Protein AF-0000000069050521 (afdb_homodimer)

Solvent-accessible surface area (backbone atoms only — not comparable to full-atom values): 21936 Å² total; per-residue (Å²): 131,89,45,38,37,39,38,28,54,64,47,48,44,74,40,25,31,47,51,43,47,36,32,61,61,69,49,73,60,46,79,45,59,38,55,73,89,50,40,84,80,48,33,83,77,32,97,81,53,61,76,31,32,44,26,51,71,82,47,79,38,56,48,55,67,33,51,38,49,44,50,17,50,78,59,73,24,44,47,96,46,65,68,51,25,30,54,37,41,30,54,43,50,53,49,50,55,53,49,49,55,52,47,56,44,71,68,41,81,48,65,69,61,27,54,57,40,48,54,46,37,68,71,41,50,49,52,56,52,50,49,50,52,30,49,41,15,50,76,15,69,48,20,70,48,85,48,42,86,33,47,44,50,47,38,54,50,38,32,41,62,45,49,31,61,73,68,71,45,75,82,53,65,97,27,66,40,48,47,50,33,45,51,55,55,51,58,37,65,46,37,33,54,44,64,70,67,50,80,84,53,61,90,71,126,130,89,45,37,36,39,38,26,53,61,43,49,42,74,39,24,32,46,51,44,48,36,30,62,60,69,48,75,61,46,80,44,60,39,57,72,90,52,40,84,80,47,33,84,77,32,96,82,54,60,74,31,33,43,26,51,71,81,47,78,36,57,47,53,68,33,51,38,50,44,50,18,51,79,60,72,22,44,48,96,46,65,69,49,25,30,53,37,42,29,54,42,50,52,48,49,55,51,51,49,54,53,47,55,44,71,67,42,83,49,64,69,62,28,53,56,41,47,53,46,37,68,71,41,50,48,52,56,53,50,50,50,50,32,49,41,15,51,75,14,70,49,19,70,48,85,48,40,86,33,47,44,49,47,40,54,49,38,32,41,62,47,49,31,62,74,67,71,44,72,81,52,68,97,27,67,40,48,47,49,33,43,52,55,55,52,58,36,65,46,38,32,54,44,64,71,68,51,78,84,50,63,86,75,125

Organism: Acyrthosiphon pisum (NCBI:txid7029)

Secondary structure (DSSP, 8-state):
---EEEEEESSSTTHHHHHHHHHHTT---EEEEEPGGGHHHHGGGSTTS-S-EEEETTEEEE-HHHHHHHHHHHTT-S-SSHHHHHHHHHHHHHHHHHHHHHHHHHT---HHHHHHHHHHIIIIIHHHHHHHHHHHHHHTTTSSBTTB--HHHHHHHHHHHHHHHHHTS-TTTT-HHHHHHHHHHHHSHHHHHHHHHSPP-S---/---EEEEEESSSTTHHHHHHHHHHTT---EEEEEPGGGHHHHGGGSTTS-S-EEEETTEEEE-HHHHHHHHHHHTT-S-SSHHHHHHHHHHHHHHHHHHHHHHHHHT---HHHHHHHHHHIIIIIHHHHHHHHHHHHHHTTTSSBTTB--HHHHHHHHHHHHHHHHHTS-TTTT-HHHHHHHHHHHHSHHHHHHHHHSPP-----

Nearest PDB structures (foldseek):
  5h5l-assembly1_B  TM=9.749E-01  e=8.889E-20  Nilaparvata lugens
  4q5r-assembly3_F  TM=9.549E-01  e=2.628E-19  Blattella germanica
  1m0u-assembly1_B  TM=9.582E-01  e=4.302E-19  Drosophila melanogaster
  4q5r-assembly3_E  TM=9.580E-01  e=6.886E-17  Blattella germanica
  3vpq-assembly1_A  TM=9.291E-01  e=2.139E-16  Bombyx mori

InterPro domains:
  IPR004045 Glutathione S-transferase, N-terminal [PF02798] (5-72)
  IPR004045 Glutathione S-transferase, N-terminal [PS50404] (2-79)
  IPR004046 Glutathione S-transferase, C-terminal [PF14497] (97-198)
  IPR010987 Glutathione S-transferase, C-terminal-like [PS50405] (81-202)
  IPR036249 Thioredoxin-like superfamily [SSF52833] (3-75)
  IPR036282 Glutathione S-transferase, C-terminal domain superfamily [SSF47616] (77-200)
  IPR040079 Glutathione transferase family [SFLDS00019] (1-200)
  IPR050213 Glutathione S-transferase superfamily [PTHR11571] (1-200)

Radius of gyration: 21.15 Å; Cα contacts (8 Å, |Δi|>4): 574; chains: 2; bounding box: 50×60×46 Å

pLDDT: mean 96.15, std 6.9, range [38.5, 98.94]

Sequence (410 aa):
MTSYKLTYFNFTGLGEPIRFLLSYLDIDFEDNRIEIVQWPSVKHTMPYGTLPLLEIDGKVLNQSSAICRYLAKKANLAGSDDWESLLIDIAVDNYKDFALCLKSYWFEPNEETKAAKHIILVNETIPFYMEKFEKIVGENNGYFVNGKLSWADLFFVAVLDHLIYRLNIDLLKDRPNLQALQEKVLAVPKIKSWIERRPVSFDIAMTSYKLTYFNFTGLGEPIRFLLSYLDIDFEDNRIEIVQWPSVKHTMPYGTLPLLEIDGKVLNQSSAICRYLAKKANLAGSDDWESLLIDIAVDNYKDFALCLKSYWFEPNEETKAAKHIILVNETIPFYMEKFEKIVGENNGYFVNGKLSWADLFFVAVLDHLIYRLNIDLLKDRPNLQALQEKVLAVPKIKSWIERRPVSFDIA

Foldseek 3Di:
DKAKEKEEALAQALSQLLVLLCLLLVHDYHDHHDHPVCLVVCLVVDPNSDDTWMAINRRIDDDSVVSSCVSQVVSVQCAPDDVQNVQLSVLQVLVVVLVVLVVCLVPPPDPVVSVVSLVCCVPPSLCVSLVVQLVCCVVCCLHNTNVDHHSSLSSCLSNQLVSCVSNVDDSCVPRVSNVSSNVVSCVSPSNVVCVVPRDDRDPSD/DKAKEKEEALAQALSQLLVLLCLLLVHDYHDHHDHPVCLVVCLVVDPNSDDTWMAINRRTDDDSVVSSCVSQVVSVQCAPDDVQNVQLSVLQVLVVVLVVLVVCLVPPPDPVVNVVSLVCCVPPSLCVSLVVQLVCCVVCCLHNTNVDHHSSLSSCLSNQVVSCVSNVDDSCVPRVSNVSSNVVSCVSPSNVVCVVPRDDRDPPD

Structure (mmCIF, N/CA/C/O backbone):
data_AF-0000000069050521-model_v1
#
loop_
_entity.id
_entity.type
_entity.pdbx_description
1 polymer 'glutathione transferase'
#
loop_
_atom_site.group_PDB
_atom_site.id
_atom_site.type_symbol
_atom_site.label_atom_id
_atom_site.label_alt_id
_atom_site.label_comp_id
_atom_site.label_asym_id
_atom_site.label_entity_id
_atom_site.label_seq_id
_atom_site.pdbx_PDB_ins_code
_atom_site.Cartn_x
_atom_site.Cartn_y
_atom_site.Cartn_z
_atom_site.occupancy
_atom_site.B_iso_or_equiv
_atom_site.auth_seq_id
_atom_site.auth_comp_id
_atom_site.auth_asym_id
_atom_site.auth_atom_id
_atom_site.pdbx_PDB_model_num
ATOM 1 N N . MET A 1 1 ? 15.562 19.688 -19.312 1 87.31 1 MET A N 1
ATOM 2 C CA . MET A 1 1 ? 15.258 19.578 -17.891 1 87.31 1 MET A CA 1
ATOM 3 C C . MET A 1 1 ? 14.078 18.641 -17.656 1 87.31 1 MET A C 1
ATOM 5 O O . MET A 1 1 ? 13.172 18.562 -18.484 1 87.31 1 MET A O 1
ATOM 9 N N . THR A 1 2 ? 14.078 17.734 -16.594 1 95.12 2 THR A N 1
ATOM 10 C CA . THR A 1 2 ? 13.008 16.781 -16.312 1 95.12 2 THR A CA 1
ATOM 11 C C . THR A 1 2 ? 11.711 17.516 -15.992 1 95.12 2 THR A C 1
ATOM 13 O O . THR A 1 2 ? 11.711 18.5 -15.25 1 95.12 2 THR A O 1
ATOM 16 N N . SER A 1 3 ? 10.656 17.219 -16.641 1 98.25 3 SER A N 1
ATOM 17 C CA . SER A 1 3 ? 9.359 17.844 -16.391 1 98.25 3 SER A CA 1
ATOM 18 C C . SER A 1 3 ? 8.5 16.984 -15.461 1 98.25 3 SER A C 1
ATOM 20 O O . SER A 1 3 ? 8.516 15.75 -15.562 1 98.25 3 SER A O 1
ATOM 22 N N . TYR A 1 4 ? 7.828 17.609 -14.586 1 98.81 4 TYR A N 1
ATOM 23 C CA . TYR A 1 4 ? 6.914 16.953 -13.648 1 98.81 4 TYR A CA 1
ATOM 24 C C . TYR A 1 4 ? 5.512 17.547 -13.766 1 98.81 4 TYR A C 1
ATOM 26 O O . TYR A 1 4 ? 5.348 18.781 -13.766 1 98.81 4 TYR A O 1
ATOM 34 N N . LYS A 1 5 ? 4.477 16.688 -13.852 1 98.88 5 LYS A N 1
ATOM 35 C CA . LYS A 1 5 ? 3.074 17.094 -13.82 1 98.88 5 LYS A CA 1
ATOM 36 C C . LYS A 1 5 ? 2.266 16.203 -12.891 1 98.88 5 LYS A C 1
ATOM 38 O O . LYS A 1 5 ? 2.176 14.984 -13.109 1 98.88 5 LYS A O 1
ATOM 43 N N . LEU A 1 6 ? 1.746 16.781 -11.836 1 98.88 6 LEU A N 1
ATOM 44 C CA . LEU A 1 6 ? 0.874 16.062 -10.922 1 98.88 6 LEU A CA 1
ATOM 45 C C . LEU A 1 6 ? -0.593 16.328 -11.234 1 98.88 6 LEU A C 1
ATOM 47 O O . LEU A 1 6 ? -1.011 17.484 -11.32 1 98.88 6 LEU A O 1
ATOM 51 N N . THR A 1 7 ? -1.342 15.297 -11.484 1 98.75 7 THR A N 1
ATOM 52 C CA . THR A 1 7 ? -2.781 15.406 -11.68 1 98.75 7 THR A CA 1
ATOM 53 C C . THR A 1 7 ? -3.539 14.828 -10.492 1 98.75 7 THR A C 1
ATOM 55 O O . THR A 1 7 ? -3.33 13.672 -10.117 1 98.75 7 THR A O 1
ATOM 58 N N . TYR A 1 8 ? -4.367 15.617 -9.875 1 98.31 8 TYR A N 1
ATOM 59 C CA . TYR A 1 8 ? -5.223 15.227 -8.766 1 98.31 8 TYR A CA 1
ATOM 60 C C . TYR A 1 8 ? -6.43 16.156 -8.656 1 98.31 8 TYR A C 1
ATOM 62 O O . TYR A 1 8 ? -6.582 17.078 -9.453 1 98.31 8 TYR A O 1
ATOM 70 N N . PHE A 1 9 ? -7.312 15.867 -7.758 1 97.19 9 PHE A N 1
ATOM 71 C CA . PHE A 1 9 ? -8.492 16.688 -7.535 1 97.19 9 PHE A CA 1
ATOM 72 C C . PHE A 1 9 ? -8.094 18.047 -6.953 1 97.19 9 PHE A C 1
ATOM 74 O O . PHE A 1 9 ? -7.008 18.203 -6.395 1 97.19 9 PHE A O 1
ATOM 81 N N . ASN A 1 10 ? -9.008 18.938 -7.082 1 95.94 10 ASN A N 1
ATOM 82 C CA . ASN A 1 10 ? -8.773 20.281 -6.582 1 95.94 10 ASN A CA 1
ATOM 83 C C . ASN A 1 10 ? -8.945 20.359 -5.066 1 95.94 10 ASN A C 1
ATOM 85 O O . ASN A 1 10 ? -9.758 21.141 -4.566 1 95.94 10 ASN A O 1
ATOM 89 N N . PHE A 1 11 ? -8.164 19.594 -4.367 1 95.19 11 PHE A N 1
ATOM 90 C CA . PHE A 1 11 ? -7.984 19.578 -2.92 1 95.19 11 PHE A CA 1
ATOM 91 C C . PHE A 1 11 ? -6.711 18.844 -2.539 1 95.19 11 PHE A C 1
ATOM 93 O O . PHE A 1 11 ? -5.992 18.344 -3.408 1 95.19 11 PHE A O 1
ATOM 100 N N . THR A 1 12 ? -6.23 18.781 -1.382 1 95.75 12 THR A N 1
ATOM 101 C CA . THR A 1 12 ? -4.938 18.234 -0.973 1 95.75 12 THR A CA 1
ATOM 102 C C . THR A 1 12 ? -4.945 16.719 -1.054 1 95.75 12 THR A C 1
ATOM 104 O O . THR A 1 12 ? -4.426 16.141 -2.012 1 95.75 12 THR A O 1
ATOM 107 N N . GLY A 1 13 ? -5.801 15.992 -0.242 1 95.31 13 GLY A N 1
ATOM 108 C CA . GLY A 1 13 ? -5.941 14.539 -0.252 1 95.31 13 GLY A CA 1
ATOM 109 C C . GLY A 1 13 ? -4.645 13.82 -0.56 1 95.31 13 GLY A C 1
ATOM 110 O O . GLY A 1 13 ? -3.578 14.211 -0.08 1 95.31 13 GLY A O 1
ATOM 111 N N . LEU A 1 14 ? -4.68 12.781 -1.39 1 97.62 14 LEU A N 1
ATOM 112 C CA . LEU A 1 14 ? -3.541 11.906 -1.641 1 97.62 14 LEU A CA 1
ATOM 113 C C . LEU A 1 14 ? -2.549 12.562 -2.596 1 97.62 14 LEU A C 1
ATOM 115 O O . LEU A 1 14 ? -1.416 12.094 -2.738 1 97.62 14 LEU A O 1
ATOM 119 N N . GLY A 1 15 ? -2.939 13.617 -3.248 1 98.31 15 GLY A N 1
ATOM 120 C CA . GLY A 1 15 ? -1.998 14.375 -4.059 1 98.31 15 GLY A CA 1
ATOM 121 C C . GLY A 1 15 ? -1.01 15.172 -3.232 1 98.31 15 GLY A C 1
ATOM 122 O O . GLY A 1 15 ? 0.104 15.445 -3.684 1 98.31 15 GLY A O 1
ATOM 123 N N . GLU A 1 16 ? -1.381 15.492 -2.008 1 98.44 16 GLU A N 1
ATOM 124 C CA . GLU A 1 16 ? -0.623 16.453 -1.202 1 98.44 16 GLU A CA 1
ATOM 125 C C . GLU A 1 16 ? 0.705 15.852 -0.746 1 98.44 16 GLU A C 1
ATOM 127 O O . GLU A 1 16 ? 1.725 16.547 -0.714 1 98.44 16 GLU A O 1
ATOM 132 N N . PRO A 1 17 ? 0.787 14.547 -0.35 1 98.88 17 PRO A N 1
ATOM 133 C CA . PRO A 1 17 ? 2.102 13.984 -0.029 1 98.88 17 PRO A CA 1
ATOM 134 C C . PRO A 1 17 ? 3.092 14.109 -1.184 1 98.88 17 PRO A C 1
ATOM 136 O O . PRO A 1 17 ? 4.281 14.352 -0.958 1 98.88 17 PRO A O 1
ATOM 139 N N . ILE A 1 18 ? 2.594 13.93 -2.383 1 98.94 18 ILE A N 1
ATOM 140 C CA . ILE A 1 18 ? 3.453 14.055 -3.555 1 98.94 18 ILE A CA 1
ATOM 141 C C . ILE A 1 18 ? 3.889 15.508 -3.723 1 98.94 18 ILE A C 1
ATOM 143 O O . ILE A 1 18 ? 5.062 15.781 -3.979 1 98.94 18 ILE A O 1
ATOM 147 N N . ARG A 1 19 ? 2.971 16.438 -3.518 1 98.81 19 ARG A N 1
ATOM 148 C CA . ARG A 1 19 ? 3.295 17.859 -3.58 1 98.81 19 ARG A CA 1
ATOM 149 C C . ARG A 1 19 ? 4.324 18.234 -2.518 1 98.81 19 ARG A C 1
ATOM 151 O O . ARG A 1 19 ? 5.242 19.016 -2.783 1 98.81 19 ARG A O 1
ATOM 158 N N . PHE A 1 20 ? 4.176 17.688 -1.285 1 98.88 20 PHE A N 1
ATOM 159 C CA . PHE A 1 20 ? 5.141 17.906 -0.215 1 98.88 20 PHE A CA 1
ATOM 160 C C . PHE A 1 20 ? 6.535 17.469 -0.643 1 98.88 20 PHE A C 1
ATOM 162 O O . PHE A 1 20 ? 7.5 18.219 -0.497 1 98.88 20 PHE A O 1
ATOM 169 N N . LEU A 1 21 ? 6.629 16.297 -1.226 1 98.94 21 LEU A N 1
ATOM 170 C CA . LEU A 1 21 ? 7.934 15.742 -1.564 1 98.94 21 LEU A CA 1
ATOM 171 C C . LEU A 1 21 ? 8.562 16.5 -2.729 1 98.94 21 LEU A C 1
ATOM 173 O O . LEU A 1 21 ? 9.766 16.781 -2.719 1 98.94 21 LEU A O 1
ATOM 177 N N . LEU A 1 22 ? 7.73 16.812 -3.758 1 98.94 22 LEU A N 1
ATOM 178 C CA . LEU A 1 22 ? 8.25 17.609 -4.867 1 98.94 22 LEU A CA 1
ATOM 179 C C . LEU A 1 22 ? 8.75 18.969 -4.375 1 98.94 22 LEU A C 1
ATOM 181 O O . LEU A 1 22 ? 9.812 19.438 -4.805 1 98.94 22 LEU A O 1
ATOM 185 N N . SER A 1 23 ? 8.031 19.547 -3.469 1 98.81 23 SER A N 1
ATOM 186 C CA . SER A 1 23 ? 8.422 20.844 -2.914 1 98.81 23 SER A CA 1
ATOM 187 C C . SER A 1 23 ? 9.672 20.719 -2.053 1 98.81 23 SER A C 1
ATOM 189 O O . SER A 1 23 ? 10.578 21.547 -2.143 1 98.81 23 SER A O 1
ATOM 191 N N . TYR A 1 24 ? 9.734 19.688 -1.244 1 98.81 24 TYR A N 1
ATOM 192 C CA . TYR A 1 24 ? 10.906 19.422 -0.421 1 98.81 24 TYR A CA 1
ATOM 193 C C . TYR A 1 24 ? 12.164 19.312 -1.278 1 98.81 24 TYR A C 1
ATOM 195 O O . TYR A 1 24 ? 13.234 19.766 -0.874 1 98.81 24 TYR A O 1
ATOM 203 N N . LEU A 1 25 ? 12.023 18.797 -2.463 1 98.69 25 LEU A N 1
ATOM 204 C CA . LEU A 1 25 ? 13.125 18.578 -3.398 1 98.69 25 LEU A CA 1
ATOM 205 C C . LEU A 1 25 ? 13.375 19.812 -4.246 1 98.69 25 LEU A C 1
ATOM 207 O O . LEU A 1 25 ? 14.281 19.828 -5.082 1 98.69 25 LEU A O 1
ATOM 211 N N . ASP A 1 26 ? 12.547 20.828 -4.105 1 98.12 26 ASP A N 1
ATOM 212 C CA . ASP A 1 26 ? 12.617 22.047 -4.898 1 98.12 26 ASP A CA 1
ATOM 213 C C . ASP A 1 26 ? 12.445 21.75 -6.387 1 98.12 26 ASP A C 1
ATOM 215 O O . ASP A 1 26 ? 13.156 22.312 -7.223 1 98.12 26 ASP A O 1
ATOM 219 N N . ILE A 1 27 ? 11.578 20.859 -6.668 1 98.38 27 ILE A N 1
ATOM 220 C CA . ILE A 1 27 ? 11.273 20.484 -8.047 1 98.38 27 ILE A CA 1
ATOM 221 C C . ILE A 1 27 ? 10.031 21.25 -8.516 1 98.38 27 ILE A C 1
ATOM 223 O O . ILE A 1 27 ? 8.977 21.172 -7.891 1 98.38 27 ILE A O 1
ATOM 227 N N . ASP A 1 28 ? 10.203 21.984 -9.57 1 97.75 28 ASP A N 1
ATOM 228 C CA . ASP A 1 28 ? 9.047 22.609 -10.203 1 97.75 28 ASP A CA 1
ATOM 229 C C . ASP A 1 28 ? 8.148 21.547 -10.859 1 97.75 28 ASP A C 1
ATOM 231 O O . ASP A 1 28 ? 8.641 20.609 -11.477 1 97.75 28 ASP A O 1
ATOM 235 N N . PHE A 1 29 ? 6.84 21.812 -10.68 1 98.56 29 PHE A N 1
ATOM 236 C CA . PHE A 1 29 ? 5.906 20.875 -11.289 1 98.56 29 PHE A CA 1
ATOM 237 C C . PHE A 1 29 ? 4.613 21.578 -11.68 1 98.56 29 PHE A C 1
ATOM 239 O O . PHE A 1 29 ? 4.25 22.594 -11.086 1 98.56 29 PHE A O 1
ATOM 246 N N . GLU A 1 30 ? 4.004 21.047 -12.695 1 98.5 30 GLU A N 1
ATOM 247 C CA . GLU A 1 30 ? 2.645 21.453 -13.023 1 98.5 30 GLU A CA 1
ATOM 248 C C . GLU A 1 30 ? 1.628 20.797 -12.094 1 98.5 30 GLU A C 1
ATOM 250 O O . GLU A 1 30 ? 1.547 19.578 -12.023 1 98.5 30 GLU A O 1
ATOM 255 N N . ASP A 1 31 ? 0.918 21.562 -11.352 1 98.31 31 ASP A N 1
ATOM 256 C CA . ASP A 1 31 ? -0.136 21.094 -10.461 1 98.31 31 ASP A CA 1
ATOM 257 C C . ASP A 1 31 ? -1.491 21.094 -11.164 1 98.31 31 ASP A C 1
ATOM 259 O O . ASP A 1 31 ? -2.285 22.016 -11 1 98.31 31 ASP A O 1
ATOM 263 N N . ASN A 1 32 ? -1.771 20.031 -11.891 1 98.19 32 ASN A N 1
ATOM 264 C CA . ASN A 1 32 ? -3.018 19.906 -12.641 1 98.19 32 ASN A CA 1
ATOM 265 C C . ASN A 1 32 ? -4.164 19.438 -11.742 1 98.19 32 ASN A C 1
ATOM 267 O O . ASN A 1 32 ? -4.234 18.266 -11.375 1 98.19 32 ASN A O 1
ATOM 271 N N . ARG A 1 33 ? -5.027 20.297 -11.422 1 97.25 33 ARG A N 1
ATOM 272 C CA . ARG A 1 33 ? -6.141 20.016 -10.516 1 97.25 33 ARG A CA 1
ATOM 273 C C . ARG A 1 33 ? -7.441 19.828 -11.289 1 97.25 33 ARG A C 1
ATOM 275 O O . ARG A 1 33 ? -7.84 20.688 -12.07 1 97.25 33 ARG A O 1
ATOM 282 N N . ILE A 1 34 ? -8.008 18.703 -11.039 1 96.19 34 ILE A N 1
ATOM 283 C CA . ILE A 1 34 ? -9.266 18.344 -11.68 1 96.19 34 ILE A CA 1
ATOM 284 C C . ILE A 1 34 ? -10.43 18.656 -10.734 1 96.19 34 ILE A C 1
ATOM 286 O O . ILE A 1 34 ? -10.375 18.312 -9.547 1 96.19 34 ILE A O 1
ATOM 290 N N . GLU A 1 35 ? -11.461 19.297 -11.297 1 95.62 35 GLU A N 1
ATOM 291 C CA . GLU A 1 35 ? -12.68 19.469 -10.508 1 95.62 35 GLU A CA 1
ATOM 292 C C . GLU A 1 35 ? -13.445 18.156 -10.398 1 95.62 35 GLU A C 1
ATOM 294 O O . GLU A 1 35 ? -13.586 17.422 -11.375 1 95.62 35 GLU A O 1
ATOM 299 N N . ILE A 1 36 ? -13.945 17.922 -9.281 1 93.44 36 ILE A N 1
ATOM 300 C CA . ILE A 1 36 ? -14.609 16.656 -8.984 1 93.44 36 ILE A CA 1
ATOM 301 C C . ILE A 1 36 ? -15.742 16.438 -9.984 1 93.44 36 ILE A C 1
ATOM 303 O O . ILE A 1 36 ? -16 15.289 -10.375 1 93.44 36 ILE A O 1
ATOM 307 N N . VAL A 1 37 ? -16.422 17.406 -10.383 1 95.44 37 VAL A N 1
ATOM 308 C CA . VAL A 1 37 ? -17.562 17.297 -11.289 1 95.44 37 VAL A CA 1
ATOM 309 C C . VAL A 1 37 ? -17.109 16.766 -12.641 1 95.44 37 VAL A C 1
ATOM 311 O O . VAL A 1 37 ? -17.906 16.203 -13.398 1 95.44 37 VAL A O 1
ATOM 314 N N . GLN A 1 38 ? -15.812 16.859 -12.953 1 96.69 38 GLN A N 1
ATOM 315 C CA . GLN A 1 38 ? -15.258 16.406 -14.227 1 96.69 38 GLN A CA 1
ATOM 316 C C . GLN A 1 38 ? -14.859 14.938 -14.172 1 96.69 38 GLN A C 1
ATOM 318 O O . GLN A 1 38 ? -14.633 14.305 -15.203 1 96.69 38 GLN A O 1
ATOM 323 N N . TRP A 1 39 ? -14.836 14.398 -13.055 1 96.69 39 TRP A N 1
ATOM 324 C CA . TRP A 1 39 ? -14.211 13.102 -12.82 1 96.69 39 TRP A CA 1
ATOM 325 C C . TRP A 1 39 ? -14.914 12.008 -13.625 1 96.69 39 TRP A C 1
ATOM 327 O O . TRP A 1 39 ? -14.258 11.234 -14.32 1 96.69 39 TRP A O 1
ATOM 337 N N . PRO A 1 40 ? -16.25 11.969 -13.656 1 96.25 40 PRO A N 1
ATOM 338 C CA . PRO A 1 40 ? -16.906 10.898 -14.406 1 96.25 40 PRO A CA 1
ATOM 339 C C . PRO A 1 40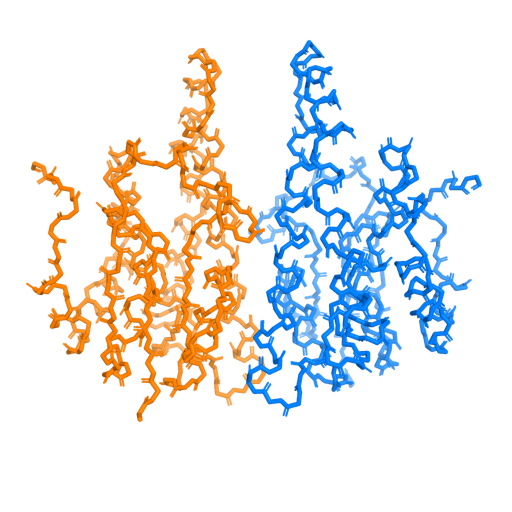 ? -16.531 10.898 -15.883 1 96.25 40 PRO A C 1
ATOM 341 O O . PRO A 1 40 ? -16.484 9.836 -16.516 1 96.25 40 PRO A O 1
ATOM 344 N N . SER A 1 41 ? -16.203 12.023 -16.391 1 97.06 41 SER A N 1
ATOM 345 C CA . SER A 1 41 ? -15.93 12.117 -17.828 1 97.06 41 SER A CA 1
ATOM 346 C C . SER A 1 41 ? -14.461 11.844 -18.125 1 97.06 41 SER A C 1
ATOM 348 O O . SER A 1 41 ? -14.102 11.562 -19.266 1 97.06 41 SER A O 1
ATOM 350 N N . VAL A 1 42 ? -13.586 11.922 -17.094 1 97.12 42 VAL A N 1
ATOM 351 C CA . VAL A 1 42 ? -12.164 11.82 -17.406 1 97.12 42 VAL A CA 1
ATOM 352 C C . VAL A 1 42 ? -11.578 10.562 -16.766 1 97.12 42 VAL A C 1
ATOM 354 O O . VAL A 1 42 ? -10.453 10.164 -17.094 1 97.12 42 VAL A O 1
ATOM 357 N N . LYS A 1 43 ? -12.305 9.93 -15.906 1 97.38 43 LYS A N 1
ATOM 358 C CA . LYS A 1 43 ? -11.828 8.766 -15.156 1 97.38 43 LYS A CA 1
ATOM 359 C C . LYS A 1 43 ? -11.305 7.684 -16.109 1 97.38 43 LYS A C 1
ATOM 361 O O . LYS A 1 43 ? -10.281 7.055 -15.82 1 97.38 43 LYS A O 1
ATOM 366 N N . HIS A 1 44 ? -11.992 7.469 -17.219 1 95.88 44 HIS A N 1
ATOM 367 C CA . HIS A 1 44 ? -11.664 6.406 -18.156 1 95.88 44 HIS A CA 1
ATOM 368 C C . HIS A 1 44 ? -10.328 6.66 -18.844 1 95.88 44 HIS A C 1
ATOM 370 O O . HIS A 1 44 ? -9.742 5.75 -19.438 1 95.88 44 HIS A O 1
ATOM 376 N N . THR A 1 45 ? -9.875 7.91 -18.766 1 96.62 45 THR A N 1
ATOM 377 C CA . THR A 1 45 ? -8.609 8.242 -19.422 1 96.62 45 THR A CA 1
ATOM 378 C C . THR A 1 45 ? -7.434 7.93 -18.5 1 96.62 45 THR A C 1
ATOM 380 O O . THR A 1 45 ? -6.281 7.934 -18.938 1 96.62 45 THR A O 1
ATOM 383 N N . MET A 1 46 ? -7.691 7.684 -17.219 1 97.81 46 MET A N 1
ATOM 384 C CA . MET A 1 46 ? -6.637 7.316 -16.281 1 97.81 46 MET A CA 1
ATOM 385 C C . MET A 1 46 ? -6.25 5.848 -16.453 1 97.81 46 MET A C 1
ATOM 387 O O . MET A 1 46 ? -7.109 5 -16.688 1 97.81 46 MET A O 1
ATOM 391 N N . PRO A 1 47 ? -4.996 5.52 -16.297 1 97.5 47 PRO A N 1
ATOM 392 C CA . PRO A 1 47 ? -4.555 4.141 -16.516 1 97.5 47 PRO A CA 1
ATOM 393 C C . PRO A 1 47 ? -5.371 3.123 -15.727 1 97.5 47 PRO A C 1
ATOM 395 O O . PRO A 1 47 ? -5.715 2.061 -16.25 1 97.5 47 PRO A O 1
ATOM 398 N N . TYR A 1 48 ? -5.691 3.379 -14.5 1 98.19 48 TYR A N 1
ATOM 399 C CA . TYR A 1 48 ? -6.465 2.473 -13.656 1 98.19 48 TYR A CA 1
ATOM 400 C C . TYR A 1 48 ? -7.695 3.17 -13.086 1 98.19 48 TYR A C 1
ATOM 402 O O . TYR A 1 48 ? -8.25 2.742 -12.07 1 98.19 48 TYR A O 1
ATOM 410 N N . GLY A 1 49 ? -8.016 4.336 -13.695 1 97.38 49 GLY A N 1
ATOM 411 C CA . GLY A 1 49 ? -9.195 5.066 -13.266 1 97.38 49 GLY A CA 1
ATOM 412 C C . GLY A 1 49 ? -9.047 5.688 -11.891 1 97.38 49 GLY A C 1
ATOM 413 O O . GLY A 1 49 ? -10.023 5.82 -11.148 1 97.38 49 GLY A O 1
ATOM 414 N N . THR A 1 50 ? -7.809 5.926 -11.523 1 97.25 50 THR A N 1
ATOM 415 C CA . THR A 1 50 ? -7.559 6.5 -10.211 1 97.25 50 THR A CA 1
ATOM 416 C C . THR A 1 50 ? -6.625 7.703 -10.312 1 97.25 50 THR A C 1
ATOM 418 O O . THR A 1 50 ? -5.941 7.883 -11.32 1 97.25 50 THR A O 1
ATOM 421 N N . LEU A 1 51 ? -6.668 8.562 -9.406 1 98.12 51 LEU A N 1
ATOM 422 C CA . LEU A 1 51 ? -5.75 9.656 -9.125 1 98.12 51 LEU A CA 1
ATOM 423 C C . LEU A 1 51 ? -5.148 9.523 -7.734 1 98.12 51 LEU A C 1
ATOM 425 O O . LEU A 1 51 ? -5.727 8.867 -6.863 1 98.12 51 LEU A O 1
ATOM 429 N N . PRO A 1 52 ? -3.941 10 -7.531 1 98.62 52 PRO A N 1
ATOM 430 C CA . PRO A 1 52 ? -3.111 10.914 -8.312 1 98.62 52 PRO A CA 1
ATOM 431 C C . PRO A 1 52 ? -2.297 10.195 -9.391 1 98.62 52 PRO A C 1
ATOM 433 O O . PRO A 1 52 ? -2.062 8.992 -9.289 1 98.62 52 PRO A O 1
ATOM 436 N N . LEU A 1 53 ? -1.955 10.961 -10.422 1 98.88 53 LEU A N 1
ATOM 437 C CA . LEU A 1 53 ? -0.96 10.594 -11.422 1 98.88 53 LEU A CA 1
ATOM 438 C C . LEU A 1 53 ? 0.213 11.562 -11.414 1 98.88 53 LEU A C 1
ATOM 440 O O . LEU A 1 53 ? 0.017 12.781 -11.312 1 98.88 53 LEU A O 1
ATOM 444 N N . LEU A 1 54 ? 1.397 11.078 -11.398 1 98.94 54 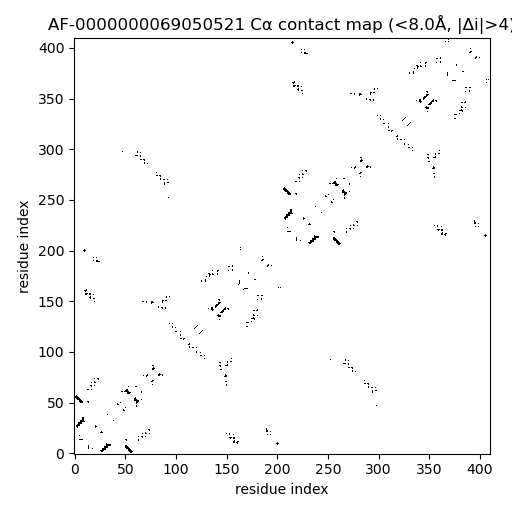LEU A N 1
ATOM 445 C CA . LEU A 1 54 ? 2.58 11.898 -11.641 1 98.94 54 LEU A CA 1
ATOM 446 C C . LEU A 1 54 ? 3.203 11.562 -12.992 1 98.94 54 LEU A C 1
ATOM 448 O O . LEU A 1 54 ? 3.486 10.391 -13.281 1 98.94 54 LEU A O 1
ATOM 452 N N . GLU A 1 55 ? 3.289 12.492 -13.844 1 98.88 55 GLU A N 1
ATOM 453 C CA . GLU A 1 55 ? 3.994 12.359 -15.117 1 98.88 55 GLU A CA 1
ATOM 454 C C . GLU A 1 55 ? 5.418 12.898 -15.016 1 98.88 55 GLU A C 1
ATOM 456 O O . GLU A 1 55 ? 5.625 14.047 -14.609 1 98.88 55 GLU A O 1
ATOM 461 N N . ILE A 1 56 ? 6.395 12.117 -15.281 1 98.69 56 ILE A N 1
ATOM 462 C CA . ILE A 1 56 ? 7.797 12.523 -15.352 1 98.69 56 ILE A CA 1
ATOM 463 C C . ILE A 1 56 ? 8.32 12.344 -16.766 1 98.69 56 ILE A C 1
ATOM 465 O O . ILE A 1 56 ? 8.414 11.219 -17.266 1 98.69 56 ILE A O 1
ATOM 469 N N . ASP A 1 57 ? 8.641 13.414 -17.453 1 98.31 57 ASP A N 1
ATOM 470 C CA . ASP A 1 57 ? 9.094 13.406 -18.828 1 98.31 57 ASP A CA 1
ATOM 471 C C . ASP A 1 57 ? 8.156 12.586 -19.719 1 98.31 57 ASP A C 1
ATOM 473 O O . ASP A 1 57 ? 8.602 11.742 -20.5 1 98.31 57 ASP A O 1
ATOM 477 N N . GLY A 1 58 ? 6.891 12.766 -19.438 1 97.38 58 GLY A N 1
ATOM 478 C CA . GLY A 1 58 ? 5.871 12.172 -20.281 1 97.38 58 GLY A CA 1
ATOM 479 C C . GLY A 1 58 ? 5.469 10.773 -19.844 1 97.38 58 GLY A C 1
ATOM 480 O O . GLY A 1 58 ? 4.473 10.234 -20.328 1 97.38 58 GLY A O 1
ATOM 481 N N . LYS A 1 59 ? 6.172 10.141 -18.938 1 98.06 59 LYS A N 1
ATOM 482 C CA . LYS A 1 59 ? 5.812 8.828 -18.406 1 98.06 59 LYS A CA 1
ATOM 483 C C . LYS A 1 59 ? 4.809 8.953 -17.266 1 98.06 59 LYS A C 1
ATOM 485 O O . LYS A 1 59 ? 5.09 9.602 -16.25 1 98.06 59 LYS A O 1
ATOM 490 N N . VAL A 1 60 ? 3.643 8.359 -17.375 1 98.56 60 VAL A N 1
ATOM 491 C CA . VAL A 1 60 ? 2.545 8.5 -16.422 1 98.56 60 VAL A CA 1
ATOM 492 C C . VAL A 1 60 ? 2.664 7.43 -15.344 1 98.56 60 VAL A C 1
ATOM 494 O O . VAL A 1 60 ? 2.727 6.234 -15.641 1 98.56 60 VAL A O 1
ATOM 497 N N . LEU A 1 61 ? 2.74 7.875 -14.156 1 98.81 61 LEU A N 1
ATOM 498 C CA . LEU A 1 61 ? 2.883 7.012 -12.984 1 98.81 61 LEU A CA 1
ATOM 499 C C . LEU A 1 61 ? 1.67 7.133 -12.07 1 98.81 61 LEU A C 1
ATOM 501 O O . LEU A 1 61 ? 1.209 8.242 -11.789 1 98.81 61 LEU A O 1
ATOM 505 N N . ASN A 1 62 ? 1.143 5.969 -11.719 1 98.75 62 ASN A N 1
A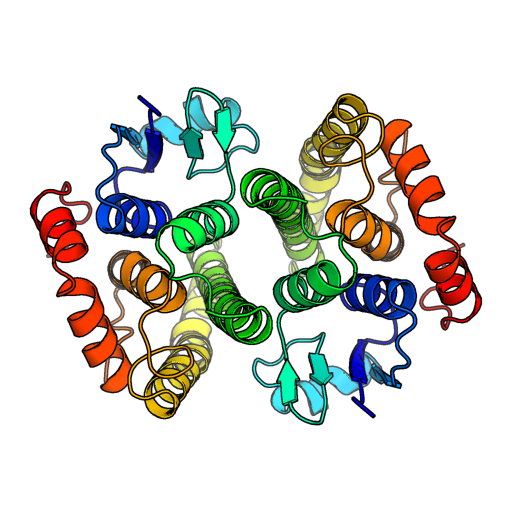TOM 506 C CA . ASN A 1 62 ? 0.09 5.957 -10.711 1 98.75 62 ASN A CA 1
ATOM 507 C C . ASN A 1 62 ? 0.583 5.359 -9.398 1 98.75 62 ASN A C 1
ATOM 509 O O . ASN A 1 62 ? 1.755 4.996 -9.273 1 98.75 62 ASN A O 1
ATOM 513 N N . GLN A 1 63 ? -0.295 5.34 -8.383 1 98.75 63 GLN A N 1
ATOM 514 C CA . GLN A 1 63 ? -0.052 4.785 -7.059 1 98.75 63 GLN A CA 1
ATOM 515 C C . GLN A 1 63 ? 0.751 5.758 -6.195 1 98.75 63 GLN A C 1
ATOM 517 O O . GLN A 1 63 ? 1.982 5.758 -6.238 1 98.75 63 GLN A O 1
ATOM 522 N N . SER A 1 64 ? 0.092 6.41 -5.336 1 98.75 64 SER A N 1
ATOM 523 C CA . SER A 1 64 ? 0.622 7.535 -4.574 1 98.75 64 SER A CA 1
ATOM 524 C C . SER A 1 64 ? 1.76 7.102 -3.658 1 98.75 64 SER A C 1
ATOM 526 O O . SER A 1 64 ? 2.793 7.77 -3.582 1 98.75 64 SER A O 1
ATOM 528 N N . SER A 1 65 ? 1.618 5.902 -3.025 1 98.69 65 SER A N 1
ATOM 529 C CA . SER A 1 65 ? 2.646 5.469 -2.086 1 98.69 65 SER A CA 1
ATOM 530 C C . SER A 1 65 ? 3.945 5.125 -2.807 1 98.69 65 SER A C 1
ATOM 532 O O . SER A 1 65 ? 5.035 5.434 -2.322 1 98.69 65 SER A O 1
ATOM 534 N N . ALA A 1 66 ? 3.807 4.457 -3.979 1 98.88 66 ALA A N 1
ATOM 535 C CA . ALA A 1 66 ? 4.984 4.129 -4.777 1 98.88 66 ALA A CA 1
ATOM 536 C C . ALA A 1 66 ? 5.691 5.391 -5.258 1 98.88 66 ALA A C 1
ATOM 538 O O . ALA A 1 66 ? 6.922 5.488 -5.184 1 98.88 66 ALA A O 1
ATOM 539 N N . ILE A 1 67 ? 4.918 6.352 -5.695 1 98.94 67 ILE A N 1
ATOM 540 C CA . ILE A 1 67 ? 5.445 7.621 -6.184 1 98.94 67 ILE A CA 1
ATOM 541 C C . ILE A 1 67 ? 6.145 8.359 -5.043 1 98.94 67 ILE A C 1
ATOM 543 O O . ILE A 1 67 ? 7.262 8.852 -5.211 1 98.94 67 ILE A O 1
ATOM 547 N N . CYS A 1 68 ? 5.508 8.359 -3.885 1 98.94 68 CYS A N 1
ATOM 548 C CA . CYS A 1 68 ? 6.09 9.039 -2.729 1 98.94 68 CYS A CA 1
ATOM 549 C C . CYS A 1 68 ? 7.402 8.375 -2.316 1 98.94 68 CYS A C 1
ATOM 551 O O . CYS A 1 68 ? 8.383 9.062 -2.02 1 98.94 68 CYS A O 1
ATOM 553 N N . ARG A 1 69 ? 7.402 7.059 -2.283 1 98.81 69 ARG A N 1
ATOM 554 C CA . ARG A 1 69 ? 8.617 6.34 -1.905 1 98.81 69 ARG A CA 1
ATOM 555 C C . ARG A 1 69 ? 9.758 6.648 -2.865 1 98.81 69 ARG A C 1
ATOM 557 O O . ARG A 1 69 ? 10.906 6.82 -2.439 1 98.81 69 ARG A O 1
ATOM 564 N N . TYR A 1 70 ? 9.477 6.754 -4.148 1 98.88 70 TYR A N 1
ATOM 565 C CA . TYR A 1 70 ? 10.461 7.082 -5.176 1 98.88 70 TYR A CA 1
ATOM 566 C C . TYR A 1 70 ? 11.039 8.477 -4.957 1 98.88 70 TYR A C 1
ATOM 568 O O . TYR A 1 70 ? 12.258 8.656 -4.949 1 98.88 70 TYR A O 1
ATOM 576 N N . LEU A 1 71 ? 10.188 9.484 -4.754 1 98.94 71 LEU A N 1
ATOM 577 C CA . LEU A 1 71 ? 10.625 10.859 -4.527 1 98.94 71 LEU A CA 1
ATOM 578 C C . LEU A 1 71 ? 11.375 10.984 -3.209 1 98.94 71 LEU A C 1
ATOM 580 O O . LEU A 1 71 ? 12.305 11.781 -3.092 1 98.94 71 LEU A O 1
ATOM 584 N N . ALA A 1 72 ? 10.953 10.18 -2.246 1 98.88 72 ALA A N 1
ATOM 585 C CA . ALA A 1 72 ? 11.578 10.211 -0.928 1 98.88 72 ALA A CA 1
ATOM 586 C C . ALA A 1 72 ? 13.031 9.758 -1.005 1 98.88 72 ALA A C 1
ATOM 588 O O . ALA A 1 72 ? 13.883 10.25 -0.258 1 98.88 72 ALA A O 1
ATOM 589 N N . LYS A 1 73 ? 13.289 8.766 -1.882 1 98.38 73 LYS A N 1
ATOM 590 C CA . LYS A 1 73 ? 14.672 8.344 -2.082 1 98.38 73 LYS A CA 1
ATOM 591 C C . LYS A 1 73 ? 15.539 9.508 -2.57 1 98.38 73 LYS A C 1
ATOM 593 O O . LYS A 1 73 ? 16.641 9.727 -2.057 1 98.38 73 LYS A O 1
ATOM 598 N N . LYS A 1 74 ? 15.016 10.227 -3.486 1 98 74 LYS A N 1
ATOM 599 C CA . LYS A 1 74 ? 15.727 11.391 -4.016 1 98 74 LYS A CA 1
ATOM 600 C C . LYS A 1 74 ? 15.938 12.445 -2.93 1 98 74 LYS A C 1
ATOM 602 O O . LYS A 1 74 ? 16.938 13.164 -2.943 1 98 74 LYS A O 1
ATOM 607 N N . ALA A 1 75 ? 15.039 12.516 -2.023 1 98.44 75 ALA A N 1
ATOM 608 C CA . ALA A 1 75 ? 15.039 13.539 -0.98 1 98.44 75 ALA A CA 1
ATOM 609 C C . ALA A 1 75 ? 15.859 13.086 0.228 1 98.44 75 ALA A C 1
ATOM 611 O O . ALA A 1 75 ? 16 13.828 1.203 1 98.44 75 ALA A O 1
ATOM 612 N N . ASN A 1 76 ? 16.359 11.836 0.206 1 98.19 76 ASN A N 1
ATOM 613 C CA . ASN A 1 76 ? 17.016 11.227 1.35 1 98.19 76 ASN A CA 1
ATOM 614 C C . ASN A 1 76 ? 16.094 11.156 2.564 1 98.19 76 ASN A C 1
ATOM 616 O O . ASN A 1 76 ? 16.531 11.438 3.686 1 98.19 76 ASN A O 1
ATOM 620 N N . LEU A 1 77 ? 14.844 10.805 2.299 1 98.69 77 LEU A N 1
ATOM 621 C CA . LEU A 1 77 ? 13.836 10.68 3.346 1 98.69 77 LEU A CA 1
ATOM 622 C C . LEU A 1 77 ? 13.305 9.258 3.424 1 98.69 77 LEU A C 1
ATOM 624 O O . LEU A 1 77 ? 12.375 8.977 4.191 1 98.69 77 LEU A O 1
ATOM 628 N N . ALA A 1 78 ? 13.734 8.148 2.523 1 97.38 78 ALA A N 1
ATOM 629 C CA . ALA A 1 78 ? 13.266 6.77 2.453 1 97.38 78 ALA A CA 1
ATOM 630 C C . ALA A 1 78 ? 14.039 5.875 3.416 1 97.38 78 ALA A C 1
ATOM 632 O O . ALA A 1 78 ? 13.93 4.648 3.359 1 97.38 78 ALA A O 1
ATOM 633 N N . GLY A 1 79 ? 14.727 6.207 4.34 1 96.81 79 GLY A N 1
ATOM 634 C CA . GLY A 1 79 ? 15.516 5.484 5.324 1 96.81 79 GLY A CA 1
ATOM 635 C C . GLY A 1 79 ? 16.984 5.387 4.957 1 96.81 79 GLY A C 1
ATOM 636 O O . GLY A 1 79 ? 17.328 5.262 3.779 1 96.81 79 GLY A O 1
ATOM 637 N N . SER A 1 80 ? 17.859 5.355 5.898 1 97.31 80 SER A N 1
ATOM 638 C CA . SER A 1 80 ? 19.312 5.34 5.695 1 97.31 80 SER A CA 1
ATOM 639 C C . SER A 1 80 ? 19.797 3.941 5.344 1 97.31 80 SER A C 1
ATOM 641 O O . SER A 1 80 ? 20.938 3.775 4.879 1 97.31 80 SER A O 1
ATOM 643 N N . ASP A 1 81 ? 19.047 2.939 5.586 1 97.69 81 ASP A N 1
ATOM 644 C CA . ASP A 1 81 ? 19.312 1.557 5.191 1 97.69 81 ASP A CA 1
ATOM 645 C C . ASP A 1 81 ? 18 0.795 4.98 1 97.69 81 ASP A C 1
ATOM 647 O O . ASP A 1 81 ? 16.922 1.362 5.129 1 97.69 81 ASP A O 1
ATOM 651 N N . ASP A 1 82 ? 18.094 -0.453 4.656 1 97.75 82 ASP A N 1
ATOM 652 C CA . ASP A 1 82 ? 16.922 -1.24 4.285 1 97.75 82 ASP A CA 1
ATOM 653 C C . ASP A 1 82 ? 16 -1.438 5.477 1 97.75 82 ASP A C 1
ATOM 655 O O . ASP A 1 82 ? 14.773 -1.442 5.324 1 97.75 82 ASP A O 1
ATOM 659 N N . TRP A 1 83 ? 16.594 -1.642 6.641 1 98.44 83 TRP A N 1
ATOM 660 C CA . TRP A 1 83 ? 15.781 -1.847 7.84 1 98.44 83 TRP A CA 1
ATOM 661 C C . TRP A 1 83 ? 14.969 -0.6 8.172 1 98.44 83 TRP A C 1
ATOM 663 O O . TRP A 1 83 ? 13.766 -0.686 8.422 1 98.44 83 TRP A O 1
ATOM 673 N N . GLU A 1 84 ? 15.609 0.581 8.18 1 98.69 84 GLU A N 1
ATOM 674 C CA . GLU A 1 84 ? 14.906 1.834 8.422 1 98.69 84 GLU A CA 1
ATOM 675 C C . GLU A 1 84 ? 13.828 2.082 7.371 1 98.69 84 GLU A C 1
ATOM 677 O O . GLU A 1 84 ? 12.734 2.539 7.691 1 98.69 84 GLU A O 1
ATOM 682 N N . SER A 1 85 ? 14.148 1.766 6.105 1 98.75 85 SER A N 1
ATOM 683 C CA . SER A 1 85 ? 13.172 1.904 5.027 1 98.75 85 SER A CA 1
ATOM 684 C C . SER A 1 85 ? 11.953 1.021 5.27 1 98.75 85 SER A C 1
ATOM 686 O O . SER A 1 85 ? 10.82 1.438 5.02 1 98.75 85 SER A O 1
ATOM 688 N N . LEU A 1 86 ? 12.188 -0.168 5.754 1 98.88 86 LEU A N 1
ATOM 689 C CA . LEU A 1 86 ? 11.109 -1.092 6.094 1 98.88 86 LEU A CA 1
ATOM 690 C C . LEU A 1 86 ? 10.195 -0.493 7.16 1 98.88 86 LEU A C 1
ATOM 692 O O . LEU A 1 86 ? 8.969 -0.49 7.004 1 98.88 86 LEU A O 1
ATOM 696 N N . LEU A 1 87 ? 10.766 0.04 8.172 1 98.88 87 LEU A N 1
ATOM 697 C CA . LEU A 1 87 ? 9.984 0.611 9.266 1 98.88 87 LEU A CA 1
ATOM 698 C C . LEU A 1 87 ? 9.164 1.805 8.781 1 98.88 87 LEU A C 1
ATOM 700 O O . LEU A 1 87 ? 8.016 1.982 9.195 1 98.88 87 LEU A O 1
ATOM 704 N N . ILE A 1 88 ? 9.75 2.588 7.941 1 98.94 88 ILE A N 1
ATOM 705 C CA . ILE A 1 88 ? 9.062 3.742 7.375 1 98.94 88 ILE A CA 1
ATOM 706 C C . ILE A 1 88 ? 7.891 3.271 6.516 1 98.94 88 ILE A C 1
ATOM 708 O O . ILE A 1 88 ? 6.781 3.801 6.621 1 98.94 88 ILE A O 1
ATOM 712 N N . ASP A 1 89 ? 8.117 2.256 5.703 1 98.88 89 ASP A N 1
ATOM 713 C CA . ASP A 1 89 ? 7.059 1.691 4.871 1 98.88 89 ASP A CA 1
ATOM 714 C C . ASP A 1 89 ? 5.918 1.146 5.734 1 98.88 89 ASP A C 1
ATOM 716 O O . ASP A 1 89 ? 4.746 1.306 5.395 1 98.88 89 ASP A O 1
ATOM 720 N N . ILE A 1 90 ? 6.262 0.513 6.793 1 98.88 90 ILE A N 1
ATOM 721 C CA . ILE A 1 90 ? 5.266 -0.054 7.695 1 98.88 90 ILE A CA 1
ATOM 722 C C . ILE A 1 90 ? 4.418 1.064 8.297 1 98.88 90 ILE A C 1
ATOM 724 O O . ILE A 1 90 ? 3.193 0.951 8.367 1 98.88 90 ILE A O 1
ATOM 728 N N . ALA A 1 91 ? 5.023 2.137 8.703 1 98.88 91 ALA A N 1
ATOM 729 C CA . ALA A 1 91 ? 4.293 3.27 9.258 1 98.88 91 ALA A CA 1
ATOM 730 C C . ALA A 1 91 ? 3.275 3.812 8.258 1 98.88 91 ALA A C 1
ATOM 732 O O . ALA A 1 91 ? 2.115 4.039 8.609 1 98.88 91 ALA A O 1
ATOM 733 N N . VAL A 1 92 ? 3.699 3.951 7.016 1 98.81 92 VAL A N 1
ATOM 734 C CA . VAL A 1 92 ? 2.826 4.496 5.984 1 98.81 92 VAL A CA 1
ATOM 735 C C . VAL A 1 92 ? 1.698 3.508 5.688 1 98.81 92 VAL A C 1
ATOM 737 O O . VAL A 1 92 ? 0.536 3.902 5.57 1 98.81 92 VAL A O 1
ATOM 740 N N . ASP A 1 93 ? 2.045 2.254 5.59 1 98.81 93 ASP A N 1
ATOM 741 C CA . ASP A 1 93 ? 1.039 1.248 5.27 1 98.81 93 ASP A CA 1
ATOM 742 C C . ASP A 1 93 ? 0.028 1.102 6.406 1 98.81 93 ASP A C 1
ATOM 744 O O . ASP A 1 93 ? -1.149 0.829 6.164 1 98.81 93 ASP A O 1
ATOM 748 N N . ASN A 1 94 ? 0.479 1.244 7.656 1 98.81 94 ASN A N 1
ATOM 749 C CA . ASN A 1 94 ? -0.465 1.252 8.766 1 98.81 94 ASN A CA 1
ATOM 750 C C . ASN A 1 94 ? -1.438 2.424 8.672 1 98.81 94 ASN A C 1
ATOM 752 O O . ASN A 1 94 ? -2.631 2.27 8.93 1 98.81 94 ASN A O 1
ATOM 756 N N . TYR A 1 95 ? -0.945 3.545 8.328 1 98.5 95 TYR A N 1
ATOM 757 C CA . TYR A 1 95 ? -1.85 4.664 8.094 1 98.5 95 TYR A CA 1
ATOM 758 C C . TYR A 1 95 ? -2.828 4.352 6.969 1 98.5 95 TYR A C 1
ATOM 760 O O . TYR A 1 95 ? -4.012 4.688 7.059 1 98.5 95 TYR A O 1
ATOM 768 N N . LYS A 1 96 ? -2.318 3.766 5.902 1 98.06 96 LYS A N 1
ATOM 769 C CA . LYS A 1 96 ? -3.182 3.463 4.766 1 98.06 96 LYS A CA 1
ATOM 770 C C . LYS A 1 96 ? -4.297 2.5 5.16 1 98.06 96 LYS A C 1
ATOM 772 O O . LYS A 1 96 ? -5.414 2.586 4.641 1 98.06 96 LYS A O 1
ATOM 777 N N . ASP A 1 97 ? -4 1.555 6.043 1 97.94 97 ASP A N 1
ATOM 778 C CA . ASP A 1 97 ? -5.055 0.701 6.578 1 97.94 97 ASP A CA 1
ATOM 779 C C . ASP A 1 97 ? -6.113 1.526 7.312 1 97.94 97 ASP A C 1
ATOM 781 O O . ASP A 1 97 ? -7.312 1.277 7.168 1 97.94 97 ASP A O 1
ATOM 785 N N . PHE A 1 98 ? -5.676 2.502 8.102 1 98.25 98 PHE A N 1
ATOM 786 C CA . PHE A 1 98 ? -6.582 3.424 8.781 1 98.25 98 PHE A CA 1
ATOM 787 C C . PHE A 1 98 ? -7.434 4.184 7.77 1 98.25 98 PHE A C 1
ATOM 789 O O . PHE A 1 98 ? -8.648 4.277 7.922 1 98.25 98 PHE A O 1
ATOM 796 N N . ALA A 1 99 ? -6.773 4.676 6.715 1 96.62 99 ALA A N 1
ATOM 797 C CA . ALA A 1 99 ? -7.461 5.449 5.684 1 96.62 99 ALA A CA 1
ATOM 798 C C . ALA A 1 99 ? -8.523 4.605 4.98 1 96.62 99 ALA A C 1
ATOM 800 O O . ALA A 1 99 ? -9.57 5.121 4.582 1 96.62 99 ALA A O 1
ATOM 801 N N . LEU A 1 100 ? -8.258 3.344 4.832 1 95.44 100 LEU A N 1
ATOM 802 C CA . LEU A 1 100 ? -9.234 2.455 4.211 1 95.44 100 LEU A CA 1
ATOM 803 C C . LEU A 1 100 ? -10.484 2.328 5.074 1 95.44 100 LEU A C 1
ATOM 805 O O . LEU A 1 100 ? -11.594 2.229 4.555 1 95.44 100 LEU A O 1
ATOM 809 N N . CYS A 1 101 ? -10.266 2.285 6.355 1 95.38 101 CYS A N 1
ATOM 810 C CA . CYS A 1 101 ? -11.414 2.271 7.258 1 95.38 101 CYS A CA 1
ATOM 811 C C . CYS A 1 101 ? -12.266 3.523 7.074 1 95.38 101 CYS A C 1
ATOM 813 O O . CYS A 1 101 ? -13.492 3.441 7.012 1 95.38 101 CYS A O 1
ATOM 815 N N . LEU A 1 102 ? -11.617 4.633 6.973 1 95.81 102 LEU A N 1
ATOM 816 C CA . LEU A 1 102 ? -12.32 5.902 6.789 1 95.81 102 LEU A CA 1
ATOM 817 C C . LEU A 1 102 ? -13.07 5.918 5.461 1 95.81 102 LEU A C 1
ATOM 819 O O . LEU A 1 102 ? -14.219 6.375 5.398 1 95.81 102 LEU A O 1
ATOM 823 N N . LYS A 1 103 ? -12.406 5.426 4.438 1 92.12 103 LYS A N 1
ATOM 824 C CA . LYS A 1 103 ? -13 5.383 3.107 1 92.12 103 LYS A CA 1
ATOM 825 C C . LYS A 1 103 ? -14.258 4.516 3.096 1 92.12 103 LYS A C 1
ATOM 827 O O . LYS A 1 103 ? -15.25 4.855 2.445 1 92.12 103 LYS A O 1
ATOM 832 N N . SER A 1 104 ? -14.148 3.365 3.766 1 91.25 104 SER A N 1
ATOM 833 C CA . SER A 1 104 ? -15.289 2.465 3.85 1 91.25 104 SER A CA 1
ATOM 834 C C . SER A 1 104 ? -16.5 3.172 4.445 1 91.25 104 SER A C 1
ATOM 836 O O . SER A 1 104 ? -17.641 2.951 4.004 1 91.25 104 SER A O 1
ATOM 838 N N . TYR A 1 105 ? -16.266 4.035 5.418 1 93.12 105 TYR A N 1
ATOM 839 C CA . TYR A 1 105 ? -17.328 4.84 6.012 1 93.12 105 TYR A CA 1
ATOM 840 C C . TYR A 1 105 ? -17.828 5.898 5.035 1 93.12 105 TYR A C 1
ATOM 842 O O . TYR A 1 105 ? -19.031 6.023 4.805 1 93.12 105 TYR A O 1
ATOM 850 N N . TRP A 1 106 ? -16.922 6.539 4.438 1 90.69 106 TRP A N 1
ATOM 851 C CA . TRP A 1 106 ? -17.25 7.672 3.578 1 90.69 106 TRP A CA 1
ATOM 852 C C . TRP A 1 106 ? -18.094 7.23 2.389 1 90.69 106 TRP A C 1
ATOM 854 O O . TRP A 1 106 ? -19.047 7.918 2.008 1 90.69 106 TRP A O 1
ATOM 864 N N . PHE A 1 107 ? -17.859 6.082 1.844 1 88.62 107 PHE A N 1
ATOM 865 C CA . PHE A 1 107 ? -18.484 5.68 0.588 1 88.62 107 PHE A CA 1
ATOM 866 C C . PHE A 1 107 ? -19.641 4.711 0.841 1 88.62 107 PHE A C 1
ATOM 868 O O . PHE A 1 107 ? -20.219 4.176 -0.102 1 88.62 107 PHE A O 1
ATOM 875 N N . GLU A 1 108 ? -19.938 4.484 2.123 1 89.88 108 GLU A N 1
ATOM 876 C CA . GLU A 1 108 ? -21.094 3.654 2.441 1 89.88 108 GLU A CA 1
ATOM 877 C C . GLU A 1 108 ? -22.391 4.305 1.963 1 89.88 108 GLU A C 1
ATOM 879 O O . GLU A 1 108 ? -22.766 5.375 2.445 1 89.88 108 GLU A O 1
ATOM 884 N N . PRO A 1 109 ? -23.125 3.664 1.013 1 87.5 109 PRO A N 1
ATOM 885 C CA . PRO A 1 109 ? -24.281 4.316 0.394 1 87.5 109 PRO A CA 1
ATOM 886 C C . PRO A 1 109 ? -25.531 4.246 1.265 1 87.5 109 PRO A C 1
ATOM 888 O O . PRO A 1 109 ? -26.422 5.09 1.135 1 87.5 109 PRO A O 1
ATOM 891 N N . ASN A 1 110 ? -25.625 3.209 2.08 1 90.19 110 ASN A N 1
ATOM 892 C CA . ASN A 1 110 ? -26.797 3.059 2.934 1 90.19 110 ASN A CA 1
ATOM 893 C C . ASN A 1 110 ? -26.688 3.924 4.188 1 90.19 110 ASN A C 1
ATOM 895 O O . ASN A 1 110 ? -25.766 3.756 4.988 1 90.19 110 ASN A O 1
ATOM 899 N N . GLU A 1 111 ? -27.656 4.727 4.352 1 92.94 111 GLU A N 1
ATOM 900 C CA . GLU A 1 111 ? -27.609 5.719 5.422 1 92.94 111 GLU A CA 1
ATOM 901 C C . GLU A 1 111 ? -27.594 5.051 6.793 1 92.94 111 GLU A C 1
ATOM 903 O O . GLU A 1 111 ? -26.891 5.5 7.699 1 92.94 111 GLU A O 1
ATOM 908 N N . GLU A 1 112 ? -28.406 4.078 6.926 1 93.31 112 GLU A N 1
ATOM 909 C CA . GLU A 1 112 ? -28.453 3.373 8.203 1 93.31 112 GLU A CA 1
ATOM 910 C C . GLU A 1 112 ? -27.125 2.682 8.5 1 93.31 112 GLU A C 1
ATOM 912 O O . GLU A 1 112 ? -26.609 2.773 9.609 1 93.31 112 GLU A O 1
ATOM 917 N N . THR A 1 113 ? -26.609 2.014 7.562 1 90.88 113 THR A N 1
ATOM 918 C CA . THR A 1 113 ? -25.312 1.359 7.711 1 90.88 113 THR A CA 1
ATOM 919 C C . THR A 1 113 ? -24.219 2.387 7.961 1 90.88 113 THR A C 1
ATOM 921 O O . THR A 1 113 ? -23.328 2.16 8.773 1 90.88 113 THR A O 1
ATOM 924 N N . LYS A 1 114 ? -24.297 3.486 7.297 1 93.25 114 LYS A N 1
ATOM 925 C CA . LYS A 1 114 ? -23.312 4.555 7.445 1 93.25 114 LYS A CA 1
ATOM 926 C C . LYS A 1 114 ? -23.312 5.105 8.867 1 93.25 114 LYS A C 1
ATOM 928 O O . LYS A 1 114 ? -22.25 5.332 9.453 1 93.25 114 LYS A O 1
ATOM 933 N N . ALA A 1 115 ? -24.469 5.301 9.367 1 95.12 115 ALA A N 1
ATOM 934 C CA . ALA A 1 115 ? -24.578 5.801 10.734 1 95.12 115 ALA A CA 1
ATOM 935 C C . ALA A 1 115 ? -23.969 4.828 11.734 1 95.12 115 ALA A C 1
ATOM 937 O O . ALA A 1 115 ? -23.281 5.242 12.672 1 95.12 115 ALA A O 1
ATOM 938 N N . ALA A 1 116 ? -24.266 3.59 11.516 1 94.69 116 ALA A N 1
ATOM 939 C CA . ALA A 1 116 ? -23.688 2.566 12.383 1 94.69 116 ALA A CA 1
ATOM 940 C C . ALA A 1 116 ? -22.156 2.549 12.273 1 94.69 116 ALA A C 1
ATOM 942 O O . ALA A 1 116 ? -21.469 2.426 13.281 1 94.69 116 ALA A O 1
ATOM 943 N N . LYS A 1 117 ? -21.656 2.707 11.102 1 93.81 117 LYS A N 1
ATOM 944 C CA . LYS A 1 117 ? -20.219 2.748 10.859 1 93.81 117 LYS A CA 1
ATOM 945 C C . LYS A 1 117 ? -19.578 3.971 11.516 1 93.81 117 LYS A C 1
ATOM 947 O O . LYS A 1 117 ? -18.438 3.914 11.977 1 93.81 117 LYS A O 1
ATOM 952 N N . HIS A 1 118 ? -20.344 5.031 11.5 1 95.56 118 HIS A N 1
ATOM 953 C CA . HIS A 1 118 ? -19.828 6.254 12.117 1 95.56 118 HIS A CA 1
ATOM 954 C C . HIS A 1 118 ? -19.562 6.055 13.602 1 95.56 118 HIS A C 1
ATOM 956 O O . HIS A 1 118 ? -18.531 6.512 14.117 1 95.56 118 HIS A O 1
ATOM 962 N N . ILE A 1 119 ? -20.453 5.375 14.234 1 96.5 119 ILE A N 1
ATOM 963 C CA . ILE A 1 119 ? -20.328 5.125 15.664 1 96.5 119 ILE A CA 1
ATOM 964 C C . ILE A 1 119 ? -19.062 4.305 15.938 1 96.5 119 ILE A C 1
ATOM 966 O O . ILE A 1 119 ? -18.281 4.641 16.828 1 96.5 119 ILE A O 1
ATOM 970 N N . ILE A 1 120 ? -18.844 3.301 15.172 1 96.5 120 ILE A N 1
ATOM 971 C CA . ILE A 1 120 ? -17.672 2.438 15.312 1 96.5 120 ILE A CA 1
ATOM 972 C C . ILE A 1 120 ? -16.406 3.225 14.992 1 96.5 120 ILE A C 1
ATOM 974 O O . ILE A 1 120 ? -15.398 3.115 15.695 1 96.5 120 ILE A O 1
ATOM 978 N N . LEU A 1 121 ? -16.484 4.023 13.969 1 96.81 121 LEU A N 1
ATOM 979 C CA . LEU A 1 121 ? -15.352 4.82 13.516 1 96.81 121 LEU A CA 1
ATOM 980 C C . LEU A 1 121 ? -14.891 5.777 14.609 1 96.81 121 LEU A C 1
ATOM 982 O O . LEU A 1 121 ? -13.703 5.809 14.945 1 96.81 121 LEU A O 1
ATOM 986 N N . VAL A 1 122 ? -15.766 6.488 15.195 1 96.06 122 VAL A N 1
ATOM 987 C CA . VAL A 1 122 ? -15.461 7.559 16.141 1 96.06 122 VAL A CA 1
ATOM 988 C C . VAL A 1 122 ? -15.039 6.965 17.484 1 96.06 122 VAL A C 1
ATOM 990 O O . VAL A 1 122 ? -14.109 7.457 18.125 1 96.06 122 VAL A O 1
ATOM 993 N N . ASN A 1 123 ? -15.625 5.832 17.797 1 97.06 123 ASN A N 1
ATOM 994 C CA . ASN A 1 123 ? -15.438 5.336 19.156 1 97.06 123 ASN A CA 1
ATOM 995 C C . ASN A 1 123 ? -14.359 4.254 19.203 1 97.06 123 ASN A C 1
ATOM 997 O O . ASN A 1 123 ? -13.828 3.961 20.281 1 97.06 123 ASN A O 1
ATOM 1001 N N . GLU A 1 124 ? -14.086 3.668 18.094 1 97.56 124 GLU A N 1
ATOM 1002 C CA . GLU A 1 124 ? -13.18 2.529 18.125 1 97.56 124 GLU A CA 1
ATOM 1003 C C . GLU A 1 124 ? -12.031 2.715 17.141 1 97.56 124 GLU A C 1
ATOM 1005 O O . GLU A 1 124 ? -10.867 2.777 17.531 1 97.56 124 GLU A O 1
ATOM 1010 N N . THR A 1 125 ? -12.383 2.938 15.914 1 98 125 THR A N 1
ATOM 1011 C CA . THR A 1 125 ? -11.391 2.902 14.844 1 98 125 THR A CA 1
ATOM 1012 C C . THR A 1 125 ? -10.406 4.062 14.984 1 98 125 THR A C 1
ATOM 1014 O O . THR A 1 125 ? -9.195 3.857 15 1 98 125 THR A O 1
ATOM 1017 N N . ILE A 1 126 ? -10.914 5.273 15.07 1 98 126 ILE A N 1
ATOM 1018 C CA . ILE A 1 126 ? -10.07 6.457 15.141 1 98 126 ILE A CA 1
ATOM 1019 C C . ILE A 1 126 ? -9.203 6.398 16.406 1 98 126 ILE A C 1
ATOM 1021 O O . ILE A 1 126 ? -7.977 6.512 16.328 1 98 126 ILE A O 1
ATOM 1025 N N . PRO A 1 127 ? -9.766 6.109 17.578 1 98.06 127 PRO A N 1
ATOM 1026 C CA . PRO A 1 127 ? -8.906 6.012 18.75 1 98.06 127 PRO A CA 1
ATOM 1027 C C . PRO A 1 127 ? -7.848 4.922 18.625 1 98.06 127 PRO A C 1
ATOM 1029 O O . PRO A 1 127 ? -6.695 5.125 19.031 1 98.06 127 PRO A O 1
ATOM 1032 N N . PHE A 1 128 ? -8.188 3.795 18.078 1 98.44 128 PHE A N 1
ATOM 1033 C CA . PHE A 1 128 ? -7.273 2.672 17.922 1 98.44 128 PHE A CA 1
ATOM 1034 C C . PHE A 1 128 ? -6.035 3.08 17.141 1 98.44 128 PHE A C 1
ATOM 1036 O O . PHE A 1 128 ? -4.91 2.932 17.625 1 98.44 128 PHE A O 1
ATOM 1043 N N . TYR A 1 129 ? -6.207 3.645 16.016 1 98.62 129 TYR A N 1
ATOM 1044 C CA . TYR A 1 129 ? -5.098 3.975 15.125 1 98.62 129 TYR A CA 1
ATOM 1045 C C . TYR A 1 129 ? -4.371 5.223 15.602 1 98.62 129 TYR A C 1
ATOM 1047 O O . TYR A 1 129 ? -3.139 5.246 15.672 1 98.62 129 TYR A O 1
ATOM 1055 N N . MET A 1 130 ? -5.102 6.266 15.977 1 98.62 130 MET A N 1
ATOM 1056 C CA . MET A 1 130 ? -4.48 7.539 16.328 1 98.62 130 MET A CA 1
ATOM 1057 C C . MET A 1 130 ? -3.689 7.422 17.625 1 98.62 130 MET A C 1
ATOM 1059 O O . MET A 1 130 ? -2.66 8.078 17.781 1 98.62 130 MET A O 1
ATOM 1063 N N . GLU A 1 131 ? -4.141 6.566 18.516 1 98.5 131 GLU A N 1
ATOM 1064 C CA . GLU A 1 131 ? -3.373 6.344 19.75 1 98.5 131 GLU A CA 1
ATOM 1065 C C . GLU A 1 131 ? -2.07 5.605 19.453 1 98.5 131 GLU A C 1
ATOM 1067 O O . GLU A 1 131 ? -1.043 5.879 20.078 1 98.5 131 GLU A O 1
ATOM 1072 N N . LYS A 1 132 ? -2.162 4.68 18.594 1 98.69 132 LYS A N 1
ATOM 1073 C CA . LYS A 1 132 ? -0.947 3.971 18.203 1 98.69 132 LYS A CA 1
ATOM 1074 C C . LYS A 1 132 ? 0.038 4.91 17.516 1 98.69 132 LYS A C 1
ATOM 1076 O O . LYS A 1 132 ? 1.24 4.859 17.781 1 98.69 132 LYS A O 1
ATOM 1081 N N . PHE A 1 133 ? -0.473 5.781 16.594 1 98.88 133 PHE A N 1
ATOM 1082 C CA . PHE A 1 133 ? 0.391 6.754 15.93 1 98.88 133 PHE A CA 1
ATOM 1083 C C . PHE A 1 133 ? 0.989 7.723 16.938 1 98.88 133 PHE A C 1
ATOM 1085 O O . PHE A 1 133 ? 2.18 8.031 16.891 1 98.88 133 PHE A O 1
ATOM 1092 N N . GLU A 1 134 ? 0.162 8.172 17.891 1 98.94 134 GLU A N 1
ATOM 1093 C CA . GLU A 1 134 ? 0.629 9.039 18.953 1 98.94 134 GLU A CA 1
ATOM 1094 C C . GLU A 1 134 ? 1.766 8.383 19.734 1 98.94 134 GLU A C 1
ATOM 1096 O O . GLU A 1 134 ? 2.781 9.031 20.016 1 98.94 134 GLU A O 1
ATOM 1101 N N . LYS A 1 135 ? 1.555 7.168 20.078 1 98.75 135 LYS A N 1
ATOM 1102 C CA . LYS A 1 135 ? 2.541 6.414 20.844 1 98.75 135 LYS A CA 1
ATOM 1103 C C . LYS A 1 135 ? 3.836 6.238 20.062 1 98.75 135 LYS A C 1
ATOM 1105 O O . LYS A 1 135 ? 4.926 6.453 20.594 1 98.75 135 LYS A O 1
ATOM 1110 N N . ILE A 1 136 ? 3.775 5.84 18.797 1 98.69 136 ILE A N 1
ATOM 1111 C CA . ILE A 1 136 ? 4.938 5.578 17.953 1 98.69 136 ILE A CA 1
ATOM 1112 C C . ILE A 1 136 ? 5.762 6.855 17.797 1 98.69 136 ILE A C 1
ATOM 1114 O O . ILE A 1 136 ? 6.988 6.832 17.922 1 98.69 136 ILE A O 1
ATOM 1118 N N . VAL A 1 137 ? 5.125 7.93 17.547 1 98.88 137 VAL A N 1
ATOM 1119 C CA . VAL A 1 137 ? 5.816 9.203 17.375 1 98.88 137 VAL A CA 1
ATOM 1120 C C . VAL A 1 137 ? 6.504 9.602 18.672 1 98.88 137 VAL A C 1
ATOM 1122 O O . VAL A 1 137 ? 7.637 10.086 18.672 1 98.88 137 VAL A O 1
ATOM 1125 N N . GLY A 1 138 ? 5.824 9.406 19.75 1 98.75 138 GLY A N 1
ATOM 1126 C CA . GLY A 1 138 ? 6.43 9.664 21.047 1 98.75 138 GLY A CA 1
ATOM 1127 C C . GLY A 1 138 ? 7.66 8.82 21.312 1 98.75 138 GLY A C 1
ATOM 1128 O O . GLY A 1 138 ? 8.664 9.32 21.812 1 98.75 138 GLY A O 1
ATOM 1129 N N . GLU A 1 139 ? 7.594 7.57 20.953 1 98.5 139 GLU A N 1
ATOM 1130 C CA . GLU A 1 139 ? 8.672 6.621 21.203 1 98.5 139 GLU A CA 1
ATOM 1131 C C . GLU A 1 139 ? 9.859 6.863 20.281 1 98.5 139 GLU A C 1
ATOM 1133 O O . GLU A 1 139 ? 10.969 6.391 20.531 1 98.5 139 GLU A O 1
ATOM 1138 N N . ASN A 1 140 ? 9.656 7.574 19.25 1 98.62 140 ASN A N 1
ATOM 1139 C CA . ASN A 1 140 ? 10.688 7.848 18.266 1 98.62 140 ASN A CA 1
ATOM 1140 C C . ASN A 1 140 ? 11.078 9.32 18.25 1 98.62 140 ASN A C 1
ATOM 1142 O O . ASN A 1 140 ? 11.266 9.914 17.188 1 98.62 140 ASN A O 1
ATOM 1146 N N . ASN A 1 141 ? 11.047 9.922 19.406 1 98.5 141 ASN A N 1
ATOM 1147 C CA . ASN A 1 141 ? 11.555 11.273 19.609 1 98.5 141 ASN A CA 1
ATOM 1148 C C . ASN A 1 141 ? 10.875 12.273 18.688 1 98.5 141 ASN A C 1
ATOM 1150 O O . ASN A 1 141 ? 11.539 13.133 18.094 1 98.5 141 ASN A O 1
ATOM 1154 N N . GLY A 1 142 ? 9.547 12.07 18.453 1 98.81 142 GLY A N 1
ATOM 1155 C CA . GLY A 1 142 ? 8.766 13.102 17.781 1 98.81 142 GLY A CA 1
ATOM 1156 C C . GLY A 1 142 ? 8.578 12.836 16.297 1 98.81 142 GLY A C 1
ATOM 1157 O O . GLY A 1 142 ? 8.023 13.672 15.586 1 98.81 142 GLY A O 1
ATOM 1158 N N . TYR A 1 143 ? 9.102 11.664 15.828 1 98.94 143 TYR A N 1
ATOM 1159 C CA . TYR A 1 143 ? 8.898 11.234 14.445 1 98.94 143 TYR A CA 1
ATOM 1160 C C . TYR A 1 143 ? 8.375 9.805 14.398 1 98.94 143 TYR A C 1
ATOM 1162 O O . TYR A 1 143 ? 8.312 9.125 15.422 1 98.94 143 TYR A O 1
ATOM 1170 N N . PHE A 1 144 ? 7.977 9.359 13.25 1 98.94 144 PHE A N 1
ATOM 1171 C CA . PHE A 1 144 ? 7.445 8.008 13.133 1 98.94 144 PHE A CA 1
ATOM 1172 C C . PHE A 1 144 ? 8.555 6.973 13.297 1 98.94 144 PHE A C 1
ATOM 1174 O O . PHE A 1 144 ? 8.336 5.906 13.875 1 98.94 144 PHE A O 1
ATOM 1181 N N . VAL A 1 145 ? 9.742 7.332 12.75 1 98.81 145 VAL A N 1
ATOM 1182 C CA . VAL A 1 145 ? 10.773 6.301 12.734 1 98.81 145 VAL A CA 1
ATOM 1183 C C . VAL A 1 145 ? 12.117 6.91 13.109 1 98.81 145 VAL A C 1
ATOM 1185 O O . VAL A 1 145 ? 12.523 7.934 12.547 1 98.81 145 VAL A O 1
ATOM 1188 N N . ASN A 1 146 ? 12.766 6.43 14.086 1 98.19 146 ASN A N 1
ATOM 1189 C CA . ASN A 1 146 ? 14.172 6.582 14.461 1 98.19 146 ASN A CA 1
ATOM 1190 C C . ASN A 1 146 ? 14.508 8.031 14.781 1 98.19 146 ASN A C 1
ATOM 1192 O O . ASN A 1 146 ? 15.633 8.484 14.531 1 98.19 146 ASN A O 1
ATOM 1196 N N . GLY A 1 147 ? 13.594 8.805 15.102 1 98.38 147 GLY A N 1
ATOM 1197 C CA . GLY A 1 147 ? 13.836 10.133 15.641 1 98.38 147 GLY A CA 1
ATOM 1198 C C . GLY A 1 147 ? 14.273 11.133 14.594 1 98.38 147 GLY A C 1
ATOM 1199 O O . GLY A 1 147 ? 14.922 12.133 14.906 1 98.38 147 GLY A O 1
ATOM 1200 N N . LYS A 1 148 ? 13.977 10.867 13.398 1 98 148 LYS A N 1
ATOM 1201 C CA . LYS A 1 148 ? 14.344 11.797 12.344 1 98 148 LYS A CA 1
ATOM 1202 C C . LYS A 1 148 ? 13.25 11.883 11.281 1 98 148 LYS A C 1
ATOM 1204 O O . LYS A 1 148 ? 12.453 10.945 11.125 1 98 148 LYS A O 1
ATOM 1209 N N . LEU A 1 149 ? 13.273 12.977 10.547 1 98.81 149 LEU A N 1
ATOM 1210 C CA . LEU A 1 149 ? 12.281 13.242 9.508 1 98.81 149 LEU A CA 1
ATOM 1211 C C . LEU A 1 149 ? 12.359 12.195 8.398 1 98.81 149 LEU A C 1
ATOM 1213 O O . LEU A 1 149 ? 13.453 11.883 7.922 1 98.81 149 LEU A O 1
ATOM 1217 N N . SER A 1 150 ? 11.273 11.609 8.055 1 98.94 150 SER A N 1
ATOM 1218 C CA . SER A 1 150 ? 11.156 10.703 6.914 1 98.94 150 SER A CA 1
ATOM 1219 C C . SER A 1 150 ? 9.891 11 6.109 1 98.94 150 SER A C 1
ATOM 1221 O O . SER A 1 150 ? 9.086 11.844 6.5 1 98.94 150 SER A O 1
ATOM 1223 N N . TRP A 1 151 ? 9.695 10.281 4.996 1 98.94 151 TRP A N 1
ATOM 1224 C CA . TRP A 1 151 ? 8.523 10.531 4.164 1 98.94 151 TRP A CA 1
ATOM 1225 C C . TRP A 1 151 ? 7.258 10.016 4.836 1 98.94 151 TRP A C 1
ATOM 1227 O O . TRP A 1 151 ? 6.145 10.391 4.453 1 98.94 151 TRP A O 1
ATOM 1237 N N . ALA A 1 152 ? 7.344 9.148 5.879 1 98.94 152 ALA A N 1
ATOM 1238 C CA . ALA A 1 152 ? 6.164 8.781 6.656 1 98.94 152 ALA A CA 1
ATOM 1239 C C . ALA A 1 152 ? 5.57 9.992 7.363 1 98.94 152 ALA A C 1
ATOM 1241 O O . ALA A 1 152 ? 4.348 10.148 7.434 1 98.94 152 ALA A O 1
ATOM 1242 N N . ASP A 1 153 ? 6.438 10.836 7.902 1 98.94 153 ASP A N 1
ATOM 1243 C CA . ASP A 1 153 ? 5.992 12.055 8.57 1 98.94 153 ASP A CA 1
ATOM 1244 C C . ASP A 1 153 ? 5.305 13 7.59 1 98.94 153 ASP A C 1
ATOM 1246 O O . ASP A 1 153 ? 4.223 13.516 7.875 1 98.94 153 ASP A O 1
ATOM 1250 N N . LEU A 1 154 ? 5.949 13.188 6.453 1 98.94 154 LEU A N 1
ATOM 1251 C CA . LEU A 1 154 ? 5.395 14.062 5.43 1 98.94 154 LEU A CA 1
ATOM 1252 C C . LEU A 1 154 ? 4.051 13.539 4.938 1 98.94 154 LEU A C 1
ATOM 1254 O O . LEU A 1 154 ? 3.094 14.297 4.789 1 98.94 154 LEU A O 1
ATOM 1258 N N . PHE A 1 155 ? 3.971 12.25 4.676 1 98.94 155 PHE A N 1
ATOM 1259 C CA . PHE A 1 155 ? 2.762 11.617 4.164 1 98.94 155 PHE A CA 1
ATOM 1260 C C . PHE A 1 155 ? 1.596 11.82 5.121 1 98.94 155 PHE A C 1
ATOM 1262 O O . PHE A 1 155 ? 0.537 12.312 4.727 1 98.94 155 PHE A O 1
ATOM 1269 N N . PHE A 1 156 ? 1.839 11.5 6.387 1 98.88 156 PHE A N 1
ATOM 1270 C CA . PHE A 1 156 ? 0.807 11.57 7.414 1 98.88 156 PHE A CA 1
ATOM 1271 C C . PHE A 1 156 ? 0.301 13 7.566 1 98.88 156 PHE A C 1
ATOM 1273 O O . PHE A 1 156 ? -0.908 13.242 7.555 1 98.88 156 PHE A O 1
ATOM 1280 N N . VAL A 1 157 ? 1.195 13.938 7.684 1 98.81 157 VAL A N 1
ATOM 1281 C CA . VAL A 1 157 ? 0.823 15.32 7.93 1 98.81 157 VAL A CA 1
ATOM 1282 C C . VAL A 1 157 ? 0.132 15.898 6.695 1 98.81 157 VAL A C 1
ATOM 1284 O O . VAL A 1 157 ? -0.827 16.672 6.816 1 98.81 157 VAL A O 1
ATOM 1287 N N . ALA A 1 158 ? 0.589 15.531 5.551 1 98.56 158 ALA A N 1
ATOM 1288 C CA . ALA A 1 158 ? 0.051 16.062 4.301 1 98.56 158 ALA A CA 1
ATOM 1289 C C . ALA A 1 158 ? -1.428 15.719 4.148 1 98.56 158 ALA A C 1
ATOM 1291 O O . ALA A 1 158 ? -2.207 16.516 3.625 1 98.56 158 ALA A O 1
ATOM 1292 N N . VAL A 1 159 ? -1.829 14.555 4.578 1 97.81 159 VAL A N 1
ATOM 1293 C CA . VAL A 1 159 ? -3.199 14.117 4.328 1 97.81 159 VAL A CA 1
ATOM 1294 C C . VAL A 1 159 ? -4.098 14.562 5.48 1 97.81 159 VAL A C 1
ATOM 1296 O O . VAL A 1 159 ? -5.328 14.492 5.379 1 97.81 159 VAL A O 1
ATOM 1299 N N . LEU A 1 160 ? -3.559 15.039 6.582 1 96.38 160 LEU A N 1
ATOM 1300 C CA . LEU A 1 160 ? -4.262 15.25 7.844 1 96.38 160 LEU A CA 1
ATOM 1301 C C . LEU A 1 160 ? -5.352 16.312 7.684 1 96.38 160 LEU A C 1
ATOM 1303 O O . LEU A 1 160 ? -6.477 16.109 8.148 1 96.38 160 LEU A O 1
ATOM 1307 N N . ASP A 1 161 ? -4.996 17.406 7.047 1 91.19 161 ASP A N 1
ATOM 1308 C CA . ASP A 1 161 ? -5.949 18.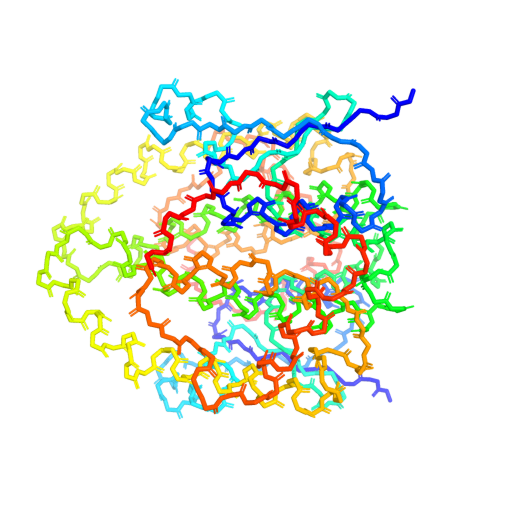5 6.938 1 91.19 161 ASP A CA 1
ATOM 1309 C C . ASP A 1 161 ? -7.211 18.062 6.199 1 91.19 161 ASP A C 1
ATOM 1311 O O . ASP A 1 161 ? -8.328 18.391 6.617 1 91.19 161 ASP A O 1
ATOM 1315 N N . HIS A 1 162 ? -6.992 17.344 5.129 1 93.25 162 HIS A N 1
ATOM 1316 C CA . HIS A 1 162 ? -8.125 16.875 4.352 1 93.25 162 HIS A CA 1
ATOM 1317 C C . HIS A 1 162 ? -8.969 15.891 5.16 1 93.25 162 HIS A C 1
ATOM 1319 O O . HIS A 1 162 ? -10.203 15.922 5.105 1 93.25 162 HIS A O 1
ATOM 1325 N N . LEU A 1 163 ? -8.359 15.023 5.914 1 93.25 163 LEU A N 1
ATOM 1326 C CA . LEU A 1 163 ? -9.062 14.055 6.738 1 93.25 163 LEU A CA 1
ATOM 1327 C C . LEU A 1 163 ? -9.906 14.75 7.801 1 93.25 163 LEU A C 1
ATOM 1329 O O . LEU A 1 163 ? -11.07 14.406 7.996 1 93.25 163 LEU A O 1
ATOM 1333 N N . ILE A 1 164 ? -9.281 15.68 8.445 1 91.56 164 ILE A N 1
ATOM 1334 C CA . ILE A 1 164 ? -9.969 16.422 9.5 1 91.56 164 ILE A CA 1
ATOM 1335 C C . ILE A 1 164 ? -11.172 17.172 8.914 1 91.56 164 ILE A C 1
ATOM 1337 O O . ILE A 1 164 ? -12.258 17.156 9.492 1 91.56 164 ILE A O 1
ATOM 1341 N N . TYR A 1 165 ? -10.984 17.719 7.781 1 90.44 165 TYR A N 1
ATOM 1342 C CA . TYR A 1 165 ? -12.062 18.438 7.113 1 90.44 165 TYR A CA 1
ATOM 1343 C C . TYR A 1 165 ? -13.211 17.484 6.762 1 90.44 165 TYR A C 1
ATOM 1345 O O . TYR A 1 165 ? -14.375 17.766 7.066 1 90.44 165 TYR A O 1
ATOM 1353 N N . ARG A 1 166 ? -12.945 16.359 6.195 1 89.06 166 ARG A N 1
ATOM 1354 C CA . ARG A 1 166 ? -13.953 15.43 5.711 1 89.06 166 ARG A CA 1
ATOM 1355 C C . ARG A 1 166 ? -14.695 14.781 6.871 1 89.06 166 ARG A C 1
ATOM 1357 O O . ARG A 1 166 ? -15.914 14.57 6.793 1 89.06 166 ARG A O 1
ATOM 1364 N N . LEU A 1 167 ? -13.969 14.484 7.887 1 90.94 167 LEU A N 1
ATOM 1365 C CA . LEU A 1 167 ? -14.562 13.781 9.023 1 90.94 167 LEU A CA 1
ATOM 1366 C C . LEU A 1 167 ? -15.266 14.766 9.953 1 90.94 167 LEU A C 1
ATOM 1368 O O . LEU A 1 167 ? -16.141 14.367 10.734 1 90.94 167 LEU A O 1
ATOM 1372 N N . ASN A 1 168 ? -14.773 16.016 9.906 1 91.62 168 ASN A N 1
ATOM 1373 C CA . ASN A 1 168 ? -15.211 17.016 10.867 1 91.62 168 ASN A CA 1
ATOM 1374 C C . ASN A 1 168 ? -14.945 16.578 12.305 1 91.62 168 ASN A C 1
ATOM 1376 O O . ASN A 1 168 ? -15.828 16.672 13.156 1 91.62 168 ASN A O 1
ATOM 1380 N N . ILE A 1 169 ? -13.859 15.938 12.516 1 93.31 169 ILE A N 1
ATOM 1381 C CA . ILE A 1 169 ? -13.352 15.469 13.805 1 93.31 169 ILE A CA 1
ATOM 1382 C C . ILE A 1 169 ? -11.914 15.945 13.992 1 93.31 169 ILE A C 1
ATOM 1384 O O . ILE A 1 169 ? -11.102 15.883 13.07 1 93.31 169 ILE A O 1
ATOM 1388 N N . ASP A 1 170 ? -11.633 16.438 15.141 1 95.19 170 ASP A N 1
ATOM 1389 C CA . ASP A 1 170 ? -10.25 16.797 15.469 1 95.19 170 ASP A CA 1
ATOM 1390 C C . ASP A 1 170 ? -9.422 15.562 15.781 1 95.19 170 ASP A C 1
ATOM 1392 O O . ASP A 1 170 ? -9.32 15.141 16.938 1 95.19 170 ASP A O 1
ATOM 1396 N N . LEU A 1 171 ? -8.773 15.047 14.844 1 97.44 171 LEU A N 1
ATOM 1397 C CA . LEU A 1 171 ? -8.016 13.805 14.953 1 97.44 171 LEU A CA 1
ATOM 1398 C C . LEU A 1 171 ? -6.816 13.984 15.875 1 97.44 171 LEU A C 1
ATOM 1400 O O . LEU A 1 171 ? -6.238 13 16.344 1 97.44 171 LEU A O 1
ATOM 1404 N N . LEU A 1 172 ? -6.395 15.188 16.141 1 98 172 LEU A N 1
ATOM 1405 C CA . LEU A 1 172 ? -5.184 15.445 16.922 1 98 172 LEU A CA 1
ATOM 1406 C C . LEU A 1 172 ? -5.527 15.82 18.359 1 98 172 LEU A C 1
ATOM 1408 O O . LEU A 1 172 ? -4.629 16.031 19.172 1 98 172 LEU A O 1
ATOM 1412 N N . LYS A 1 173 ? -6.812 15.82 18.625 1 96.81 173 LYS A N 1
ATOM 1413 C CA . LYS A 1 173 ? -7.234 16.156 19.984 1 96.81 173 LYS A CA 1
ATOM 1414 C C . LYS A 1 173 ? -6.562 15.266 21.016 1 96.81 173 LYS A C 1
ATOM 1416 O O . LYS A 1 173 ? -6.555 14.039 20.875 1 96.81 173 LYS A O 1
ATOM 1421 N N . ASP A 1 174 ? -5.918 15.852 22.047 1 97.75 174 ASP A N 1
ATOM 1422 C CA . ASP A 1 174 ? -5.273 15.172 23.156 1 97.75 174 ASP A CA 1
ATOM 1423 C C . ASP A 1 174 ? -4.125 14.289 22.688 1 97.75 174 ASP A C 1
ATOM 1425 O O . ASP A 1 174 ? -3.877 13.219 23.25 1 97.75 174 ASP A O 1
ATOM 1429 N N . ARG A 1 175 ? -3.508 14.664 21.594 1 98.69 175 ARG A N 1
ATOM 1430 C CA . ARG A 1 175 ? -2.377 13.945 21.031 1 98.69 175 ARG A CA 1
ATOM 1431 C C . ARG A 1 175 ? -1.198 14.875 20.781 1 98.69 175 ARG A C 1
ATOM 1433 O O . ARG A 1 175 ? -0.925 15.242 19.625 1 98.69 175 ARG A O 1
ATOM 1440 N N . PRO A 1 176 ? -0.505 15.195 21.875 1 98.81 176 PRO A N 1
ATOM 1441 C CA . PRO A 1 176 ? 0.516 16.234 21.797 1 98.81 176 PRO A CA 1
ATOM 1442 C C . PRO A 1 176 ? 1.681 15.875 20.891 1 98.81 176 PRO A C 1
ATOM 1444 O O . PRO A 1 176 ? 2.277 16.75 20.25 1 98.81 176 PRO A O 1
ATOM 1447 N N . ASN A 1 177 ? 2.109 14.586 20.844 1 98.88 177 ASN A N 1
ATOM 1448 C CA . ASN A 1 177 ? 3.205 14.195 19.969 1 98.88 177 ASN A CA 1
ATOM 1449 C C . ASN A 1 177 ? 2.844 14.398 18.5 1 98.88 177 ASN A C 1
ATOM 1451 O O . ASN A 1 177 ? 3.658 14.898 17.719 1 98.88 177 ASN A O 1
ATOM 1455 N N . LEU A 1 178 ? 1.629 14.047 18.156 1 98.88 178 LEU A N 1
ATOM 1456 C CA . LEU A 1 178 ? 1.185 14.211 16.781 1 98.88 178 LEU A CA 1
ATOM 1457 C C . LEU A 1 178 ? 0.985 15.688 16.453 1 98.88 178 LEU A C 1
ATOM 1459 O O . LEU A 1 178 ? 1.244 16.125 15.328 1 98.88 178 LEU A O 1
ATOM 1463 N N . GLN A 1 179 ? 0.447 16.453 17.406 1 98.81 179 GLN A N 1
ATOM 1464 C CA . GLN A 1 179 ? 0.344 17.891 17.203 1 98.81 179 GLN A CA 1
ATOM 1465 C C . GLN A 1 179 ? 1.712 18.516 16.938 1 98.81 179 GLN A C 1
ATOM 1467 O O . GLN A 1 179 ? 1.862 19.312 16 1 98.81 179 GLN A O 1
ATOM 1472 N N . ALA A 1 180 ? 2.705 18.109 17.719 1 98.88 180 ALA A N 1
ATOM 1473 C CA . ALA A 1 180 ? 4.062 18.625 17.547 1 98.88 180 ALA A CA 1
ATOM 1474 C C . ALA A 1 180 ? 4.645 18.188 16.203 1 98.88 180 ALA A C 1
ATOM 1476 O O . ALA A 1 180 ? 5.348 18.953 15.539 1 98.88 180 ALA A O 1
ATOM 1477 N N . LEU A 1 181 ? 4.375 16.953 15.82 1 98.94 181 LEU A N 1
ATOM 1478 C CA . LEU A 1 181 ? 4.836 16.469 14.531 1 98.94 181 LEU A CA 1
ATOM 1479 C C . LEU A 1 181 ? 4.258 17.297 13.391 1 98.94 181 LEU A C 1
ATOM 1481 O O . LEU A 1 181 ? 4.977 17.656 12.453 1 98.94 181 LEU A O 1
ATOM 1485 N N . GLN A 1 182 ? 2.947 17.562 13.461 1 98.75 182 GLN A N 1
ATOM 1486 C CA . GLN A 1 182 ? 2.318 18.391 12.445 1 98.75 182 GLN A CA 1
ATOM 1487 C C . GLN A 1 182 ? 3.018 19.75 12.336 1 98.75 182 GLN A C 1
ATOM 1489 O O . GLN A 1 182 ? 3.34 20.203 11.234 1 98.75 182 GLN A O 1
ATOM 1494 N N . GLU A 1 183 ? 3.266 20.344 13.438 1 98.56 183 GLU A N 1
ATOM 1495 C CA . GLU A 1 183 ? 3.936 21.641 13.469 1 98.56 183 GLU A CA 1
ATOM 1496 C C . GLU A 1 183 ? 5.332 21.547 12.859 1 98.56 183 GLU A C 1
ATOM 1498 O O . GLU A 1 183 ? 5.723 22.406 12.062 1 98.56 183 GLU A O 1
ATOM 1503 N N . LYS A 1 184 ? 6.109 20.547 13.25 1 98.56 184 LYS A N 1
ATOM 1504 C CA . LYS A 1 184 ? 7.473 20.359 12.766 1 98.56 184 LYS A CA 1
ATOM 1505 C C . LYS A 1 184 ? 7.508 20.203 11.25 1 98.56 184 LYS A C 1
ATOM 1507 O O . LYS A 1 184 ? 8.336 20.812 10.578 1 98.56 184 LYS A O 1
ATOM 1512 N N . VAL A 1 185 ? 6.641 19.391 10.766 1 98.88 185 VAL A N 1
ATOM 1513 C CA . VAL A 1 185 ? 6.621 19.094 9.328 1 98.88 185 VAL A CA 1
ATOM 1514 C C . VAL A 1 185 ? 6.207 20.344 8.562 1 98.88 185 VAL A C 1
ATOM 1516 O O . VAL A 1 185 ? 6.832 20.703 7.555 1 98.88 185 VAL A O 1
ATOM 1519 N N . LEU A 1 186 ? 5.184 21.078 9.031 1 98.31 186 LEU A N 1
ATOM 1520 C CA . LEU A 1 186 ? 4.672 22.25 8.336 1 98.31 186 LEU A CA 1
ATOM 1521 C C . LEU A 1 186 ? 5.668 23.406 8.414 1 98.31 186 LEU A C 1
ATOM 1523 O O . LEU A 1 186 ? 5.59 24.344 7.625 1 98.31 186 LEU A O 1
ATOM 1527 N N . ALA A 1 187 ? 6.617 23.297 9.336 1 98.31 187 ALA A N 1
ATOM 1528 C CA . ALA A 1 187 ? 7.617 24.344 9.508 1 98.31 187 ALA A CA 1
ATOM 1529 C C . ALA A 1 187 ? 8.836 24.094 8.625 1 98.31 187 ALA A C 1
ATOM 1531 O O . ALA A 1 187 ? 9.703 24.969 8.5 1 98.31 187 ALA A O 1
ATOM 1532 N N . VAL A 1 188 ? 9.008 22.875 8.062 1 98.62 188 VAL A N 1
ATOM 1533 C CA . VAL A 1 188 ? 10.078 22.656 7.105 1 98.62 188 VAL A CA 1
ATOM 1534 C C . VAL A 1 188 ? 10.039 23.734 6.02 1 98.62 188 VAL A C 1
ATOM 1536 O O . VAL A 1 188 ? 9.008 23.922 5.367 1 98.62 188 VAL A O 1
ATOM 1539 N N . PRO A 1 189 ? 11.094 24.406 5.762 1 98.31 189 PRO A N 1
ATOM 1540 C CA . PRO A 1 189 ? 11.055 25.625 4.949 1 98.31 189 PRO A CA 1
ATOM 1541 C C . PRO A 1 189 ? 10.406 25.406 3.586 1 98.31 189 PRO A C 1
ATOM 1543 O O . PRO A 1 189 ? 9.516 26.172 3.191 1 98.31 189 PRO A O 1
ATOM 1546 N N . LYS A 1 190 ? 10.766 24.391 2.855 1 98.19 190 LYS A N 1
ATOM 1547 C CA . LYS A 1 190 ? 10.227 24.156 1.518 1 98.19 190 LYS A CA 1
ATOM 1548 C C . LYS A 1 190 ? 8.758 23.75 1.578 1 98.19 190 LYS A C 1
ATOM 1550 O O . LYS A 1 190 ? 7.984 24.062 0.668 1 98.19 190 LYS A O 1
ATOM 1555 N N . ILE A 1 191 ? 8.352 23.062 2.639 1 98.5 191 ILE A N 1
ATOM 1556 C CA . ILE A 1 191 ? 6.961 22.688 2.832 1 98.5 191 ILE A CA 1
ATOM 1557 C C . ILE A 1 191 ? 6.133 23.906 3.205 1 98.5 191 ILE A C 1
ATOM 1559 O O . ILE A 1 191 ? 5.035 24.109 2.678 1 98.5 191 ILE A O 1
ATOM 1563 N N . LYS A 1 192 ? 6.672 24.672 4.125 1 98.25 192 LYS A N 1
ATOM 1564 C CA . LYS A 1 192 ? 6.016 25.906 4.523 1 98.25 192 LYS A CA 1
ATOM 1565 C C . LYS A 1 192 ? 5.762 26.812 3.318 1 98.25 192 LYS A C 1
ATOM 1567 O O . LYS A 1 192 ? 4.668 27.359 3.166 1 98.25 192 LYS A O 1
ATOM 1572 N N . SER A 1 193 ? 6.77 26.969 2.482 1 98.06 193 SER A N 1
ATOM 1573 C CA . SER A 1 193 ? 6.645 27.781 1.274 1 98.06 193 SER A CA 1
ATOM 1574 C C . SER A 1 193 ? 5.547 27.25 0.361 1 98.06 193 SER A C 1
ATOM 1576 O O . SER A 1 193 ? 4.781 28.016 -0.217 1 98.06 193 SER A O 1
ATOM 1578 N N . TRP A 1 194 ? 5.465 25.953 0.199 1 98.06 194 TRP A N 1
ATOM 1579 C CA . TRP A 1 194 ? 4.43 25.328 -0.619 1 98.06 194 TRP A CA 1
ATOM 1580 C C . TRP A 1 194 ? 3.043 25.625 -0.055 1 98.06 194 TRP A C 1
ATOM 1582 O O . TRP A 1 194 ? 2.133 26 -0.794 1 98.06 194 TRP A O 1
ATOM 1592 N N . ILE A 1 195 ? 2.895 25.438 1.23 1 96.44 195 ILE A N 1
ATOM 1593 C CA . ILE A 1 195 ? 1.612 25.641 1.896 1 96.44 195 ILE A CA 1
ATOM 1594 C C . ILE A 1 195 ? 1.142 27.078 1.701 1 96.44 195 ILE A C 1
ATOM 1596 O O . ILE A 1 195 ? -0.05 27.328 1.507 1 96.44 195 ILE A O 1
ATOM 1600 N N . GLU A 1 196 ? 2.012 27.938 1.666 1 95.62 196 GLU A N 1
ATOM 1601 C CA . GLU A 1 196 ? 1.688 29.359 1.538 1 95.62 196 GLU A CA 1
ATOM 1602 C C . GLU A 1 196 ? 1.209 29.688 0.128 1 95.62 196 GLU A C 1
ATOM 1604 O O . GLU A 1 196 ? 0.417 30.609 -0.063 1 95.62 196 GLU A O 1
ATOM 1609 N N . ARG A 1 197 ? 1.662 28.969 -0.813 1 94.94 197 ARG A N 1
ATOM 1610 C CA . ARG A 1 197 ? 1.374 29.359 -2.186 1 94.94 197 ARG A CA 1
ATOM 1611 C C . ARG A 1 197 ? 0.302 28.469 -2.805 1 94.94 197 ARG A C 1
ATOM 1613 O O . ARG A 1 197 ? -0.25 28.797 -3.857 1 94.94 197 ARG A O 1
ATOM 1620 N N . ARG A 1 198 ? 0.073 27.281 -2.207 1 94.69 198 ARG A N 1
ATOM 1621 C CA . ARG A 1 198 ? -0.859 26.359 -2.832 1 94.69 198 ARG A CA 1
ATOM 1622 C C . ARG A 1 198 ? -2.287 26.891 -2.771 1 94.69 198 ARG A C 1
ATOM 1624 O O . ARG A 1 198 ? -2.617 27.688 -1.904 1 94.69 198 ARG A O 1
ATOM 1631 N N . PRO A 1 199 ? -3.115 26.516 -3.699 1 92.44 199 PRO A N 1
ATOM 1632 C CA . PRO A 1 199 ? -4.52 26.922 -3.637 1 92.44 199 PRO A CA 1
ATOM 1633 C C . PRO A 1 199 ? -5.219 26.422 -2.371 1 92.44 199 PRO A C 1
ATOM 1635 O O . PRO A 1 199 ? -4.926 25.328 -1.886 1 92.44 199 PRO A O 1
ATOM 1638 N N . VAL A 1 200 ? -6.195 27.172 -1.951 1 89 200 VAL A N 1
ATOM 1639 C CA . VAL A 1 200 ? -7 26.781 -0.799 1 89 200 VAL A CA 1
ATOM 1640 C C . VAL A 1 200 ? -8.016 25.719 -1.219 1 89 200 VAL A C 1
ATOM 1642 O O . VAL A 1 200 ? -8.719 25.891 -2.215 1 89 200 VAL A O 1
ATOM 1645 N N . SER A 1 201 ? -8.039 24.594 -0.716 1 83.12 201 SER A N 1
ATOM 1646 C CA . SER A 1 201 ? -8.898 23.484 -1.122 1 83.12 201 SER A CA 1
ATOM 1647 C C . SER A 1 201 ? -10.242 23.531 -0.398 1 83.12 201 SER A C 1
ATOM 1649 O O . SER A 1 201 ? -11.281 23.188 -0.974 1 83.12 201 SER A O 1
ATOM 1651 N N . PHE A 1 202 ? -10.25 23.797 0.753 1 72.06 202 PHE A N 1
ATOM 1652 C CA . PHE A 1 202 ? -11.469 23.781 1.547 1 72.06 202 PHE A CA 1
ATOM 1653 C C . PHE A 1 202 ? -11.469 24.938 2.547 1 72.06 202 PHE A C 1
ATOM 1655 O O . PHE A 1 202 ? -10.422 25.531 2.824 1 72.06 202 PHE A O 1
ATOM 1662 N N . ASP A 1 203 ? -12.742 25.422 2.654 1 54.34 203 ASP A N 1
ATOM 1663 C CA . ASP A 1 203 ? -12.867 26.438 3.707 1 54.34 203 ASP A CA 1
ATOM 1664 C C . ASP A 1 203 ? -12.602 25.812 5.082 1 54.34 203 ASP A C 1
ATOM 1666 O O . ASP A 1 203 ? -13.5 25.234 5.691 1 54.34 203 ASP A O 1
ATOM 1670 N N . ILE A 1 204 ? -11.438 25.297 5.16 1 48.84 204 ILE A N 1
ATOM 1671 C CA . ILE A 1 204 ? -11.109 24.797 6.492 1 48.84 204 ILE A CA 1
ATOM 1672 C C . ILE A 1 204 ? -11.094 25.953 7.484 1 48.84 204 ILE A C 1
ATOM 1674 O O . ILE A 1 204 ? -10.453 26.984 7.242 1 48.84 204 ILE A O 1
ATOM 1678 N N . ALA A 1 205 ? -12.242 26.281 8.266 1 43 205 ALA A N 1
ATOM 1679 C CA . ALA A 1 205 ? -12.438 27.328 9.258 1 43 205 ALA A CA 1
ATOM 1680 C C . ALA A 1 205 ? -11.25 27.422 10.211 1 43 205 ALA A C 1
ATOM 1682 O O . ALA A 1 205 ? -10.578 26.406 10.469 1 43 205 ALA A O 1
ATOM 1683 N N . MET B 1 1 ? 22.641 -16.75 14.859 1 86.88 1 MET B N 1
ATOM 1684 C CA . MET B 1 1 ? 22.031 -16.719 13.539 1 86.88 1 MET B CA 1
ATOM 1685 C C . MET B 1 1 ? 20.672 -16.016 13.586 1 86.88 1 MET B C 1
ATOM 1687 O O . MET B 1 1 ? 19.969 -16.078 14.594 1 86.88 1 MET B O 1
ATOM 1691 N N . THR B 1 2 ? 20.281 -15.141 12.578 1 95.12 2 THR B N 1
ATOM 1692 C CA . THR B 1 2 ? 19.031 -14.398 12.547 1 95.12 2 THR B CA 1
ATOM 1693 C C . THR B 1 2 ? 17.844 -15.359 12.5 1 95.12 2 THR B C 1
ATOM 1695 O O . THR B 1 2 ? 17.844 -16.344 11.75 1 95.12 2 THR B O 1
ATOM 1698 N N . SER B 1 3 ? 16.922 -15.25 13.375 1 98.25 3 SER B N 1
ATOM 1699 C CA . SER B 1 3 ? 15.734 -16.094 13.406 1 98.25 3 SER B CA 1
ATOM 1700 C C . SER B 1 3 ? 14.562 -15.422 12.711 1 98.25 3 SER B C 1
ATOM 1702 O O . SER B 1 3 ? 14.383 -14.203 12.82 1 98.25 3 SER B O 1
ATOM 1704 N N . TYR B 1 4 ? 13.828 -16.172 11.984 1 98.81 4 TYR B N 1
ATOM 1705 C CA . TYR B 1 4 ? 12.633 -15.719 11.289 1 98.81 4 TYR B CA 1
ATOM 1706 C C . TYR B 1 4 ? 11.422 -16.547 11.695 1 98.81 4 TYR B C 1
ATOM 1708 O O . TYR B 1 4 ? 11.477 -17.781 11.711 1 98.81 4 TYR B O 1
ATOM 1716 N N . LYS B 1 5 ? 10.289 -15.883 12.016 1 98.88 5 LYS B N 1
ATOM 1717 C CA . LYS B 1 5 ? 9.008 -16.531 12.281 1 98.88 5 LYS B CA 1
ATOM 1718 C C . LYS B 1 5 ? 7.871 -15.805 11.57 1 98.88 5 LYS B C 1
ATOM 1720 O O . LYS B 1 5 ? 7.621 -14.625 11.82 1 98.88 5 LYS B O 1
ATOM 1725 N N . LEU B 1 6 ? 7.242 -16.5 10.648 1 98.88 6 LEU B N 1
ATOM 1726 C CA . LEU B 1 6 ? 6.082 -15.953 9.953 1 98.88 6 LEU B CA 1
ATOM 1727 C C . LEU B 1 6 ? 4.785 -16.469 10.578 1 98.88 6 LEU B C 1
ATOM 1729 O O . LEU B 1 6 ? 4.605 -17.672 10.719 1 98.88 6 LEU B O 1
ATOM 1733 N N . THR B 1 7 ? 3.943 -15.578 11 1 98.75 7 THR B N 1
ATOM 1734 C CA . THR B 1 7 ? 2.623 -15.938 11.508 1 98.75 7 THR B CA 1
ATOM 1735 C C . THR B 1 7 ? 1.536 -15.523 10.516 1 98.75 7 THR B C 1
ATOM 1737 O O . THR B 1 7 ? 1.454 -14.352 10.125 1 98.75 7 THR B O 1
ATOM 1740 N N . TYR B 1 8 ? 0.752 -16.469 10.078 1 98.25 8 TYR B N 1
ATOM 1741 C CA . TYR B 1 8 ? -0.383 -16.25 9.188 1 98.25 8 TYR B CA 1
ATOM 1742 C C . TYR B 1 8 ? -1.399 -17.375 9.32 1 98.25 8 TYR B C 1
ATOM 1744 O O . TYR B 1 8 ? -1.209 -18.297 10.109 1 98.25 8 TYR B O 1
ATOM 1752 N N . PHE B 1 9 ? -2.492 -17.266 8.633 1 96.88 9 PHE B N 1
ATOM 1753 C CA . PHE B 1 9 ? -3.525 -18.297 8.656 1 96.88 9 PHE B CA 1
ATOM 1754 C C . PHE B 1 9 ? -3.033 -19.562 7.973 1 96.88 9 PHE B C 1
ATOM 1756 O O . PHE B 1 9 ? -2.082 -19.531 7.191 1 96.88 9 PHE B O 1
ATOM 1763 N N . ASN B 1 10 ? -3.729 -20.594 8.281 1 95.5 10 ASN B N 1
ATOM 1764 C CA . ASN B 1 10 ? -3.379 -21.891 7.707 1 95.5 10 ASN B CA 1
ATOM 1765 C C . ASN B 1 10 ? -3.859 -22.016 6.262 1 95.5 10 ASN B C 1
ATOM 1767 O O . ASN B 1 10 ? -4.633 -22.922 5.938 1 95.5 10 ASN B O 1
ATOM 1771 N N . PHE B 1 11 ? -3.393 -21.141 5.43 1 94.94 11 PHE B N 1
ATOM 1772 C CA . PHE B 1 11 ? -3.543 -21.125 3.979 1 94.94 11 PHE B CA 1
ATOM 1773 C C . PHE B 1 11 ? -2.533 -20.172 3.344 1 94.94 11 PHE B C 1
ATOM 1775 O O . PHE B 1 11 ? -1.743 -19.531 4.047 1 94.94 11 PHE B O 1
ATOM 1782 N N . THR B 1 12 ? -2.346 -20.047 2.115 1 95.62 12 THR B N 1
ATOM 1783 C CA . THR B 1 12 ? -1.296 -19.297 1.444 1 95.62 12 THR B CA 1
ATOM 1784 C C . THR B 1 12 ? -1.555 -17.797 1.558 1 95.62 12 THR B C 1
ATOM 1786 O O . THR B 1 12 ? -0.953 -17.109 2.395 1 95.62 12 THR B O 1
ATOM 1789 N N . GLY B 1 13 ? -2.662 -17.25 0.969 1 95.19 13 GLY B N 1
ATOM 1790 C CA . GLY B 1 13 ? -3.051 -15.844 1.037 1 95.19 13 GLY B CA 1
ATOM 1791 C C . GLY B 1 13 ? -1.864 -14.898 1.082 1 95.19 13 GLY B C 1
ATOM 1792 O O . GLY B 1 13 ? -0.871 -15.109 0.383 1 95.19 13 GLY B O 1
ATOM 1793 N N . LEU B 1 14 ? -1.9 -13.875 1.916 1 97.62 14 LEU B N 1
ATOM 1794 C CA . LEU B 1 14 ? -0.906 -12.805 1.938 1 97.62 14 LEU B CA 1
ATOM 1795 C C . LEU B 1 14 ? 0.367 -13.258 2.641 1 97.62 14 LEU B C 1
ATOM 1797 O O . LEU B 1 14 ? 1.404 -12.602 2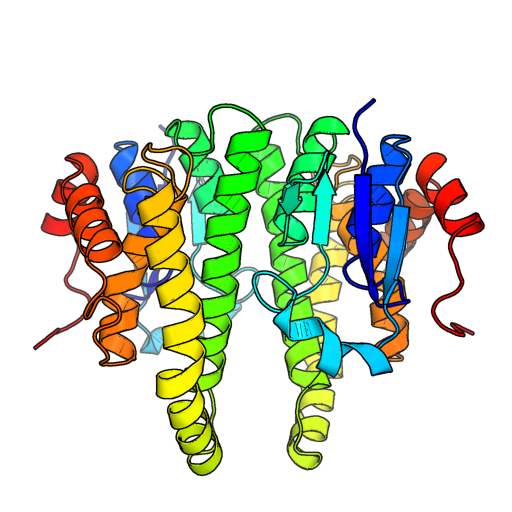.545 1 97.62 14 LEU B O 1
ATOM 1801 N N . GLY B 1 15 ? 0.32 -14.359 3.334 1 98.31 15 GLY B N 1
ATOM 1802 C CA . GLY B 1 15 ? 1.531 -14.93 3.904 1 98.31 15 GLY B CA 1
ATOM 1803 C C . GLY B 1 15 ? 2.441 -15.555 2.865 1 98.31 15 GLY B C 1
ATOM 1804 O O . GLY B 1 15 ? 3.656 -15.625 3.057 1 98.31 15 GLY B O 1
ATOM 1805 N N . GLU B 1 16 ? 1.878 -15.953 1.749 1 98.44 16 GLU B N 1
ATOM 1806 C CA . GLU B 1 16 ? 2.598 -16.766 0.777 1 98.44 16 GLU B CA 1
ATOM 1807 C C . GLU B 1 16 ? 3.666 -15.961 0.055 1 98.44 16 GLU B C 1
ATOM 1809 O O . GLU B 1 16 ? 4.758 -16.453 -0.216 1 98.44 16 GLU B O 1
ATOM 1814 N N . PRO B 1 17 ? 3.428 -14.68 -0.321 1 98.88 17 PRO B N 1
ATOM 1815 C CA . PRO B 1 17 ? 4.52 -13.898 -0.909 1 98.88 17 PRO B CA 1
ATOM 1816 C C . PRO B 1 17 ? 5.746 -13.82 0 1 98.88 17 PRO B C 1
ATOM 1818 O O . PRO B 1 17 ? 6.879 -13.852 -0.484 1 98.88 17 PRO B O 1
ATOM 1821 N N . ILE B 1 18 ? 5.5 -13.711 1.283 1 98.94 18 ILE B N 1
ATOM 1822 C CA . ILE B 1 18 ? 6.602 -13.656 2.236 1 98.94 18 ILE B CA 1
ATOM 1823 C C . ILE B 1 18 ? 7.312 -15.008 2.279 1 98.94 18 ILE B C 1
ATOM 1825 O O . ILE B 1 18 ? 8.547 -15.07 2.268 1 98.94 18 ILE B O 1
ATOM 1829 N N . ARG B 1 19 ? 6.559 -16.094 2.262 1 98.81 19 ARG B N 1
ATOM 1830 C CA . ARG B 1 19 ? 7.133 -17.438 2.225 1 98.81 19 ARG B CA 1
ATOM 1831 C C . ARG B 1 19 ? 7.949 -17.641 0.955 1 98.81 19 ARG B C 1
ATOM 1833 O O . ARG B 1 19 ? 9.023 -18.25 0.996 1 98.81 19 ARG B O 1
ATOM 1840 N N . PHE B 1 20 ? 7.434 -17.156 -0.209 1 98.88 20 PHE B N 1
ATOM 1841 C CA . PHE B 1 20 ? 8.164 -17.219 -1.469 1 98.88 20 PHE B CA 1
ATOM 1842 C C . PHE B 1 20 ? 9.516 -16.531 -1.346 1 98.88 20 PHE B C 1
ATOM 1844 O O . PHE B 1 20 ? 10.547 -17.109 -1.716 1 98.88 20 PHE B O 1
ATOM 1851 N N . LEU B 1 21 ? 9.539 -15.352 -0.776 1 98.94 21 LEU B N 1
ATOM 1852 C CA . LEU B 1 21 ? 10.766 -14.562 -0.72 1 98.94 21 LEU B CA 1
ATOM 1853 C C . LEU B 1 21 ? 11.758 -15.172 0.265 1 98.94 21 LEU B C 1
ATOM 1855 O O . LEU B 1 21 ? 12.953 -15.234 -0.014 1 98.94 21 LEU B O 1
ATOM 1859 N N . LEU B 1 22 ? 11.234 -15.617 1.446 1 98.94 22 LEU B N 1
ATOM 1860 C CA . LEU B 1 22 ? 12.109 -16.281 2.4 1 98.94 22 LEU B CA 1
ATOM 1861 C C . LEU B 1 22 ? 12.727 -17.531 1.783 1 98.94 22 LEU B C 1
ATOM 1863 O O . LEU B 1 22 ? 13.922 -17.797 1.964 1 98.94 22 LEU B O 1
ATOM 1867 N N . SER B 1 23 ? 11.938 -18.25 1.04 1 98.81 23 SER B N 1
ATOM 1868 C CA . SER B 1 23 ? 12.422 -19.469 0.389 1 98.81 23 SER B CA 1
ATOM 1869 C C . SER B 1 23 ? 13.414 -19.141 -0.723 1 98.81 23 SER B C 1
ATOM 1871 O O . SER B 1 23 ? 14.445 -19.797 -0.848 1 98.81 23 SER B O 1
ATOM 1873 N N . TYR B 1 24 ? 13.109 -18.141 -1.504 1 98.81 24 TYR B N 1
ATOM 1874 C CA . TYR B 1 24 ? 14.008 -17.688 -2.557 1 98.81 24 TYR B CA 1
ATOM 1875 C C . TYR B 1 24 ? 15.383 -17.344 -1.994 1 98.81 24 TYR B C 1
ATOM 1877 O O . TYR B 1 24 ? 16.406 -17.609 -2.629 1 98.81 24 TYR B O 1
ATOM 1885 N N . LEU B 1 25 ? 15.43 -16.828 -0.794 1 98.69 25 LEU B N 1
ATOM 1886 C CA . LEU B 1 25 ? 16.641 -16.406 -0.116 1 98.69 25 LEU B CA 1
ATOM 1887 C C . LEU B 1 25 ? 17.297 -17.562 0.633 1 98.69 25 LEU B C 1
ATOM 1889 O O . LEU B 1 25 ? 18.344 -17.391 1.25 1 98.69 25 LEU B O 1
ATOM 1893 N N . ASP B 1 26 ? 16.625 -18.688 0.658 1 98.12 26 ASP B N 1
ATOM 1894 C CA . ASP B 1 26 ? 17.094 -19.875 1.39 1 98.12 26 ASP B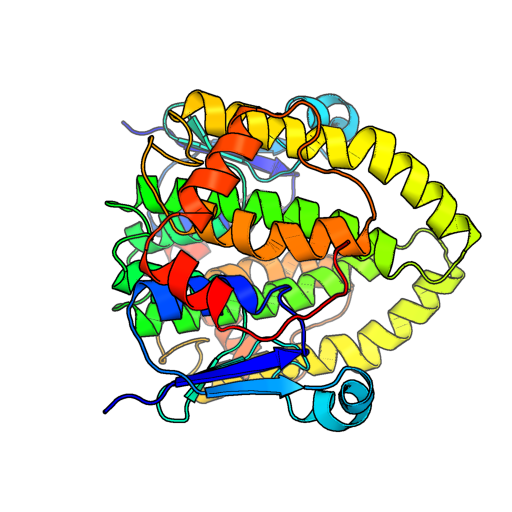 CA 1
ATOM 1895 C C . ASP B 1 26 ? 17.203 -19.578 2.885 1 98.12 26 ASP B C 1
ATOM 1897 O O . ASP B 1 26 ? 18.156 -20 3.533 1 98.12 26 ASP B O 1
ATOM 1901 N N . ILE B 1 27 ? 16.266 -18.859 3.373 1 98.38 27 ILE B N 1
ATOM 1902 C CA . ILE B 1 27 ? 16.203 -18.516 4.789 1 98.38 27 ILE B CA 1
ATOM 1903 C C . ILE B 1 27 ? 15.258 -19.469 5.504 1 98.38 27 ILE B C 1
ATOM 1905 O O . ILE B 1 27 ? 14.094 -19.594 5.125 1 98.38 27 ILE B O 1
ATOM 1909 N N . ASP B 1 28 ? 15.781 -20.156 6.484 1 97.75 28 ASP B N 1
ATOM 1910 C CA . ASP B 1 28 ? 14.922 -20.953 7.344 1 97.75 28 ASP B CA 1
ATOM 1911 C C . ASP B 1 28 ? 14.016 -20.062 8.195 1 97.75 28 ASP B C 1
ATOM 1913 O O . ASP B 1 28 ? 14.461 -19.031 8.711 1 97.75 28 ASP B O 1
ATOM 1917 N N . PHE B 1 29 ? 12.766 -20.562 8.297 1 98.56 29 PHE B N 1
ATOM 1918 C CA . PHE B 1 29 ? 11.836 -19.781 9.117 1 98.56 29 PHE B CA 1
ATOM 1919 C C . PHE B 1 29 ? 10.805 -20.703 9.766 1 98.56 29 PHE B C 1
ATOM 1921 O O . PHE B 1 29 ? 10.5 -21.781 9.242 1 98.56 29 PHE B O 1
ATOM 1928 N N . GLU B 1 30 ? 10.352 -20.266 10.898 1 98.5 30 GLU B N 1
ATOM 1929 C CA . GLU B 1 30 ? 9.188 -20.906 11.508 1 98.5 30 GLU B CA 1
ATOM 1930 C C . GLU B 1 30 ? 7.898 -20.453 10.836 1 98.5 30 GLU B C 1
ATOM 1932 O O . GLU B 1 30 ? 7.586 -19.266 10.812 1 98.5 30 GLU B O 1
ATOM 1937 N N . ASP B 1 31 ? 7.195 -21.359 10.258 1 98.25 31 ASP B N 1
ATOM 1938 C CA . ASP B 1 31 ? 5.906 -21.094 9.625 1 98.25 31 ASP B CA 1
ATOM 1939 C C . ASP B 1 31 ? 4.758 -21.312 10.609 1 98.25 31 ASP B C 1
ATOM 1941 O O . ASP B 1 31 ? 4.113 -22.359 10.594 1 98.25 31 ASP B O 1
ATOM 1945 N N . ASN B 1 32 ? 4.461 -20.297 11.398 1 98.06 32 ASN B N 1
ATOM 1946 C CA . ASN B 1 32 ? 3.408 -20.375 12.406 1 98.06 32 ASN B CA 1
ATOM 1947 C C . ASN B 1 32 ? 2.029 -20.141 11.789 1 98.06 32 ASN B C 1
ATOM 1949 O O . ASN B 1 32 ? 1.67 -19.016 11.477 1 98.06 32 ASN B O 1
ATOM 1953 N N . ARG B 1 33 ? 1.281 -21.156 11.648 1 97 33 ARG B N 1
ATOM 1954 C CA . ARG B 1 33 ? -0.031 -21.094 11.008 1 97 33 ARG B CA 1
ATOM 1955 C C . ARG B 1 33 ? -1.146 -21.109 12.047 1 97 33 ARG B C 1
ATOM 1957 O O . ARG B 1 33 ? -1.2 -22.016 12.891 1 97 33 ARG B O 1
ATOM 1964 N N . ILE B 1 34 ? -1.946 -20.125 11.938 1 95.81 34 ILE B N 1
ATOM 1965 C CA . ILE B 1 34 ? -3.082 -19.984 12.844 1 95.81 34 ILE B CA 1
ATOM 1966 C C . ILE B 1 34 ? -4.348 -20.5 12.164 1 95.81 34 ILE B C 1
ATOM 1968 O O . ILE B 1 34 ? -4.609 -20.188 11 1 95.81 34 ILE B O 1
ATOM 1972 N N . GLU B 1 35 ? -5.105 -21.312 12.922 1 95.19 35 GLU B N 1
ATOM 1973 C CA . GLU B 1 35 ? -6.414 -21.719 12.406 1 95.19 35 GLU B CA 1
ATOM 1974 C C . GLU B 1 35 ? -7.41 -20.562 12.492 1 95.19 35 GLU B C 1
ATOM 1976 O O . GLU B 1 35 ? -7.453 -19.844 13.5 1 95.19 35 GLU B O 1
ATOM 1981 N N . ILE B 1 36 ? -8.164 -20.438 11.523 1 93.12 36 ILE B N 1
ATOM 1982 C CA . ILE B 1 36 ? -9.094 -19.312 11.406 1 93.12 36 ILE B CA 1
ATOM 1983 C C . ILE B 1 36 ? -10 -19.266 12.633 1 93.12 36 ILE B C 1
ATOM 1985 O O . ILE B 1 36 ? -10.367 -18.188 13.102 1 93.12 36 ILE B O 1
ATOM 1989 N N . VAL B 1 37 ? -10.406 -20.344 13.148 1 94.94 37 VAL B N 1
ATOM 1990 C CA . VAL B 1 37 ? -11.32 -20.422 14.281 1 94.94 37 VAL B CA 1
ATOM 1991 C C . VAL B 1 37 ? -10.672 -19.797 15.516 1 94.94 37 VAL B C 1
ATOM 1993 O O . VAL B 1 37 ? -11.367 -19.375 16.438 1 94.94 37 VAL B O 1
ATOM 1996 N N . GLN B 1 38 ? -9.352 -19.641 15.547 1 96.19 38 GLN B N 1
ATOM 1997 C CA . GLN B 1 38 ? -8.609 -19.078 16.672 1 96.19 38 GLN B CA 1
ATOM 1998 C C . GLN B 1 38 ? -8.508 -17.562 16.562 1 96.19 38 GLN B C 1
ATOM 2000 O O . GLN B 1 38 ? -8.18 -16.875 17.531 1 96.19 38 GLN B O 1
ATOM 2005 N N . TRP B 1 39 ? -8.828 -17.047 15.469 1 96.44 39 TRP B N 1
ATOM 2006 C CA . TRP B 1 39 ? -8.516 -15.672 15.133 1 96.44 39 TRP B CA 1
ATOM 2007 C C . TRP B 1 39 ? -9.203 -14.703 16.094 1 96.44 39 TRP B C 1
ATOM 2009 O O . TRP B 1 39 ? -8.562 -13.812 16.641 1 96.44 39 TRP B O 1
ATOM 2019 N N . PRO B 1 40 ? -10.484 -14.883 16.422 1 96.12 40 PRO B N 1
ATOM 2020 C CA . PRO B 1 40 ? -11.148 -13.938 17.328 1 96.12 40 PRO B CA 1
ATOM 2021 C C . PRO B 1 40 ? -10.453 -13.836 18.688 1 96.12 40 PRO B C 1
ATOM 2023 O O . PRO B 1 40 ? -10.461 -12.766 19.297 1 96.12 40 PRO B O 1
ATOM 2026 N N . SER B 1 41 ? -9.828 -14.875 19.078 1 97 41 SER B N 1
ATOM 2027 C CA . SER B 1 41 ? -9.242 -14.898 20.422 1 97 41 SER B CA 1
ATOM 2028 C C . SER B 1 41 ? -7.812 -14.359 20.406 1 97 41 SER B C 1
ATOM 2030 O O . SER B 1 41 ? -7.27 -13.992 21.453 1 97 41 SER B O 1
ATOM 2032 N N . VAL B 1 42 ? -7.188 -14.289 19.203 1 97 42 VAL B N 1
ATOM 2033 C CA . VAL B 1 42 ? -5.77 -13.938 19.203 1 97 42 VAL B CA 1
ATOM 2034 C C . VAL B 1 42 ? -5.57 -12.609 18.469 1 97 42 VAL B C 1
ATOM 2036 O O . VAL B 1 42 ? -4.496 -12.008 18.547 1 97 42 VAL B O 1
ATOM 2039 N N . LYS B 1 43 ? -6.562 -12.141 17.797 1 97.31 43 LYS B N 1
ATOM 2040 C CA . LYS B 1 43 ? -6.48 -10.922 16.984 1 97.31 43 LYS B CA 1
ATOM 2041 C C . LYS B 1 43 ? -5.961 -9.75 17.812 1 97.31 43 LYS B C 1
ATOM 2043 O O . LYS B 1 43 ? -5.152 -8.953 17.328 1 97.31 43 LYS B O 1
ATOM 2048 N N . HIS B 1 44 ? -6.418 -9.633 19.047 1 95.81 44 HIS B N 1
ATOM 2049 C CA . HIS B 1 44 ? -6.094 -8.516 19.922 1 95.81 44 HIS B CA 1
ATOM 2050 C C . HIS B 1 44 ? -4.613 -8.516 20.297 1 95.81 44 HIS B C 1
ATOM 2052 O O . HIS B 1 44 ? -4.086 -7.5 20.766 1 95.81 44 HIS B O 1
ATOM 2058 N N . THR B 1 45 ? -3.967 -9.656 20.109 1 96.62 45 THR B N 1
ATOM 2059 C CA . THR B 1 45 ? -2.555 -9.75 20.453 1 96.62 45 THR B CA 1
ATOM 2060 C C . THR B 1 45 ? -1.679 -9.25 19.312 1 96.62 45 THR B C 1
ATOM 2062 O O . THR B 1 45 ? -0.476 -9.047 19.484 1 96.62 45 THR B O 1
ATOM 2065 N N . MET B 1 46 ? -2.25 -9.086 18.125 1 97.81 46 MET B N 1
ATOM 2066 C CA . MET B 1 46 ? -1.507 -8.547 16.984 1 97.81 46 MET B CA 1
ATOM 2067 C C . MET B 1 46 ? -1.354 -7.035 17.109 1 97.81 46 MET B C 1
ATOM 2069 O O . MET B 1 46 ? -2.273 -6.344 17.547 1 97.81 46 MET B O 1
ATOM 2073 N N . PRO B 1 47 ? -0.245 -6.5 16.672 1 97.5 47 PRO B N 1
ATOM 2074 C CA . PRO B 1 47 ? -0.012 -5.059 16.828 1 97.5 47 PRO B CA 1
ATOM 2075 C C . PRO B 1 47 ? -1.147 -4.215 16.25 1 97.5 47 PRO B C 1
ATOM 2077 O O . PRO B 1 47 ? -1.547 -3.219 16.859 1 97.5 47 PRO B O 1
ATOM 2080 N N . TYR B 1 48 ? -1.676 -4.555 15.125 1 98.19 48 TYR B N 1
ATOM 2081 C CA . TYR B 1 48 ? -2.758 -3.809 14.492 1 98.19 48 TYR B CA 1
ATOM 2082 C C . TYR B 1 48 ? -3.943 -4.719 14.188 1 98.19 48 TYR B C 1
ATOM 2084 O O . TYR B 1 48 ? -4.77 -4.406 13.328 1 98.19 48 TYR B O 1
ATOM 2092 N N . GLY B 1 49 ? -3.922 -5.914 14.82 1 97.38 49 GLY B N 1
ATOM 2093 C CA . GLY B 1 49 ? -5.023 -6.844 14.633 1 97.38 49 GLY B CA 1
ATOM 2094 C C . GLY B 1 49 ? -5.062 -7.453 13.25 1 97.38 49 GLY B C 1
ATOM 2095 O O . GLY B 1 49 ? -6.137 -7.77 12.734 1 97.38 49 GLY B O 1
ATOM 2096 N N . THR B 1 50 ? -3.914 -7.477 12.617 1 97.31 50 THR B N 1
ATOM 2097 C CA . THR B 1 50 ? -3.855 -8.023 11.266 1 97.31 50 THR B CA 1
ATOM 2098 C C . THR B 1 50 ? -2.73 -9.047 11.141 1 97.31 50 THR B C 1
ATOM 2100 O O . THR B 1 50 ? -1.827 -9.086 11.977 1 97.31 50 THR B O 1
ATOM 2103 N N . LEU B 1 51 ? -2.816 -9.906 10.242 1 98 51 LEU B N 1
ATOM 2104 C CA . LEU B 1 51 ? -1.804 -10.836 9.758 1 98 51 LEU B CA 1
ATOM 2105 C C . LEU B 1 51 ? -1.546 -10.625 8.273 1 98 51 LEU B C 1
ATOM 2107 O O . LEU B 1 51 ? -2.4 -10.102 7.555 1 98 51 LEU B O 1
ATOM 2111 N N . PRO B 1 52 ? -0.344 -10.898 7.809 1 98.62 52 PRO B N 1
ATOM 2112 C CA . PRO B 1 52 ? 0.784 -11.633 8.383 1 98.62 52 PRO B CA 1
ATOM 2113 C C . PRO B 1 52 ? 1.671 -10.766 9.266 1 98.62 52 PRO B C 1
ATOM 2115 O O . PRO B 1 52 ? 1.662 -9.539 9.141 1 98.62 52 PRO B O 1
ATOM 2118 N N . LEU B 1 53 ? 2.367 -11.445 10.188 1 98.88 53 LEU B N 1
ATOM 2119 C CA . LEU B 1 53 ? 3.473 -10.883 10.961 1 98.88 53 LEU B CA 1
ATOM 2120 C C . LEU B 1 53 ? 4.77 -11.633 10.672 1 98.88 53 LEU B C 1
ATOM 2122 O O . LEU B 1 53 ? 4.773 -12.859 10.602 1 98.88 53 LEU B O 1
ATOM 2126 N N . LEU B 1 54 ? 5.801 -10.945 10.398 1 98.94 54 LEU B N 1
ATOM 2127 C CA . LEU B 1 54 ? 7.137 -11.539 10.359 1 98.94 54 LEU B CA 1
ATOM 2128 C C . LEU B 1 54 ? 7.969 -11.07 11.547 1 98.94 54 LEU B C 1
ATOM 2130 O O . LEU B 1 54 ? 8.094 -9.867 11.789 1 98.94 54 LEU B O 1
ATOM 2134 N N . GLU B 1 55 ? 8.406 -11.945 12.344 1 98.88 55 GLU B N 1
ATOM 2135 C CA . GLU B 1 55 ? 9.336 -11.664 13.43 1 98.88 55 GLU B CA 1
ATOM 2136 C C . GLU B 1 55 ? 10.781 -11.945 13.016 1 98.88 55 GLU B C 1
ATOM 2138 O O . GLU B 1 55 ? 11.094 -13.047 12.547 1 98.88 55 GLU B O 1
ATOM 2143 N N . ILE B 1 56 ? 11.633 -11.008 13.078 1 98.69 56 ILE B N 1
ATOM 2144 C CA . ILE B 1 56 ? 13.062 -11.148 12.82 1 98.69 56 ILE B CA 1
ATOM 2145 C C . ILE B 1 56 ? 13.844 -10.852 14.102 1 98.69 56 ILE B C 1
ATOM 2147 O O . ILE B 1 56 ? 13.844 -9.719 14.586 1 98.69 56 ILE B O 1
ATOM 2151 N N . ASP B 1 57 ? 14.5 -11.852 14.672 1 98.31 57 ASP B N 1
ATOM 2152 C CA . ASP B 1 57 ? 15.234 -11.734 15.922 1 98.31 57 ASP B CA 1
ATOM 2153 C C . ASP B 1 57 ? 14.375 -11.086 17.016 1 98.31 57 ASP B C 1
ATOM 2155 O O . ASP B 1 57 ? 14.828 -10.156 17.688 1 98.31 57 ASP B O 1
ATOM 2159 N N . GLY B 1 58 ? 13.133 -11.484 17 1 97.38 58 GLY B N 1
ATOM 2160 C CA . GLY B 1 58 ? 12.234 -11.07 18.062 1 97.38 58 GLY B CA 1
ATOM 2161 C C . GLY B 1 58 ? 11.508 -9.773 17.766 1 97.38 58 GLY B C 1
ATOM 2162 O O . GLY B 1 58 ? 10.555 -9.414 18.453 1 97.38 58 GLY B O 1
ATOM 2163 N N . LYS B 1 59 ? 11.867 -9.039 16.734 1 98.06 59 LYS B N 1
ATOM 2164 C CA . LYS B 1 59 ? 11.18 -7.816 16.328 1 98.06 59 LYS B CA 1
ATOM 2165 C C . LYS B 1 59 ? 9.992 -8.141 15.43 1 98.06 59 LYS B C 1
ATOM 2167 O O . LYS B 1 59 ? 10.156 -8.742 14.367 1 98.06 59 LYS B O 1
ATOM 2172 N N . VAL B 1 60 ? 8.789 -7.758 15.805 1 98.56 60 VAL B N 1
ATOM 2173 C CA . VAL B 1 60 ? 7.547 -8.102 15.117 1 98.56 60 VAL B CA 1
ATOM 2174 C C . VAL B 1 60 ? 7.238 -7.055 14.047 1 98.56 60 VAL B C 1
ATOM 2176 O O . VAL B 1 60 ? 7.152 -5.863 14.352 1 98.56 60 VAL B O 1
ATOM 2179 N N . LEU B 1 61 ? 7.129 -7.5 12.867 1 98.81 61 LEU B N 1
ATOM 2180 C CA . LEU B 1 61 ? 6.859 -6.652 11.711 1 98.81 61 LEU B CA 1
ATOM 2181 C C . LEU B 1 61 ? 5.516 -7.004 11.078 1 98.81 61 LEU B C 1
ATOM 2183 O O . LEU B 1 61 ? 5.207 -8.18 10.883 1 98.81 61 LEU B O 1
ATOM 2187 N N . ASN B 1 62 ? 4.723 -5.957 10.875 1 98.75 62 ASN B N 1
ATOM 2188 C CA . ASN B 1 62 ? 3.492 -6.152 10.117 1 98.75 62 ASN B CA 1
ATOM 2189 C C . ASN B 1 62 ? 3.574 -5.504 8.734 1 98.75 62 ASN B C 1
ATOM 2191 O O . ASN B 1 62 ? 4.609 -4.949 8.367 1 98.75 62 ASN B O 1
ATOM 2195 N N . GLN B 1 63 ? 2.504 -5.652 7.941 1 98.75 63 GLN B N 1
ATOM 2196 C CA . GLN B 1 63 ? 2.355 -5.094 6.602 1 98.75 63 GLN B CA 1
ATOM 2197 C C . GLN B 1 63 ? 3.109 -5.926 5.57 1 98.75 63 GLN B C 1
ATOM 2199 O O . GLN B 1 63 ? 4.305 -5.719 5.352 1 98.75 63 GLN B O 1
ATOM 2204 N N . SER B 1 64 ? 2.398 -6.703 4.863 1 98.75 64 SER B N 1
ATOM 2205 C CA . SER B 1 64 ? 2.945 -7.734 3.984 1 98.75 64 SER B CA 1
ATOM 2206 C C . SER B 1 64 ? 3.762 -7.121 2.852 1 98.75 64 SER B C 1
ATOM 2208 O O . SER B 1 64 ? 4.852 -7.602 2.537 1 98.75 64 SER B O 1
ATOM 2210 N N . SER B 1 65 ? 3.279 -5.98 2.285 1 98.69 65 SER B N 1
ATOM 2211 C CA . SER B 1 65 ? 3.986 -5.391 1.153 1 98.69 65 SER B CA 1
ATOM 2212 C C . SER B 1 65 ? 5.324 -4.805 1.583 1 98.69 65 SER B C 1
ATOM 2214 O O . SER B 1 65 ? 6.32 -4.918 0.863 1 98.69 65 SER B O 1
ATOM 2216 N N . ALA B 1 66 ? 5.336 -4.145 2.768 1 98.88 66 ALA B N 1
ATOM 2217 C CA . ALA B 1 66 ? 6.582 -3.598 3.299 1 98.88 66 ALA B CA 1
ATOM 2218 C C . ALA B 1 66 ? 7.59 -4.707 3.586 1 98.88 66 ALA B C 1
ATOM 2220 O O . ALA B 1 66 ? 8.766 -4.586 3.244 1 98.88 66 ALA B O 1
ATOM 2221 N N . ILE B 1 67 ? 7.117 -5.781 4.156 1 98.94 67 ILE B N 1
ATOM 2222 C CA . ILE B 1 67 ? 7.953 -6.93 4.488 1 98.94 67 ILE B CA 1
ATOM 2223 C C . ILE B 1 67 ? 8.508 -7.555 3.211 1 98.94 67 ILE B C 1
ATOM 2225 O O . ILE B 1 67 ? 9.703 -7.836 3.121 1 98.94 67 ILE B O 1
ATOM 2229 N N . CYS B 1 68 ? 7.637 -7.691 2.221 1 98.94 68 CYS B N 1
ATOM 2230 C CA . CYS B 1 68 ? 8.062 -8.273 0.953 1 98.94 68 CYS B CA 1
ATOM 2231 C C . CYS B 1 68 ? 9.109 -7.402 0.277 1 98.94 68 CYS B C 1
ATOM 2233 O O . CYS B 1 68 ? 10.109 -7.906 -0.24 1 98.94 68 CYS B O 1
ATOM 2235 N N . ARG B 1 69 ? 8.875 -6.102 0.272 1 98.81 69 ARG B N 1
ATOM 2236 C CA . ARG B 1 69 ? 9.828 -5.184 -0.347 1 98.81 69 ARG B CA 1
ATOM 2237 C C . ARG B 1 69 ? 11.188 -5.266 0.334 1 98.81 69 ARG B C 1
ATOM 2239 O O . ARG B 1 69 ? 12.227 -5.242 -0.334 1 98.81 69 ARG B O 1
ATOM 2246 N N . TYR B 1 70 ? 11.219 -5.402 1.649 1 98.88 70 TYR B N 1
ATOM 2247 C CA . TYR B 1 70 ? 12.445 -5.531 2.432 1 98.88 70 TYR B CA 1
ATOM 2248 C C . TYR B 1 70 ? 13.195 -6.805 2.062 1 98.88 70 TYR B C 1
ATOM 2250 O O . TYR B 1 70 ? 14.398 -6.766 1.785 1 98.88 70 TYR B O 1
ATOM 2258 N N . LEU B 1 71 ? 12.523 -7.938 2.018 1 98.94 71 LEU B N 1
ATOM 2259 C CA . LEU B 1 71 ? 13.133 -9.219 1.675 1 98.94 71 LEU B CA 1
ATOM 2260 C C . LEU B 1 71 ? 13.586 -9.234 0.22 1 98.94 71 LEU B C 1
ATOM 2262 O O . LEU B 1 71 ? 14.594 -9.859 -0.114 1 98.94 71 LEU B O 1
ATOM 2266 N N . ALA B 1 72 ? 12.82 -8.547 -0.607 1 98.88 72 ALA B N 1
ATOM 2267 C CA . ALA B 1 72 ? 13.141 -8.492 -2.031 1 98.88 72 ALA B CA 1
ATOM 2268 C C . ALA B 1 72 ? 14.477 -7.785 -2.264 1 98.88 72 ALA B C 1
ATOM 2270 O O . ALA B 1 72 ? 15.219 -8.133 -3.188 1 98.88 72 ALA B O 1
ATOM 2271 N N . LYS B 1 73 ? 14.742 -6.742 -1.447 1 98.38 73 LYS B N 1
ATOM 2272 C CA . LYS B 1 73 ? 16.047 -6.078 -1.544 1 98.38 73 LYS B CA 1
ATOM 2273 C C . LYS B 1 73 ? 17.172 -7.059 -1.277 1 98.38 73 LYS B C 1
ATOM 2275 O O . LYS B 1 73 ? 18.156 -7.094 -2.021 1 98.38 73 LYS B O 1
ATOM 2280 N N . LYS B 1 74 ? 17 -7.848 -0.281 1 98 74 LYS B N 1
ATOM 2281 C CA . LYS B 1 74 ? 18.016 -8.852 0.059 1 98 74 LYS B CA 1
ATOM 2282 C C . LYS B 1 74 ? 18.156 -9.875 -1.064 1 98 74 LYS B C 1
ATOM 2284 O O . LYS B 1 74 ? 19.25 -10.406 -1.284 1 98 74 LYS B O 1
ATOM 2289 N N . ALA B 1 75 ? 17.109 -10.117 -1.756 1 98.44 75 ALA B N 1
ATOM 2290 C CA . ALA B 1 75 ? 17.078 -11.148 -2.793 1 98.44 75 ALA B CA 1
ATOM 2291 C C . ALA B 1 75 ? 17.516 -10.586 -4.141 1 98.44 75 ALA B C 1
ATOM 2293 O O . ALA B 1 75 ? 17.562 -11.312 -5.137 1 98.44 75 ALA B O 1
ATOM 2294 N N . ASN B 1 76 ? 17.766 -9.266 -4.203 1 98.19 76 ASN B N 1
ATOM 2295 C CA . ASN B 1 76 ? 18.047 -8.562 -5.453 1 98.19 76 ASN B CA 1
ATOM 2296 C C . ASN B 1 76 ? 16.891 -8.688 -6.438 1 98.19 76 ASN B C 1
ATOM 2298 O O . ASN B 1 76 ? 17.109 -8.914 -7.629 1 98.19 76 ASN B O 1
ATOM 2302 N N . LEU B 1 77 ? 15.68 -8.562 -5.902 1 98.69 77 LEU B N 1
ATOM 2303 C CA . LEU B 1 77 ? 14.461 -8.641 -6.703 1 98.69 77 LEU B CA 1
ATOM 2304 C C . LEU B 1 77 ? 13.68 -7.336 -6.641 1 98.69 77 LEU B C 1
ATOM 2306 O O . LEU B 1 77 ? 12.578 -7.242 -7.191 1 98.69 77 LEU B O 1
ATOM 2310 N N . ALA B 1 78 ? 14.078 -6.16 -5.836 1 97.44 78 ALA B N 1
ATOM 2311 C CA . ALA B 1 78 ? 13.398 -4.887 -5.645 1 97.44 78 ALA B CA 1
ATOM 2312 C C . ALA B 1 78 ? 13.758 -3.896 -6.75 1 97.44 78 ALA B C 1
ATOM 2314 O O . ALA B 1 78 ? 13.375 -2.727 -6.691 1 97.44 78 ALA B O 1
ATOM 2315 N N . GLY B 1 79 ? 14.312 -4.086 -7.77 1 96.81 79 GLY B N 1
ATOM 2316 C CA . GLY B 1 79 ? 14.734 -3.258 -8.891 1 96.81 79 GLY B CA 1
ATOM 2317 C C . GLY B 1 79 ? 16.203 -2.896 -8.844 1 96.81 79 GLY B C 1
ATOM 2318 O O . GLY B 1 79 ? 16.766 -2.691 -7.77 1 96.81 79 GLY B O 1
ATOM 2319 N N . SER B 1 80 ? 16.828 -2.734 -9.945 1 97.31 80 SER B N 1
ATOM 2320 C CA . SER B 1 80 ? 18.25 -2.459 -10.062 1 97.31 80 SER B CA 1
ATOM 2321 C C . SER B 1 80 ? 18.562 -0.988 -9.805 1 97.31 80 SER B C 1
ATOM 2323 O O . SER B 1 80 ? 19.719 -0.615 -9.594 1 97.31 80 SER B O 1
ATOM 2325 N N . ASP B 1 81 ? 17.609 -0.139 -9.844 1 97.69 81 ASP B N 1
ATOM 2326 C CA . ASP B 1 81 ? 17.703 1.274 -9.492 1 97.69 81 ASP B CA 1
ATOM 2327 C C . ASP B 1 81 ? 16.359 1.798 -8.992 1 97.69 81 ASP B C 1
ATOM 2329 O O . ASP B 1 81 ? 15.383 1.047 -8.914 1 97.69 81 ASP B O 1
ATOM 2333 N N . ASP B 1 82 ? 16.297 3.049 -8.672 1 97.69 82 ASP B N 1
ATOM 2334 C CA . ASP B 1 82 ? 15.117 3.625 -8.039 1 97.69 82 ASP B CA 1
ATOM 2335 C C . ASP B 1 82 ? 13.93 3.631 -9 1 97.69 82 ASP B C 1
ATOM 2337 O O . ASP B 1 82 ? 12.789 3.422 -8.586 1 97.69 82 ASP B O 1
ATOM 2341 N N . TRP B 1 83 ? 14.211 3.906 -10.266 1 98.44 83 TRP B N 1
ATOM 2342 C CA . TRP B 1 83 ? 13.141 3.939 -11.25 1 98.44 83 TRP B CA 1
ATOM 2343 C C . TRP B 1 83 ? 12.508 2.562 -11.422 1 98.44 83 TRP B C 1
ATOM 2345 O O . TRP B 1 83 ? 11.281 2.43 -11.406 1 98.44 83 TRP B O 1
ATOM 2355 N N . GLU B 1 84 ? 13.328 1.517 -11.586 1 98.69 84 GLU B N 1
ATOM 2356 C CA . GLU B 1 84 ? 12.812 0.153 -11.695 1 98.69 84 GLU B CA 1
ATOM 2357 C C . GLU B 1 84 ? 12.055 -0.258 -10.438 1 98.69 84 GLU B C 1
ATOM 2359 O O . GLU B 1 84 ? 11.016 -0.91 -10.523 1 98.69 84 GLU B O 1
ATOM 2364 N N . SER B 1 85 ? 12.586 0.134 -9.273 1 98.75 85 SER B N 1
ATOM 2365 C CA . SER B 1 85 ? 11.906 -0.153 -8.016 1 98.75 85 SER B CA 1
ATOM 2366 C C . SER B 1 85 ? 10.523 0.494 -7.969 1 98.75 85 SER B C 1
ATOM 2368 O O . SER B 1 85 ? 9.57 -0.111 -7.488 1 98.75 85 SER B O 1
ATOM 2370 N N . LEU B 1 86 ? 10.43 1.701 -8.469 1 98.88 86 LEU B N 1
ATOM 2371 C CA . LEU B 1 86 ? 9.156 2.412 -8.547 1 98.88 86 LEU B CA 1
ATOM 2372 C C . LEU B 1 86 ? 8.156 1.641 -9.398 1 98.88 86 LEU B C 1
ATOM 2374 O O . LEU B 1 86 ? 7.016 1.424 -8.984 1 98.88 86 LEU B O 1
ATOM 2378 N N . LEU B 1 87 ? 8.578 1.192 -10.523 1 98.88 87 LEU B N 1
ATOM 2379 C CA . LEU B 1 87 ? 7.691 0.471 -11.43 1 98.88 87 LEU B CA 1
ATOM 2380 C C . LEU B 1 87 ? 7.223 -0.839 -10.805 1 98.88 87 LEU B C 1
ATOM 2382 O O . LEU B 1 87 ? 6.062 -1.225 -10.961 1 98.88 87 LEU B O 1
ATOM 2386 N N . ILE B 1 88 ? 8.102 -1.487 -10.125 1 98.94 88 ILE B N 1
ATOM 2387 C CA . ILE B 1 88 ? 7.77 -2.732 -9.445 1 98.94 88 ILE B CA 1
ATOM 2388 C C . ILE B 1 88 ? 6.746 -2.459 -8.344 1 98.94 88 ILE B C 1
ATOM 2390 O O . ILE B 1 88 ? 5.754 -3.178 -8.219 1 98.94 88 ILE B O 1
ATOM 2394 N N . ASP B 1 89 ? 6.965 -1.407 -7.578 1 98.88 89 ASP B N 1
ATOM 2395 C CA . ASP B 1 89 ? 6.027 -1.022 -6.527 1 98.88 89 ASP B CA 1
ATOM 2396 C C . ASP B 1 89 ? 4.652 -0.703 -7.109 1 98.88 89 ASP B C 1
ATOM 2398 O O . ASP B 1 89 ? 3.627 -1.062 -6.527 1 98.88 89 ASP B O 1
ATOM 2402 N N . ILE B 1 90 ? 4.633 -0.032 -8.203 1 98.88 90 ILE B N 1
ATOM 2403 C CA . ILE B 1 90 ? 3.383 0.332 -8.859 1 98.88 90 ILE B CA 1
ATOM 2404 C C . ILE B 1 90 ? 2.635 -0.931 -9.281 1 98.88 90 ILE B C 1
ATOM 2406 O O . ILE B 1 90 ? 1.423 -1.037 -9.086 1 98.88 90 ILE B O 1
ATOM 2410 N N . ALA B 1 91 ? 3.32 -1.891 -9.836 1 98.88 91 ALA B N 1
ATOM 2411 C CA . ALA B 1 91 ? 2.697 -3.146 -10.242 1 98.88 91 ALA B CA 1
ATOM 2412 C C . ALA B 1 91 ? 2.033 -3.842 -9.062 1 98.88 91 ALA B C 1
ATOM 2414 O O . ALA B 1 91 ? 0.883 -4.277 -9.148 1 98.88 91 ALA B O 1
ATOM 2415 N N . VAL B 1 92 ? 2.734 -3.877 -7.941 1 98.81 92 VAL B N 1
ATOM 2416 C CA . VAL B 1 92 ? 2.217 -4.547 -6.754 1 98.81 92 VAL B CA 1
ATOM 2417 C C . VAL B 1 92 ? 1.024 -3.771 -6.199 1 98.81 92 VAL B C 1
ATOM 2419 O O . VAL B 1 92 ? 0.005 -4.363 -5.84 1 98.81 92 VAL B O 1
ATOM 2422 N N . ASP B 1 93 ? 1.166 -2.475 -6.145 1 98.81 93 ASP B N 1
ATOM 2423 C CA . ASP B 1 93 ? 0.092 -1.657 -5.59 1 98.81 93 ASP B CA 1
ATOM 2424 C C . ASP B 1 93 ? -1.152 -1.712 -6.473 1 98.81 93 ASP B C 1
ATOM 2426 O O . ASP B 1 93 ? -2.277 -1.648 -5.973 1 98.81 93 ASP B O 1
ATOM 2430 N N . ASN B 1 94 ? -0.97 -1.793 -7.793 1 98.81 94 ASN B N 1
ATOM 2431 C CA . ASN B 1 94 ? -2.119 -1.987 -8.672 1 98.81 94 ASN B CA 1
ATOM 2432 C C . ASN B 1 94 ? -2.822 -3.311 -8.391 1 98.81 94 ASN B C 1
ATOM 2434 O O . ASN B 1 94 ? -4.055 -3.375 -8.383 1 98.81 94 ASN B O 1
ATOM 2438 N N . TYR B 1 95 ? -2.078 -4.316 -8.195 1 98.5 95 TYR B N 1
ATOM 2439 C CA . TYR B 1 95 ? -2.697 -5.578 -7.797 1 98.5 95 TYR B CA 1
ATOM 2440 C C . TYR B 1 95 ? -3.443 -5.426 -6.477 1 98.5 95 TYR B C 1
ATOM 2442 O O . TYR B 1 95 ? -4.539 -5.965 -6.309 1 98.5 95 TYR B O 1
ATOM 2450 N N . LYS B 1 96 ? -2.826 -4.75 -5.531 1 98.06 96 LYS B N 1
ATOM 2451 C CA . LYS B 1 96 ? -3.455 -4.586 -4.227 1 98.06 96 LYS B CA 1
ATOM 2452 C C . LYS B 1 96 ? -4.785 -3.844 -4.344 1 98.06 96 LYS B C 1
ATOM 2454 O O . LYS B 1 96 ? -5.727 -4.125 -3.6 1 98.06 96 LYS B O 1
ATOM 2459 N N . ASP B 1 97 ? -4.855 -2.863 -5.246 1 97.88 97 ASP B N 1
ATOM 2460 C CA . ASP B 1 97 ? -6.137 -2.219 -5.516 1 97.88 97 ASP B CA 1
ATOM 2461 C C . ASP B 1 97 ? -7.164 -3.227 -6.023 1 97.88 97 ASP B C 1
ATOM 2463 O O . ASP B 1 97 ? -8.328 -3.193 -5.613 1 97.88 97 ASP B O 1
ATOM 2467 N N . PHE B 1 98 ? -6.754 -4.121 -6.906 1 98.25 98 PHE B N 1
ATOM 2468 C CA . PHE B 1 98 ? -7.609 -5.195 -7.395 1 98.25 98 PHE B CA 1
ATOM 2469 C C . PHE B 1 98 ? -8.078 -6.082 -6.246 1 98.25 98 PHE B C 1
ATOM 2471 O O . PHE B 1 98 ? -9.266 -6.387 -6.133 1 98.25 98 PHE B O 1
ATOM 2478 N N . ALA B 1 99 ? -7.125 -6.438 -5.383 1 96.56 99 ALA B N 1
ATOM 2479 C CA . ALA B 1 99 ? -7.422 -7.309 -4.246 1 96.56 99 ALA B CA 1
ATOM 2480 C C . ALA B 1 99 ? -8.438 -6.656 -3.309 1 96.56 99 ALA B C 1
ATOM 2482 O O . ALA B 1 99 ? -9.266 -7.344 -2.707 1 96.56 99 ALA B O 1
ATOM 2483 N N . LEU B 1 100 ? -8.375 -5.363 -3.191 1 95.38 100 LEU B N 1
ATOM 2484 C CA . LEU B 1 100 ? -9.328 -4.652 -2.35 1 95.38 100 LEU B CA 1
ATOM 2485 C C . LEU B 1 100 ? -10.742 -4.766 -2.92 1 95.38 100 LEU B C 1
ATOM 2487 O O . LEU B 1 100 ? -11.711 -4.855 -2.166 1 95.38 100 LEU B O 1
ATOM 2491 N N . CYS B 1 101 ? -10.82 -4.711 -4.215 1 95.25 101 CYS B N 1
ATOM 2492 C CA . CYS B 1 101 ? -12.125 -4.914 -4.844 1 95.25 101 CYS B CA 1
ATOM 2493 C C . CYS B 1 101 ? -12.68 -6.297 -4.516 1 95.25 101 CYS B C 1
ATOM 2495 O O . CYS B 1 101 ? -13.852 -6.434 -4.18 1 95.25 101 CYS B O 1
ATOM 2497 N N . LEU B 1 102 ? -11.836 -7.27 -4.586 1 95.75 102 LEU B N 1
ATOM 2498 C CA . LEU B 1 102 ? -12.242 -8.641 -4.289 1 95.75 102 LEU B CA 1
ATOM 2499 C C . LEU B 1 102 ? -12.672 -8.773 -2.832 1 95.75 102 LEU B C 1
ATOM 2501 O O . LEU B 1 102 ? -13.672 -9.43 -2.533 1 95.75 102 LEU B O 1
ATOM 2505 N N . LYS B 1 103 ? -11.898 -8.148 -1.972 1 92.06 103 LYS B N 1
ATOM 2506 C CA . LYS B 1 103 ? -12.188 -8.195 -0.541 1 92.06 103 LYS B CA 1
ATOM 2507 C C . LYS B 1 103 ? -13.539 -7.559 -0.234 1 92.06 103 LYS B C 1
ATOM 2509 O O . LYS B 1 103 ? -14.289 -8.062 0.608 1 92.06 103 LYS B O 1
ATOM 2514 N N . SER B 1 104 ? -13.781 -6.418 -0.874 1 91.19 104 SER B N 1
ATOM 2515 C CA . SER B 1 104 ? -15.062 -5.738 -0.684 1 91.19 104 SER B CA 1
ATOM 2516 C C . SER B 1 104 ? -16.234 -6.652 -1.017 1 91.19 104 SER B C 1
ATOM 2518 O O . SER B 1 104 ? -17.266 -6.633 -0.333 1 91.19 104 SER B O 1
ATOM 2520 N N . TYR B 1 105 ? -16.062 -7.473 -2.043 1 93.06 105 TYR B N 1
ATOM 2521 C CA . TYR B 1 105 ? -17.078 -8.461 -2.41 1 93.06 105 TYR B CA 1
ATOM 2522 C C . TYR B 1 105 ? -17.156 -9.57 -1.374 1 93.06 105 TYR B C 1
ATOM 2524 O O . TYR B 1 105 ? -18.234 -9.906 -0.888 1 93.06 105 TYR B O 1
ATOM 2532 N N . TRP B 1 106 ? -16.047 -10.031 -1.006 1 90.62 106 TRP B N 1
ATOM 2533 C CA . TRP B 1 106 ? -15.977 -11.195 -0.126 1 90.62 106 TRP B CA 1
ATOM 2534 C C . TRP B 1 106 ? -16.609 -10.891 1.23 1 90.62 106 TRP B C 1
ATOM 2536 O O . TRP B 1 106 ? -17.312 -11.727 1.794 1 90.62 106 TRP B O 1
ATOM 2546 N N . PHE B 1 107 ? -16.453 -9.711 1.742 1 88.81 107 PHE B N 1
ATOM 2547 C CA . PHE B 1 107 ? -16.859 -9.406 3.111 1 88.81 107 PHE B CA 1
ATOM 2548 C C . PHE B 1 107 ? -18.188 -8.664 3.137 1 88.81 107 PHE B C 1
ATOM 2550 O O . PHE B 1 107 ? -18.641 -8.227 4.195 1 88.81 107 PHE B O 1
ATOM 2557 N N . GLU B 1 108 ? -18.797 -8.508 1.952 1 89.94 108 GLU B N 1
ATOM 2558 C CA . GLU B 1 108 ? -20.125 -7.902 1.917 1 89.94 108 GLU B CA 1
ATOM 2559 C C . GLU B 1 108 ? -21.141 -8.766 2.652 1 89.94 108 GLU B C 1
ATOM 2561 O O . GLU B 1 108 ? -21.422 -9.891 2.242 1 89.94 108 GLU B O 1
ATOM 2566 N N . PRO B 1 109 ? -21.75 -8.258 3.754 1 87.56 109 PRO B N 1
ATOM 2567 C CA . PRO B 1 109 ? -22.609 -9.094 4.598 1 87.56 109 PRO B CA 1
ATOM 2568 C C . PRO B 1 109 ? -24.016 -9.266 4.02 1 87.56 109 PRO B C 1
ATOM 2570 O O . PRO B 1 109 ? -24.688 -10.25 4.32 1 87.56 109 PRO B O 1
ATOM 2573 N N . ASN B 1 110 ? -24.453 -8.273 3.262 1 90.31 110 ASN B N 1
ATOM 2574 C CA . ASN B 1 110 ? -25.797 -8.344 2.689 1 90.31 110 ASN B CA 1
ATOM 2575 C C . ASN B 1 110 ? -25.812 -9.195 1.423 1 90.31 110 ASN B C 1
ATOM 2577 O O . ASN B 1 110 ? -25.141 -8.883 0.446 1 90.31 110 ASN B O 1
ATOM 2581 N N . GLU B 1 111 ? -26.641 -10.164 1.452 1 92.94 111 GLU B N 1
ATOM 2582 C CA . GLU B 1 111 ? -26.656 -11.148 0.373 1 92.94 111 GLU B CA 1
ATOM 2583 C C . GLU B 1 111 ? -27.047 -10.508 -0.953 1 92.94 111 GLU B C 1
ATOM 2585 O O . GLU B 1 111 ? -26.5 -10.844 -2.002 1 92.94 111 GLU B O 1
ATOM 2590 N N . GLU B 1 112 ? -28.047 -9.703 -0.872 1 93.25 112 GLU B N 1
ATOM 2591 C CA . GLU B 1 112 ? -28.484 -9.039 -2.094 1 93.25 112 GLU B CA 1
ATOM 2592 C C . GLU B 1 112 ? -27.391 -8.125 -2.654 1 93.25 112 GLU B C 1
ATOM 2594 O O . GLU B 1 112 ? -27.125 -8.141 -3.855 1 93.25 112 GLU B O 1
ATOM 2599 N N . THR B 1 113 ? -26.797 -7.363 -1.841 1 90.88 113 THR B N 1
ATOM 2600 C CA . THR B 1 113 ? -25.703 -6.492 -2.252 1 90.88 113 THR B CA 1
ATOM 2601 C C . THR B 1 113 ? -24.531 -7.312 -2.756 1 90.88 113 THR B C 1
ATOM 2603 O O . THR B 1 113 ? -23.875 -6.945 -3.742 1 90.88 113 THR B O 1
ATOM 2606 N N . LYS B 1 114 ? -24.266 -8.391 -2.123 1 93.19 114 LYS B N 1
ATOM 2607 C CA . LYS B 1 114 ? -23.172 -9.273 -2.508 1 93.19 114 LYS B CA 1
ATOM 2608 C C . LYS B 1 114 ? -23.391 -9.836 -3.91 1 93.19 114 LYS B C 1
ATOM 2610 O O . LYS B 1 114 ? -22.453 -9.875 -4.715 1 93.19 114 LYS B O 1
ATOM 2615 N N . ALA B 1 115 ? -24.578 -10.242 -4.145 1 95.06 115 ALA B N 1
ATOM 2616 C CA . ALA B 1 115 ? -24.891 -10.781 -5.465 1 95.06 115 ALA B CA 1
ATOM 2617 C C . ALA B 1 115 ? -24.688 -9.727 -6.551 1 95.06 115 ALA B C 1
ATOM 2619 O O . ALA B 1 115 ? -24.172 -10.031 -7.625 1 95.06 115 ALA B O 1
ATOM 2620 N N . ALA B 1 116 ? -25.141 -8.562 -6.246 1 94.69 116 ALA B N 1
ATOM 2621 C CA . ALA B 1 116 ? -24.953 -7.465 -7.195 1 94.69 116 ALA B CA 1
ATOM 2622 C C . ALA B 1 116 ? -23.484 -7.176 -7.418 1 94.69 116 ALA B C 1
ATOM 2624 O O . ALA B 1 116 ? -23.047 -6.945 -8.547 1 94.69 116 ALA B O 1
ATOM 2625 N N . LYS B 1 117 ? -22.703 -7.223 -6.387 1 93.75 117 LYS B N 1
ATOM 2626 C CA . LYS B 1 117 ? -21.266 -7.004 -6.465 1 93.75 117 LYS B CA 1
ATOM 2627 C C . LYS B 1 117 ? -20.594 -8.109 -7.273 1 93.75 117 LYS B C 1
ATOM 2629 O O . LYS B 1 117 ? -19.609 -7.852 -7.973 1 93.75 117 LYS B O 1
ATOM 2634 N N . HIS B 1 118 ? -21.125 -9.281 -7.125 1 95.56 118 HIS B N 1
ATOM 2635 C CA . HIS B 1 118 ? -20.562 -10.406 -7.863 1 95.56 118 HIS B CA 1
ATOM 2636 C C . HIS B 1 118 ? -20.656 -10.18 -9.367 1 95.56 118 HIS B C 1
ATOM 2638 O O . HIS B 1 118 ? -19.703 -10.461 -10.102 1 95.56 118 HIS B O 1
ATOM 2644 N N . ILE B 1 119 ? -21.766 -9.688 -9.773 1 96.44 119 ILE B N 1
ATOM 2645 C CA . ILE B 1 119 ? -22 -9.438 -11.188 1 96.44 119 ILE B CA 1
ATOM 2646 C C . ILE B 1 119 ? -21 -8.414 -11.711 1 96.44 119 ILE B C 1
ATOM 2648 O O . ILE B 1 119 ? -20.375 -8.617 -12.75 1 96.44 119 ILE B O 1
ATOM 2652 N N . ILE B 1 120 ? -20.781 -7.371 -10.984 1 96.5 120 ILE B N 1
ATOM 2653 C CA . ILE B 1 120 ? -19.844 -6.316 -11.359 1 96.5 120 ILE B CA 1
ATOM 2654 C C . ILE B 1 120 ? -18.422 -6.859 -11.336 1 96.5 120 ILE B C 1
ATOM 2656 O O . ILE B 1 120 ? -17.625 -6.586 -12.234 1 96.5 120 ILE B O 1
ATOM 2660 N N . LEU B 1 121 ? -18.141 -7.648 -10.336 1 96.81 121 LEU B N 1
ATOM 2661 C CA . LEU B 1 121 ? -16.812 -8.219 -10.164 1 96.81 121 LEU B CA 1
ATOM 2662 C C . LEU B 1 121 ? -16.438 -9.094 -11.352 1 96.81 121 LEU B C 1
ATOM 2664 O O . LEU B 1 121 ? -15.367 -8.93 -11.938 1 96.81 121 LEU B O 1
ATOM 2668 N N . VAL B 1 122 ? -17.281 -9.969 -11.758 1 96.06 122 VAL B N 1
ATOM 2669 C CA . VAL B 1 122 ? -17 -10.977 -12.773 1 96.06 122 VAL B CA 1
ATOM 2670 C C . VAL B 1 122 ? -17 -10.336 -14.156 1 96.06 122 VAL B C 1
ATOM 2672 O O . VAL B 1 122 ? -16.156 -10.672 -15 1 96.06 122 VAL B O 1
ATOM 2675 N N . ASN B 1 123 ? -17.828 -9.336 -14.305 1 97.06 123 ASN B N 1
ATOM 2676 C CA . ASN B 1 123 ? -18.031 -8.836 -15.656 1 97.06 123 ASN B CA 1
ATOM 2677 C C . ASN B 1 123 ? -17.203 -7.578 -15.922 1 97.06 123 ASN B C 1
ATOM 2679 O O . ASN B 1 123 ? -16.969 -7.215 -17.078 1 97.06 123 ASN B O 1
ATOM 2683 N N . GLU B 1 124 ? -16.812 -6.934 -14.883 1 97.56 124 GLU B N 1
ATOM 2684 C CA . GLU B 1 124 ? -16.141 -5.652 -15.078 1 97.56 124 GLU B CA 1
ATOM 2685 C C . GLU B 1 124 ? -14.789 -5.617 -14.367 1 97.56 124 GLU B C 1
ATOM 2687 O O . GLU B 1 124 ? -13.742 -5.477 -15 1 97.56 124 GLU B O 1
ATOM 2692 N N . THR B 1 125 ? -14.82 -5.879 -13.109 1 98 125 THR B N 1
ATOM 2693 C CA . THR B 1 125 ? -13.641 -5.648 -12.273 1 98 125 THR B CA 1
ATOM 2694 C C . THR B 1 125 ? -12.523 -6.621 -12.648 1 98 125 THR B C 1
ATOM 2696 O O . THR B 1 125 ? -11.398 -6.199 -12.93 1 98 125 THR B O 1
ATOM 2699 N N . ILE B 1 126 ? -12.82 -7.895 -12.648 1 98 126 ILE B N 1
ATOM 2700 C CA . ILE B 1 126 ? -11.812 -8.914 -12.93 1 98 126 ILE B CA 1
ATOM 2701 C C . ILE B 1 126 ? -11.266 -8.719 -14.344 1 98 126 ILE B C 1
ATOM 2703 O O . ILE B 1 126 ? -10.047 -8.617 -14.531 1 98 126 ILE B O 1
ATOM 2707 N N . PRO B 1 127 ? -12.102 -8.562 -15.359 1 98.06 127 PRO B N 1
ATOM 2708 C CA . PRO B 1 127 ? -11.555 -8.336 -16.703 1 98.06 127 PRO B CA 1
ATOM 2709 C C . PRO B 1 127 ? -10.703 -7.07 -16.781 1 98.06 127 PRO B C 1
ATOM 2711 O O . PRO B 1 127 ? -9.648 -7.07 -17.422 1 98.06 127 PRO B O 1
ATOM 2714 N N . PHE B 1 128 ? -11.109 -6.016 -16.125 1 98.44 128 PHE B N 1
ATOM 2715 C CA . PHE B 1 128 ? -10.398 -4.746 -16.172 1 98.44 128 PHE B CA 1
ATOM 2716 C C . PHE B 1 128 ? -8.969 -4.914 -15.68 1 98.44 128 PHE B C 1
ATOM 2718 O O . PHE B 1 128 ? -8.016 -4.574 -16.391 1 98.44 128 PHE B O 1
ATOM 2725 N N . TYR B 1 129 ? -8.789 -5.473 -14.555 1 98.62 129 TYR B N 1
ATOM 2726 C CA . TYR B 1 129 ? -7.473 -5.586 -13.938 1 98.62 129 TYR B CA 1
ATOM 2727 C C . TYR B 1 129 ? -6.66 -6.695 -14.594 1 98.62 129 TYR B C 1
ATOM 2729 O O . TYR B 1 129 ? -5.488 -6.5 -14.93 1 98.62 129 TYR B O 1
ATOM 2737 N N . MET B 1 130 ? -7.262 -7.859 -14.812 1 98.62 130 MET B N 1
ATOM 2738 C CA . MET B 1 130 ? -6.516 -9.008 -15.312 1 98.62 130 MET B CA 1
ATOM 2739 C C . MET B 1 130 ? -6.062 -8.781 -16.75 1 98.62 130 MET B C 1
ATOM 2741 O O . MET B 1 130 ? -4.996 -9.25 -17.156 1 98.62 130 MET B O 1
ATOM 2745 N N . GLU B 1 131 ? -6.836 -8.031 -17.516 1 98.56 131 GLU B N 1
ATOM 2746 C CA . GLU B 1 131 ? -6.402 -7.707 -18.859 1 98.56 131 GLU B CA 1
ATOM 2747 C C . GLU B 1 131 ? -5.219 -6.746 -18.844 1 98.56 131 GLU B C 1
ATOM 2749 O O . GLU B 1 131 ? -4.32 -6.848 -19.688 1 98.56 131 GLU B O 1
ATOM 2754 N N . LYS B 1 132 ? -5.277 -5.824 -17.969 1 98.69 132 LYS B N 1
ATOM 2755 C CA . LYS B 1 132 ? -4.148 -4.91 -17.828 1 98.69 132 LYS B CA 1
ATOM 2756 C C . LYS B 1 132 ? -2.889 -5.652 -17.391 1 98.69 132 LYS B C 1
ATOM 2758 O O . LYS B 1 132 ? -1.802 -5.398 -17.922 1 98.69 132 LYS B O 1
ATOM 2763 N N . PHE B 1 133 ? -3.031 -6.578 -16.406 1 98.88 133 PHE B N 1
ATOM 2764 C CA . PHE B 1 133 ? -1.888 -7.371 -15.977 1 98.88 133 PHE B CA 1
ATOM 2765 C C . PHE B 1 133 ? -1.366 -8.234 -17.109 1 98.88 133 PHE B C 1
ATOM 2767 O O . PHE B 1 133 ? -0.155 -8.336 -17.328 1 98.88 133 PHE B O 1
ATOM 2774 N N . GLU B 1 134 ? -2.285 -8.844 -17.859 1 98.94 134 GLU B N 1
ATOM 2775 C CA . GLU B 1 134 ? -1.919 -9.641 -19.031 1 98.94 134 GLU B CA 1
ATOM 2776 C C . GLU B 1 134 ? -1.112 -8.82 -20.016 1 98.94 134 GLU B C 1
ATOM 2778 O O . GLU B 1 134 ? -0.086 -9.273 -20.531 1 98.94 134 GLU B O 1
ATOM 2783 N N . LYS B 1 135 ? -1.596 -7.664 -20.281 1 98.75 135 LYS B N 1
ATOM 2784 C CA . LYS B 1 135 ? -0.95 -6.77 -21.234 1 98.75 135 LYS B CA 1
ATOM 2785 C C . LYS B 1 135 ? 0.435 -6.352 -20.75 1 98.75 135 LYS B C 1
ATOM 2787 O O . LYS B 1 135 ? 1.403 -6.387 -21.5 1 98.75 135 LYS B O 1
ATOM 2792 N N . ILE B 1 136 ? 0.589 -5.941 -19.484 1 98.69 136 ILE B N 1
ATOM 2793 C CA . ILE B 1 136 ? 1.843 -5.465 -18.922 1 98.69 136 ILE B CA 1
ATOM 2794 C C . ILE B 1 136 ? 2.891 -6.574 -18.969 1 98.69 136 ILE B C 1
ATOM 2796 O O . ILE B 1 136 ? 4.039 -6.336 -19.344 1 98.69 136 ILE B O 1
ATOM 2800 N N . VAL B 1 137 ? 2.52 -7.738 -18.609 1 98.88 137 VAL B N 1
ATOM 2801 C CA . VAL B 1 137 ? 3.443 -8.867 -18.609 1 98.88 137 VAL B CA 1
ATOM 2802 C C . VAL B 1 137 ? 3.889 -9.164 -20.047 1 98.88 137 VAL B C 1
ATOM 2804 O O . VAL B 1 137 ? 5.066 -9.445 -20.281 1 98.88 137 VAL B O 1
ATOM 2807 N N . GLY B 1 138 ? 2.969 -9.117 -20.938 1 98.75 138 GLY B N 1
ATOM 2808 C CA . GLY B 1 138 ? 3.314 -9.289 -22.344 1 98.75 138 GLY B CA 1
ATOM 2809 C C . GLY B 1 138 ? 4.293 -8.25 -22.844 1 98.75 138 GLY B C 1
ATOM 2810 O O . GLY B 1 138 ? 5.242 -8.578 -23.562 1 98.75 138 GLY B O 1
ATOM 2811 N N . GLU B 1 139 ? 4.09 -7.02 -22.453 1 98.5 139 GLU B N 1
ATOM 2812 C CA . GLU B 1 139 ? 4.906 -5.898 -22.922 1 98.5 139 GLU B CA 1
ATOM 2813 C C . GLU B 1 139 ? 6.289 -5.918 -22.281 1 98.5 139 GLU B C 1
ATOM 2815 O O . GLU B 1 139 ? 7.215 -5.273 -22.781 1 98.5 139 GLU B O 1
ATOM 2820 N N . ASN B 1 140 ? 6.422 -6.625 -21.25 1 98.62 140 ASN B N 1
ATOM 2821 C CA . ASN B 1 140 ? 7.68 -6.695 -20.516 1 98.62 140 ASN B CA 1
ATOM 2822 C C . ASN B 1 140 ? 8.312 -8.078 -20.609 1 98.62 140 ASN B C 1
ATOM 2824 O O . ASN B 1 140 ? 8.836 -8.602 -19.625 1 98.62 140 ASN B O 1
ATOM 2828 N N . ASN B 1 141 ? 8.141 -8.695 -21.75 1 98.5 141 ASN B N 1
ATOM 2829 C CA . ASN B 1 141 ? 8.82 -9.938 -22.094 1 98.5 141 ASN B CA 1
ATOM 2830 C C . ASN B 1 141 ? 8.547 -11.031 -21.062 1 98.5 141 ASN B C 1
ATOM 2832 O O . ASN B 1 141 ? 9.461 -11.742 -20.656 1 98.5 141 ASN B O 1
ATOM 2836 N N . GLY B 1 142 ? 7.289 -11.062 -20.531 1 98.75 142 GLY B N 1
ATOM 2837 C CA . GLY B 1 142 ? 6.867 -12.203 -19.719 1 98.75 142 GLY B CA 1
ATOM 2838 C C . GLY B 1 142 ? 6.953 -11.938 -18.234 1 98.75 142 GLY B C 1
ATOM 2839 O O . GLY B 1 142 ? 6.727 -12.844 -17.422 1 98.75 142 GLY B O 1
ATOM 2840 N N . TYR B 1 143 ? 7.367 -10.68 -17.844 1 98.94 143 TYR B N 1
ATOM 2841 C CA . TYR B 1 143 ? 7.395 -10.266 -16.453 1 98.94 143 TYR B CA 1
ATOM 2842 C C . TYR B 1 143 ? 6.652 -8.945 -16.266 1 98.94 143 TYR B C 1
ATOM 2844 O O . TYR B 1 143 ? 6.254 -8.305 -17.234 1 98.94 143 TYR B O 1
ATOM 2852 N N . PHE B 1 144 ? 6.438 -8.562 -15.055 1 98.94 144 PHE B N 1
ATOM 2853 C CA . PHE B 1 144 ? 5.719 -7.316 -14.789 1 98.94 144 PHE B CA 1
ATOM 2854 C C . PHE B 1 144 ? 6.566 -6.109 -15.172 1 98.94 144 PHE B C 1
ATOM 2856 O O . PHE B 1 144 ? 6.043 -5.113 -15.68 1 98.94 144 PHE B O 1
ATOM 2863 N N . VAL B 1 145 ? 7.887 -6.254 -14.898 1 98.81 145 VAL B N 1
ATOM 2864 C CA . VAL B 1 145 ? 8.703 -5.059 -15.086 1 98.81 145 VAL B CA 1
ATOM 2865 C C . VAL B 1 145 ? 10.023 -5.43 -15.758 1 98.81 145 VAL B C 1
ATOM 2867 O O . VAL B 1 145 ? 10.703 -6.359 -15.328 1 98.81 145 VAL B O 1
ATOM 2870 N N . ASN B 1 146 ? 10.344 -4.855 -16.844 1 98.12 146 ASN B N 1
ATOM 2871 C CA . ASN B 1 146 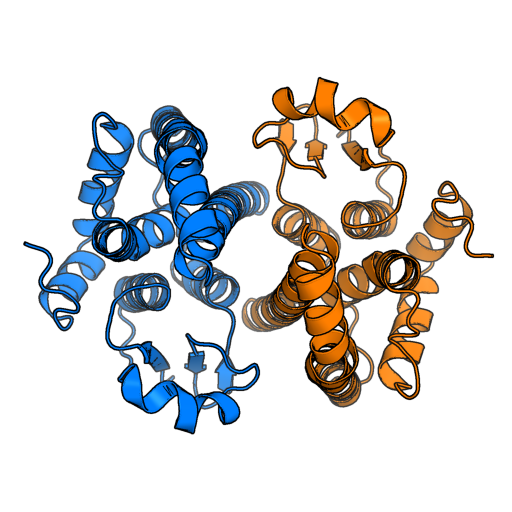? 11.633 -4.77 -17.516 1 98.12 146 ASN B CA 1
ATOM 2872 C C . ASN B 1 146 ? 12.141 -6.145 -17.938 1 98.12 146 ASN B C 1
ATOM 2874 O O . ASN B 1 146 ? 13.352 -6.387 -17.953 1 98.12 146 ASN B O 1
ATOM 2878 N N . GLY B 1 147 ? 11.328 -7.074 -18.078 1 98.31 147 GLY B N 1
ATOM 2879 C CA . GLY B 1 147 ? 11.672 -8.352 -18.672 1 98.31 147 GLY B CA 1
ATOM 2880 C C . GLY B 1 147 ? 12.492 -9.242 -17.766 1 98.31 147 GLY B C 1
ATOM 2881 O O . GLY B 1 147 ? 13.227 -10.109 -18.234 1 98.31 147 GLY B O 1
ATOM 2882 N N . LYS B 1 148 ? 12.43 -8.992 -16.547 1 97.94 148 LYS B N 1
ATOM 2883 C CA . LYS B 1 148 ? 13.172 -9.828 -15.602 1 97.94 148 LYS B CA 1
ATOM 2884 C C . LYS B 1 148 ? 12.375 -10.078 -14.328 1 97.94 148 LYS B C 1
ATOM 2886 O O . LYS B 1 148 ? 11.484 -9.297 -13.984 1 97.94 148 LYS B O 1
ATOM 2891 N N . LEU B 1 149 ? 12.75 -11.141 -13.648 1 98.75 149 LEU B N 1
ATOM 2892 C CA . LEU B 1 149 ? 12.07 -11.562 -12.422 1 98.75 149 LEU B CA 1
ATOM 2893 C C . LEU B 1 149 ? 12.203 -10.5 -11.336 1 98.75 149 LEU B C 1
ATOM 2895 O O . LEU B 1 149 ? 13.305 -9.992 -11.094 1 98.75 149 LEU B O 1
ATOM 2899 N N . SER B 1 150 ? 11.141 -10.102 -10.75 1 98.94 150 SER B N 1
ATOM 2900 C CA . SER B 1 150 ? 11.109 -9.211 -9.594 1 98.94 150 SER B CA 1
ATOM 2901 C C . SER B 1 150 ? 10.125 -9.703 -8.539 1 98.94 150 SER B C 1
ATOM 2903 O O . SER B 1 150 ? 9.414 -10.688 -8.758 1 98.94 150 SER B O 1
ATOM 2905 N N . TRP B 1 151 ? 10.062 -9.016 -7.402 1 98.94 151 TRP B N 1
ATOM 2906 C CA . TRP B 1 151 ? 9.164 -9.453 -6.34 1 98.94 151 TRP B CA 1
ATOM 2907 C C . TRP B 1 151 ? 7.707 -9.18 -6.707 1 98.94 151 TRP B C 1
ATOM 2909 O O . TRP B 1 151 ? 6.793 -9.734 -6.098 1 98.94 151 TRP B O 1
ATOM 2919 N N . ALA B 1 152 ? 7.41 -8.336 -7.723 1 98.94 152 ALA B N 1
ATOM 2920 C CA . ALA B 1 152 ? 6.043 -8.195 -8.219 1 98.94 152 ALA B CA 1
ATOM 2921 C C . ALA B 1 152 ? 5.531 -9.508 -8.797 1 98.94 152 ALA B C 1
ATOM 2923 O O . ALA B 1 152 ? 4.371 -9.875 -8.602 1 98.94 152 ALA B O 1
ATOM 2924 N N . ASP B 1 153 ? 6.395 -10.188 -9.531 1 98.94 153 ASP B N 1
ATOM 2925 C CA . ASP B 1 153 ? 6.031 -11.477 -10.109 1 98.94 153 ASP B CA 1
ATOM 2926 C C . ASP B 1 153 ? 5.754 -12.508 -9.023 1 98.94 153 ASP B C 1
ATOM 2928 O O . ASP B 1 153 ? 4.746 -13.219 -9.078 1 98.94 153 ASP B O 1
ATOM 2932 N N . LEU B 1 154 ? 6.66 -12.562 -8.07 1 98.94 154 LEU B N 1
ATOM 2933 C CA . LEU B 1 154 ? 6.504 -13.5 -6.965 1 98.94 154 LEU B CA 1
ATOM 2934 C C . LEU B 1 154 ? 5.23 -13.211 -6.176 1 98.94 154 LEU B C 1
ATOM 2936 O O . LEU B 1 154 ? 4.48 -14.133 -5.844 1 98.94 154 LEU B O 1
ATOM 2940 N N . PHE B 1 155 ? 4.984 -11.953 -5.879 1 98.94 155 PHE B N 1
ATOM 2941 C CA . PHE B 1 155 ? 3.824 -11.539 -5.102 1 98.94 155 PHE B CA 1
ATOM 2942 C C . PHE B 1 155 ? 2.529 -11.961 -5.785 1 98.94 155 PHE B C 1
ATOM 2944 O O . PHE B 1 155 ? 1.688 -12.625 -5.18 1 98.94 155 PHE B O 1
ATOM 2951 N N . PHE B 1 156 ? 2.43 -11.625 -7.059 1 98.88 156 PHE B N 1
ATOM 2952 C CA . PHE B 1 156 ? 1.228 -11.898 -7.84 1 98.88 156 PHE B CA 1
ATOM 2953 C C . PHE B 1 156 ? 0.957 -13.391 -7.906 1 98.88 156 PHE B C 1
ATOM 2955 O O . PHE B 1 156 ? -0.159 -13.844 -7.637 1 98.88 156 PHE B O 1
ATOM 2962 N N . VAL B 1 157 ? 1.951 -14.148 -8.234 1 98.81 157 VAL B N 1
ATOM 2963 C CA . VAL B 1 157 ? 1.785 -15.586 -8.422 1 98.81 157 VAL B CA 1
ATOM 2964 C C . VAL B 1 157 ? 1.494 -16.25 -7.078 1 98.81 157 VAL B C 1
ATOM 2966 O O . VAL B 1 157 ? 0.682 -17.172 -6.996 1 98.81 157 VAL B O 1
ATOM 2969 N N . ALA B 1 158 ? 2.119 -15.789 -6.055 1 98.56 158 ALA B N 1
ATOM 2970 C CA . ALA B 1 158 ? 1.969 -16.391 -4.73 1 98.56 158 ALA B CA 1
ATOM 2971 C C . ALA B 1 158 ? 0.522 -16.297 -4.25 1 98.56 158 ALA B C 1
ATOM 2973 O O . ALA B 1 158 ? 0.023 -17.219 -3.594 1 98.56 158 ALA B O 1
ATOM 2974 N N . VAL B 1 159 ? -0.156 -15.227 -4.551 1 97.75 159 VAL B N 1
ATOM 2975 C CA . VAL B 1 159 ? -1.493 -15.023 -4 1 97.75 159 VAL B CA 1
ATOM 2976 C C . VAL B 1 159 ? -2.531 -15.641 -4.938 1 97.75 159 VAL B C 1
ATOM 2978 O O . VAL B 1 159 ? -3.695 -15.797 -4.566 1 97.75 159 VAL B O 1
ATOM 2981 N N . LEU B 1 160 ? -2.17 -16.016 -6.145 1 96.31 160 LEU B N 1
ATOM 2982 C CA . LEU B 1 160 ? -3.084 -16.375 -7.227 1 96.31 160 LEU B CA 1
ATOM 2983 C C . LEU B 1 160 ? -3.9 -17.609 -6.863 1 96.31 160 LEU B C 1
ATOM 2985 O O . LEU B 1 160 ? -5.117 -17.641 -7.059 1 96.31 160 LEU B O 1
ATOM 2989 N N . ASP B 1 161 ? -3.234 -18.609 -6.355 1 91 161 ASP B N 1
ATOM 2990 C CA . ASP B 1 161 ? -3.926 -19.859 -6.07 1 91 161 ASP B CA 1
ATOM 2991 C C . ASP B 1 161 ? -5.055 -19.641 -5.062 1 91 161 ASP B C 1
ATOM 2993 O O . ASP B 1 161 ? -6.16 -20.156 -5.246 1 91 161 ASP B O 1
ATOM 2997 N N . HIS B 1 162 ? -4.734 -18.906 -4.039 1 92.94 162 HIS B N 1
ATOM 2998 C CA . HIS B 1 162 ? -5.746 -18.641 -3.02 1 92.94 162 HIS B CA 1
ATOM 2999 C C . HIS B 1 162 ? -6.902 -17.828 -3.592 1 92.94 162 HIS B C 1
ATOM 3001 O O . HIS B 1 162 ? -8.062 -18.078 -3.268 1 92.94 162 HIS B O 1
ATOM 3007 N N . LEU B 1 163 ? -6.625 -16.875 -4.43 1 93 163 LEU B N 1
ATOM 3008 C CA . LEU B 1 163 ? -7.652 -16.047 -5.055 1 93 163 LEU B CA 1
ATOM 3009 C C . LEU B 1 163 ? -8.57 -16.891 -5.926 1 93 163 LEU B C 1
ATOM 3011 O O . LEU B 1 163 ? -9.797 -16.781 -5.848 1 93 163 LEU B O 1
ATOM 3015 N N . ILE B 1 164 ? -7.965 -17.719 -6.719 1 91.25 164 ILE B N 1
ATOM 3016 C CA . ILE B 1 164 ? -8.727 -18.578 -7.613 1 91.25 164 ILE B CA 1
ATOM 3017 C C . ILE B 1 164 ? -9.609 -19.516 -6.797 1 91.25 164 ILE B C 1
ATOM 3019 O O . ILE B 1 164 ? -10.781 -19.703 -7.117 1 91.25 164 ILE B O 1
ATOM 3023 N N . TYR B 1 165 ? -9.07 -20.031 -5.758 1 90 165 TYR B N 1
ATOM 3024 C CA . TYR B 1 165 ? -9.82 -20.922 -4.887 1 90 165 TYR B CA 1
ATOM 3025 C C . TYR B 1 165 ? -11.008 -20.203 -4.254 1 90 165 TYR B C 1
ATOM 3027 O O . TYR B 1 165 ? -12.133 -20.703 -4.297 1 90 165 TYR B O 1
ATOM 3035 N N . ARG B 1 166 ? -10.836 -19.047 -3.738 1 88.5 166 ARG B N 1
ATOM 3036 C CA . ARG B 1 166 ? -11.859 -18.297 -3.014 1 88.5 166 ARG B CA 1
ATOM 3037 C C . ARG B 1 166 ? -12.953 -17.812 -3.955 1 88.5 166 ARG B C 1
ATOM 3039 O O . ARG B 1 166 ? -14.141 -17.844 -3.605 1 88.5 166 ARG B O 1
ATOM 3046 N N . LEU B 1 167 ? -12.531 -17.375 -5.098 1 90.5 167 LEU B N 1
ATOM 3047 C CA . LEU B 1 167 ? -13.484 -16.812 -6.047 1 90.5 167 LEU B CA 1
ATOM 3048 C C . LEU B 1 167 ? -14.195 -17.906 -6.828 1 90.5 167 LEU B C 1
ATOM 3050 O O . LEU B 1 167 ? -15.281 -17.688 -7.375 1 90.5 167 LEU B O 1
ATOM 3054 N N . ASN B 1 168 ? -13.5 -19.062 -6.941 1 91.38 168 ASN B N 1
ATOM 3055 C CA . ASN B 1 168 ? -13.953 -20.141 -7.809 1 91.38 168 ASN B CA 1
ATOM 3056 C C . ASN B 1 168 ? -14.094 -19.672 -9.258 1 91.38 168 ASN B C 1
ATOM 3058 O O . ASN B 1 168 ? -15.117 -19.938 -9.898 1 91.38 168 ASN B O 1
ATOM 3062 N N . ILE B 1 169 ? -13.211 -18.859 -9.672 1 93.25 169 ILE B N 1
ATOM 3063 C CA . ILE B 1 169 ? -13.086 -18.328 -11.031 1 93.25 169 ILE B CA 1
ATOM 3064 C C . ILE B 1 169 ? -11.664 -18.547 -11.547 1 93.25 169 ILE B C 1
ATOM 3066 O O . ILE B 1 169 ? -10.695 -18.312 -10.82 1 93.25 169 ILE B O 1
ATOM 3070 N N . ASP B 1 170 ? -11.57 -19 -12.742 1 95.31 170 ASP B N 1
ATOM 3071 C CA . ASP B 1 170 ? -10.258 -19.125 -13.367 1 95.31 170 ASP B CA 1
ATOM 3072 C C . ASP B 1 170 ? -9.742 -17.766 -13.836 1 95.31 170 ASP B C 1
ATOM 3074 O O . ASP B 1 170 ? -9.977 -17.359 -14.977 1 95.31 170 ASP B O 1
ATOM 3078 N N . LEU B 1 171 ? -9 -17.125 -13.055 1 97.44 171 LEU B N 1
ATOM 3079 C CA . LEU B 1 171 ? -8.523 -15.766 -13.305 1 97.44 171 LEU B CA 1
ATOM 3080 C C . LEU B 1 171 ? -7.539 -15.75 -14.477 1 97.44 171 LEU B C 1
ATOM 3082 O O . LEU B 1 171 ? -7.262 -14.688 -15.047 1 97.44 171 LEU B O 1
ATOM 3086 N N . LEU B 1 172 ? -6.98 -16.875 -14.852 1 98.06 172 LEU B N 1
ATOM 3087 C CA . LEU B 1 172 ? -5.941 -16.922 -15.875 1 98.06 172 LEU B CA 1
ATOM 3088 C C . LEU B 1 172 ? -6.52 -17.375 -17.203 1 98.06 172 LEU B C 1
ATOM 3090 O O . LEU B 1 172 ? -5.801 -17.453 -18.219 1 98.06 172 LEU B O 1
ATOM 3094 N N . LYS B 1 173 ? -7.812 -17.609 -17.188 1 96.81 173 LYS B N 1
ATOM 3095 C CA . LYS B 1 173 ? -8.453 -18.062 -18.422 1 96.81 173 LYS B CA 1
ATOM 3096 C C . LYS B 1 173 ? -8.188 -17.078 -19.562 1 96.81 173 LYS B C 1
ATOM 3098 O O . LYS B 1 173 ? -8.359 -15.867 -19.406 1 96.81 173 LYS B O 1
ATOM 3103 N N . ASP B 1 174 ? -7.688 -17.547 -20.719 1 97.81 174 ASP B N 1
ATOM 3104 C CA . ASP B 1 174 ? -7.438 -16.797 -21.938 1 97.81 174 ASP B CA 1
ATOM 3105 C C . ASP B 1 174 ? -6.379 -15.719 -21.719 1 97.81 174 ASP B C 1
ATOM 3107 O O . ASP B 1 174 ? -6.453 -14.633 -22.297 1 97.81 174 ASP B O 1
ATOM 3111 N N . ARG B 1 175 ? -5.484 -15.953 -20.797 1 98.69 175 ARG B N 1
ATOM 3112 C CA . ARG B 1 175 ? -4.398 -15.031 -20.469 1 98.69 175 ARG B CA 1
ATOM 3113 C C . ARG B 1 175 ? -3.049 -15.742 -20.5 1 98.69 175 ARG B C 1
ATOM 3115 O O . ARG B 1 175 ? -2.471 -16.031 -19.453 1 98.69 175 ARG B O 1
ATOM 3122 N N . PRO B 1 176 ? -2.561 -15.961 -21.734 1 98.81 176 PRO B N 1
ATOM 3123 C CA . PRO B 1 176 ? -1.383 -16.812 -21.906 1 98.81 176 PRO B CA 1
ATOM 3124 C C . PRO B 1 176 ? -0.128 -16.234 -21.266 1 98.81 176 PRO B C 1
ATOM 3126 O O . PRO B 1 176 ? 0.734 -16.984 -20.797 1 98.81 176 PRO B O 1
ATOM 3129 N N . ASN B 1 177 ? 0.067 -14.891 -21.281 1 98.88 177 ASN B N 1
ATOM 3130 C CA . ASN B 1 177 ? 1.245 -14.297 -20.656 1 98.88 177 ASN B CA 1
ATOM 3131 C C . ASN B 1 177 ? 1.257 -14.531 -19.156 1 98.88 177 ASN B C 1
ATOM 3133 O O . ASN B 1 177 ? 2.295 -14.867 -18.578 1 98.88 177 ASN B O 1
ATOM 3137 N N . LEU B 1 178 ? 0.096 -14.375 -18.562 1 98.88 178 LEU B N 1
ATOM 3138 C CA . LEU B 1 178 ? 0.002 -14.586 -17.125 1 98.88 178 LEU B CA 1
ATOM 3139 C C . LEU B 1 178 ? 0.143 -16.062 -16.781 1 98.88 178 LEU B C 1
ATOM 3141 O O . LEU B 1 178 ? 0.716 -16.422 -15.75 1 98.88 178 LEU B O 1
ATOM 3145 N N . GLN B 1 179 ? -0.45 -16.938 -17.609 1 98.81 179 GLN B N 1
ATOM 3146 C CA . GLN B 1 179 ? -0.255 -18.375 -17.422 1 98.81 179 GLN B CA 1
ATOM 3147 C C . GLN B 1 179 ? 1.227 -18.734 -17.469 1 98.81 179 GLN B C 1
ATOM 3149 O O . GLN B 1 179 ? 1.714 -19.469 -16.609 1 98.81 179 GLN B O 1
ATOM 3154 N N . ALA B 1 180 ? 1.933 -18.188 -18.438 1 98.88 180 ALA B N 1
ATOM 3155 C CA . ALA B 1 180 ? 3.363 -18.453 -18.578 1 98.88 180 ALA B CA 1
ATOM 3156 C C . ALA B 1 180 ? 4.141 -17.891 -17.375 1 98.88 180 ALA B C 1
ATOM 3158 O O . ALA B 1 180 ? 5.098 -18.516 -16.922 1 98.88 180 ALA B O 1
ATOM 3159 N N . LEU B 1 181 ? 3.75 -16.703 -16.938 1 98.94 181 LEU B N 1
ATOM 3160 C CA . LEU B 1 181 ? 4.391 -16.125 -15.773 1 98.94 181 LEU B CA 1
ATOM 3161 C C . LEU B 1 181 ? 4.234 -17.031 -14.555 1 98.94 181 LEU B C 1
ATOM 3163 O O . LEU B 1 181 ? 5.191 -17.234 -13.805 1 98.94 181 LEU B O 1
ATOM 3167 N N . GLN B 1 182 ? 3.01 -17.5 -14.344 1 98.75 182 GLN B N 1
ATOM 3168 C CA . GLN B 1 182 ? 2.775 -18.422 -13.227 1 98.75 182 GLN B CA 1
ATOM 3169 C C . GLN B 1 182 ? 3.703 -19.625 -13.305 1 98.75 182 GLN B C 1
ATOM 3171 O O . GLN B 1 182 ? 4.336 -20 -12.312 1 98.75 182 GLN B O 1
ATOM 3176 N N . GLU B 1 183 ? 3.801 -20.203 -14.445 1 98.56 183 GLU B N 1
ATOM 3177 C CA . GLU B 1 183 ? 4.664 -21.359 -14.648 1 98.56 183 GLU B CA 1
ATOM 3178 C C . GLU B 1 183 ? 6.121 -21.016 -14.359 1 98.56 183 GLU B C 1
ATOM 3180 O O . GLU B 1 183 ? 6.82 -21.781 -13.688 1 98.56 183 GLU B O 1
ATOM 3185 N N . LYS B 1 184 ? 6.602 -19.906 -14.875 1 98.56 184 LYS B N 1
ATOM 3186 C CA . LYS B 1 184 ? 7.988 -19.469 -14.703 1 98.56 184 LYS B CA 1
ATOM 3187 C C . LYS B 1 184 ? 8.32 -19.281 -13.227 1 98.56 184 LYS B C 1
ATOM 3189 O O . LYS B 1 184 ? 9.375 -19.719 -12.766 1 98.56 184 LYS B O 1
ATOM 3194 N N . VAL B 1 185 ? 7.457 -18.625 -12.547 1 98.88 185 VAL B N 1
ATOM 3195 C CA . VAL B 1 185 ? 7.707 -18.312 -11.141 1 98.88 185 VAL B CA 1
ATOM 3196 C C . VAL B 1 185 ? 7.695 -19.609 -10.32 1 98.88 185 VAL B C 1
ATOM 3198 O O . VAL B 1 185 ? 8.578 -19.828 -9.484 1 98.88 185 VAL B O 1
ATOM 3201 N N . LEU B 1 186 ? 6.734 -20.5 -10.578 1 98.31 186 LEU B N 1
ATOM 3202 C CA . LEU B 1 186 ? 6.602 -21.734 -9.812 1 98.31 186 LEU B CA 1
ATOM 3203 C C . LEU B 1 186 ? 7.742 -22.688 -10.125 1 98.31 186 LEU B C 1
ATOM 3205 O O . LEU B 1 186 ? 8.008 -23.625 -9.359 1 98.31 186 LEU B O 1
ATOM 3209 N N . ALA B 1 187 ? 8.438 -22.438 -11.227 1 98.31 187 ALA B N 1
ATOM 3210 C CA . ALA B 1 187 ? 9.539 -23.297 -11.641 1 98.31 187 ALA B CA 1
ATOM 3211 C C . ALA B 1 187 ? 10.859 -22.828 -11.039 1 98.31 187 ALA B C 1
ATOM 3213 O O . ALA B 1 187 ? 11.875 -23.516 -11.133 1 98.31 187 ALA B O 1
ATOM 3214 N N . VAL B 1 188 ? 10.93 -21.578 -10.508 1 98.62 188 VAL B N 1
ATOM 3215 C CA . VAL B 1 188 ? 12.133 -21.156 -9.805 1 98.62 188 VAL B CA 1
ATOM 3216 C C . VAL B 1 188 ? 12.516 -22.188 -8.758 1 98.62 188 VAL B C 1
ATOM 3218 O O . VAL B 1 188 ? 11.711 -22.562 -7.902 1 98.62 188 VAL B O 1
ATOM 3221 N N . PRO B 1 189 ? 13.711 -22.672 -8.75 1 98.31 189 PRO B N 1
ATOM 3222 C CA . PRO B 1 189 ? 14.07 -23.859 -7.973 1 98.31 189 PRO B CA 1
ATOM 3223 C C . PRO B 1 189 ? 13.711 -23.734 -6.492 1 98.31 189 PRO B C 1
ATOM 3225 O O . PRO B 1 189 ? 13.078 -24.641 -5.93 1 98.31 189 PRO B O 1
ATOM 3228 N N . LYS B 1 190 ? 14.031 -22.656 -5.84 1 98.19 190 LYS B N 1
ATOM 3229 C CA . LYS B 1 190 ? 13.766 -22.5 -4.414 1 98.19 190 LYS B CA 1
ATOM 3230 C C . LYS B 1 190 ? 12.273 -22.359 -4.145 1 98.19 190 LYS B C 1
ATOM 3232 O O . LYS B 1 190 ? 11.781 -22.781 -3.096 1 98.19 190 LYS B O 1
ATOM 3237 N N . ILE B 1 191 ? 11.531 -21.781 -5.078 1 98.5 191 ILE B N 1
ATOM 3238 C CA . ILE B 1 191 ? 10.078 -21.656 -4.953 1 98.5 191 ILE B CA 1
ATOM 3239 C C . ILE B 1 191 ? 9.422 -23.016 -5.156 1 98.5 191 ILE B C 1
ATOM 3241 O O . ILE B 1 191 ? 8.523 -23.391 -4.398 1 98.5 191 ILE B O 1
ATOM 3245 N N . LYS B 1 192 ? 9.867 -23.688 -6.18 1 98.19 192 LYS B N 1
ATOM 3246 C CA . LYS B 1 192 ? 9.367 -25.031 -6.449 1 98.19 192 LYS B CA 1
ATOM 3247 C C . LYS B 1 192 ? 9.547 -25.938 -5.234 1 98.19 192 LYS B C 1
ATOM 3249 O O . LYS B 1 192 ? 8.625 -26.672 -4.852 1 98.19 192 LYS B O 1
ATOM 3254 N N . SER B 1 193 ? 10.727 -25.906 -4.645 1 98.06 193 SER B N 1
ATOM 3255 C CA . SER B 1 193 ? 11.016 -26.688 -3.455 1 98.06 193 SER B CA 1
ATOM 3256 C C . SER B 1 193 ? 10.07 -26.344 -2.312 1 98.06 193 SER B C 1
ATOM 3258 O O . SER B 1 193 ? 9.602 -27.219 -1.593 1 98.06 193 SER B O 1
ATOM 3260 N N . TRP B 1 194 ? 9.812 -25.078 -2.111 1 98.06 194 TRP B N 1
ATOM 3261 C CA . TRP B 1 194 ? 8.883 -24.625 -1.073 1 98.06 194 TRP B CA 1
ATOM 3262 C C . TRP B 1 194 ? 7.484 -25.172 -1.323 1 98.06 194 TRP B C 1
ATOM 3264 O O . TRP B 1 194 ? 6.844 -25.703 -0.41 1 98.06 194 TRP B O 1
ATOM 3274 N N . ILE B 1 195 ? 7.027 -25.047 -2.537 1 96.44 195 ILE B N 1
ATOM 3275 C CA . ILE B 1 195 ? 5.684 -25.484 -2.908 1 96.44 195 ILE B CA 1
ATOM 3276 C C . ILE B 1 195 ? 5.527 -26.984 -2.639 1 96.44 195 ILE B C 1
ATOM 3278 O O . ILE B 1 195 ? 4.473 -27.422 -2.191 1 96.44 195 ILE B O 1
ATOM 3282 N N . GLU B 1 196 ? 6.523 -27.672 -2.814 1 95.56 196 GLU B N 1
ATOM 3283 C CA . GLU B 1 196 ? 6.492 -29.125 -2.645 1 95.56 196 GLU B CA 1
ATOM 3284 C C . GLU B 1 196 ? 6.402 -29.5 -1.169 1 95.56 196 GLU B C 1
ATOM 3286 O O . GLU B 1 196 ? 5.848 -30.547 -0.825 1 95.56 196 GLU B O 1
ATOM 3291 N N . ARG B 1 197 ? 6.91 -28.688 -0.333 1 94.75 197 ARG B N 1
ATOM 3292 C CA . ARG B 1 197 ? 7.004 -29.109 1.062 1 94.75 197 ARG B CA 1
ATOM 3293 C C . ARG B 1 197 ? 5.957 -28.406 1.919 1 94.75 197 ARG B C 1
ATOM 3295 O O . ARG B 1 197 ? 5.723 -28.797 3.064 1 94.75 197 ARG B O 1
ATOM 3302 N N . ARG B 1 198 ? 5.402 -27.281 1.405 1 94.38 198 ARG B N 1
ATOM 3303 C CA . ARG B 1 198 ? 4.477 -26.516 2.238 1 94.38 198 ARG B CA 1
ATOM 3304 C C . ARG B 1 198 ? 3.189 -27.297 2.484 1 94.38 198 ARG B C 1
ATOM 3306 O O . ARG B 1 198 ? 2.832 -28.172 1.698 1 94.38 198 ARG B O 1
ATOM 3313 N N . PRO B 1 199 ? 2.529 -27.062 3.58 1 92.06 199 PRO B N 1
ATOM 3314 C CA . PRO B 1 199 ? 1.244 -27.719 3.826 1 92.06 199 PRO B CA 1
ATOM 3315 C C . PRO B 1 199 ? 0.205 -27.406 2.754 1 92.06 199 PRO B C 1
ATOM 3317 O O . PRO B 1 199 ? 0.19 -26.297 2.211 1 92.06 199 PRO B O 1
ATOM 3320 N N . VAL B 1 200 ? -0.667 -28.312 2.555 1 88.06 200 VAL B N 1
ATOM 3321 C CA . VAL B 1 200 ? -1.769 -28.094 1.621 1 88.06 200 VAL B CA 1
ATOM 3322 C C . VAL B 1 200 ? -2.828 -27.203 2.264 1 88.06 200 VAL B C 1
ATOM 3324 O O . VAL B 1 200 ? -3.266 -27.453 3.389 1 88.06 200 VAL B O 1
ATOM 3327 N N . SER B 1 201 ? -3.068 -26.109 1.729 1 81.31 201 SER B N 1
ATOM 3328 C CA . SER B 1 201 ? -3.973 -25.141 2.318 1 81.31 201 SER B CA 1
ATOM 3329 C C . SER B 1 201 ? -5.41 -25.375 1.871 1 81.31 201 SER B C 1
ATOM 3331 O O . SER B 1 201 ? -6.355 -25 2.574 1 81.31 201 SER B O 1
ATOM 3333 N N . PHE B 1 202 ? -5.633 -25.672 0.728 1 69.62 202 PHE B N 1
ATOM 3334 C CA . PHE B 1 202 ? -6.98 -25.766 0.18 1 69.62 202 PHE B CA 1
ATOM 3335 C C . PHE B 1 202 ? -7.203 -27.109 -0.489 1 69.62 202 PHE B C 1
ATOM 3337 O O . PHE B 1 202 ? -6.254 -27.734 -0.963 1 69.62 202 PHE B O 1
ATOM 3344 N N . ASP B 1 203 ? -8.227 -27.797 -0.013 1 51.69 203 ASP B N 1
ATOM 3345 C CA . ASP B 1 203 ? -8.625 -28.938 -0.845 1 51.69 203 ASP B CA 1
ATOM 3346 C C . ASP B 1 203 ? -9.094 -28.4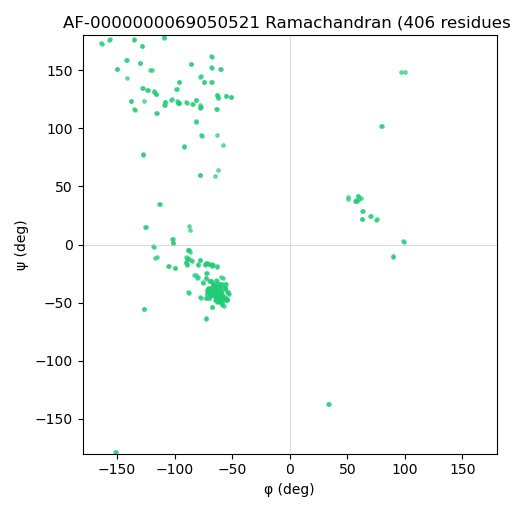69 -2.221 1 51.69 203 ASP B C 1
ATOM 3348 O O . ASP B 1 203 ? -10.203 -27.938 -2.361 1 51.69 203 ASP B O 1
ATOM 3352 N N . ILE B 1 204 ? -8.242 -27.938 -2.9 1 44.28 204 ILE B N 1
ATOM 3353 C CA . ILE B 1 204 ? -8.688 -27.641 -4.258 1 44.28 204 ILE B CA 1
ATOM 3354 C C . ILE B 1 204 ? -9.141 -28.938 -4.941 1 44.28 204 ILE B C 1
ATOM 3356 O O . ILE B 1 204 ? -8.375 -29.891 -5.031 1 44.28 204 ILE B O 1
ATOM 3360 N N . ALA B 1 205 ? -10.438 -29.375 -4.75 1 38.5 205 ALA B N 1
ATOM 3361 C CA . ALA B 1 205 ? -10.984 -30.547 -5.41 1 38.5 205 ALA B CA 1
ATOM 3362 C C . ALA B 1 205 ? -10.562 -30.609 -6.875 1 38.5 205 ALA B C 1
ATOM 3364 O O . ALA B 1 205 ? -10.359 -29.562 -7.508 1 38.5 205 ALA B O 1
#